Protein 4L6R (pdb70)

Organism: Homo sapiens (NCBI:txid9606)

GO terms:
  GO:0004967 glucagon receptor activity (F, IDA)
  GO:0005886 plasma membrane (C, IDA)
  GO:0071377 cellular response to glucagon stimulus (P, IDA)
  GO:0007189 adenylate cyclase-activating G protein-coupled receptor signaling pathway (P, IDA)
  GO:0005886 plasma membrane (C, EXP)
  GO:0005886 plasma membrane (C, IMP)
  GO:0007188 adenylate cyclase-modulating G protein-coupled receptor signaling pathway (P, IMP)
  GO:0004967 glucagon receptor activity (F, TAS)
  GO:0005886 plasma membrane (C, TAS)
  GO:0016020 membrane (C, TAS)
  GO:0006091 generation of precursor metabolites and energy (P, TAS)
  GO:0007188 adenylate cyclase-modulating G protein-coupled receptor signaling pathway (P, TAS)
  GO:0007584 response to nutrient (P, TAS)
  GO:0008217 regulation of blood pressure (P, TAS)
  GO:0005085 guanyl-nucleotide exchange factor activity (F, TAS)
  GO:0071377 cellular response to glucagon stimulus (P, TAS)
  GO:0005515 protein binding (F, IPI)

Structure (mmCIF, N/CA/C/O backbone):
data_4L6R
#
_entry.id   4L6R
#
_cell.length_a   56.615
_cell.length_b   66.651
_cell.length_c   163.331
_cell.angle_alpha   90.00
_cell.angle_beta   90.00
_cell.angle_gamma   90.00
#
_symmetry.space_group_name_H-M   'P 21 21 21'
#
loop_
_entity.id
_entity.type
_entity.pdbx_description
1 polymer 'Soluble cytochrome b562 and Glucagon receptor chimera'
2 non-polymer DI(HYDROXYETHYL)ETHER
#
loop_
_atom_site.group_PDB
_atom_site.id
_atom_site.type_symbol
_atom_site.label_atom_id
_atom_site.label_alt_id
_atom_site.label_comp_id
_atom_site.label_asym_id
_atom_site.label_entity_id
_atom_site.label_seq_id
_atom_site.pdbx_PDB_ins_code
_atom_site.Cartn_x
_atom_site.Cartn_y
_atom_site.Cartn_z
_atom_site.occupancy
_atom_site.B_iso_or_equiv
_atom_site.auth_seq_id
_atom_site.auth_comp_id
_atom_site.auth_asym_id
_atom_site.auth_atom_id
_atom_site.pdbx_PDB_model_num
ATOM 1 N N . ALA A 1 1 ? 13.645 14.436 -11.317 1.00 109.57 1001 ALA A N 1
ATOM 2 C CA . ALA A 1 1 ? 12.442 15.173 -10.944 1.00 112.26 1001 ALA A CA 1
ATOM 3 C C . ALA A 1 1 ? 11.253 14.220 -10.760 1.00 112.77 1001 ALA A C 1
ATOM 4 O O . ALA A 1 1 ? 10.802 14.044 -9.624 1.00 110.88 1001 ALA A O 1
ATOM 6 N N . ASP A 1 2 ? 10.761 13.586 -11.872 1.00 108.91 1002 ASP A N 1
ATOM 7 C CA . ASP A 1 2 ? 9.644 12.611 -11.897 1.00 105.21 1002 ASP A CA 1
ATOM 8 C C . ASP A 1 2 ? 9.969 11.431 -10.986 1.00 100.38 1002 ASP A C 1
ATOM 9 O O . ASP A 1 2 ? 11.114 11.002 -11.004 1.00 98.40 1002 ASP A O 1
ATOM 14 N N . LEU A 1 3 ? 9.024 10.934 -10.161 1.00 92.07 1003 LEU A N 1
ATOM 15 C CA . LEU A 1 3 ? 9.284 9.853 -9.180 1.00 85.70 1003 LEU A CA 1
ATOM 16 C C . LEU A 1 3 ? 9.676 8.507 -9.850 1.00 85.52 1003 LEU A C 1
ATOM 17 O O . LEU A 1 3 ? 10.581 7.818 -9.372 1.00 82.39 1003 LEU A O 1
ATOM 22 N N . GLU A 1 4 ? 8.997 8.145 -10.938 1.00 83.10 1004 GLU A N 1
ATOM 23 C CA . GLU A 1 4 ? 9.257 6.896 -11.634 1.00 81.91 1004 GLU A CA 1
ATOM 24 C C . GLU A 1 4 ? 10.668 6.866 -12.181 1.00 85.20 1004 GLU A C 1
ATOM 25 O O . GLU A 1 4 ? 11.259 5.794 -12.246 1.00 84.65 1004 GLU A O 1
ATOM 31 N N . ASP A 1 5 ? 11.199 8.034 -12.592 1.00 82.53 1005 ASP A N 1
ATOM 32 C CA . ASP A 1 5 ? 12.550 8.161 -13.123 1.00 83.57 1005 ASP A CA 1
ATOM 33 C C . ASP A 1 5 ? 13.555 7.881 -12.049 1.00 83.99 1005 ASP A C 1
ATOM 34 O O . ASP A 1 5 ? 14.450 7.080 -12.279 1.00 83.74 1005 ASP A O 1
ATOM 39 N N . ASN A 1 6 ? 13.401 8.509 -10.860 1.00 78.51 1006 ASN A N 1
ATOM 40 C CA . ASN A 1 6 ? 14.264 8.269 -9.696 1.00 74.70 1006 ASN A CA 1
ATOM 41 C C . ASN A 1 6 ? 14.084 6.851 -9.195 1.00 74.37 1006 ASN A C 1
ATOM 42 O O . ASN A 1 6 ? 15.033 6.230 -8.729 1.00 72.51 1006 ASN A O 1
ATOM 47 N N . TRP A 1 7 ? 12.871 6.328 -9.318 1.00 71.52 1007 TRP A N 1
ATOM 48 C CA . TRP A 1 7 ? 12.578 4.972 -8.909 1.00 71.28 1007 TRP A CA 1
ATOM 49 C C . TRP A 1 7 ? 13.318 3.970 -9.815 1.00 77.72 1007 TRP A C 1
ATOM 50 O O . TRP A 1 7 ? 13.744 2.911 -9.340 1.00 78.38 1007 TRP A O 1
ATOM 61 N N . GLU A 1 8 ? 13.488 4.319 -11.108 1.00 75.36 1008 GLU A N 1
ATOM 62 C CA . GLU A 1 8 ? 14.199 3.481 -12.048 1.00 78.21 1008 GLU A CA 1
ATOM 63 C C . GLU A 1 8 ? 15.685 3.547 -11.771 1.00 83.23 1008 GLU A C 1
ATOM 64 O O . GLU A 1 8 ? 16.357 2.525 -11.840 1.00 85.49 1008 GLU A O 1
ATOM 70 N N . THR A 1 9 ? 16.197 4.741 -11.413 1.00 79.25 1009 THR A N 1
ATOM 71 C CA . THR A 1 9 ? 17.598 4.952 -11.040 1.00 80.41 1009 THR A CA 1
ATOM 72 C C . THR A 1 9 ? 17.952 4.047 -9.887 1.00 82.19 1009 THR A C 1
ATOM 73 O O . THR A 1 9 ? 19.000 3.410 -9.912 1.00 84.96 1009 THR A O 1
ATOM 77 N N . LEU A 1 10 ? 17.073 3.980 -8.879 1.00 75.11 1010 LEU A N 1
ATOM 78 C CA . LEU A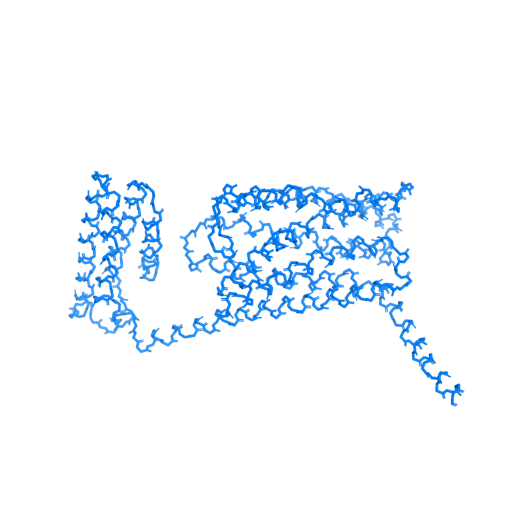 1 10 ? 17.306 3.155 -7.707 1.00 74.60 1010 LEU A CA 1
ATOM 79 C C . LEU A 1 10 ? 17.379 1.677 -8.089 1.00 81.81 1010 LEU A C 1
ATOM 80 O O . LEU A 1 10 ? 18.297 0.988 -7.648 1.00 84.43 1010 LEU A O 1
ATOM 85 N N . ASN A 1 11 ? 16.458 1.201 -8.937 1.00 79.35 1011 ASN A N 1
ATOM 86 C CA . ASN A 1 11 ? 16.453 -0.201 -9.354 1.00 83.97 1011 ASN A CA 1
ATOM 87 C C . ASN A 1 11 ? 17.673 -0.570 -10.185 1.00 95.33 1011 ASN A C 1
ATOM 88 O O . ASN A 1 11 ? 18.310 -1.576 -9.874 1.00 99.52 1011 ASN A O 1
ATOM 93 N N . ASP A 1 12 ? 18.002 0.214 -11.230 1.00 94.13 1012 ASP A N 1
ATOM 94 C CA . ASP A 1 12 ? 19.148 -0.101 -12.078 1.00 101.00 1012 ASP A CA 1
ATOM 95 C C . ASP A 1 12 ? 20.441 -0.074 -11.285 1.00 106.56 1012 ASP A C 1
ATOM 96 O O . ASP A 1 12 ? 21.291 -0.933 -11.494 1.00 113.08 1012 ASP A O 1
ATOM 101 N N . ASN A 1 13 ? 20.589 0.870 -10.354 1.00 97.99 1013 ASN A N 1
ATOM 102 C CA . ASN A 1 13 ? 21.835 0.957 -9.601 1.00 99.59 1013 ASN A CA 1
ATOM 103 C C . ASN A 1 13 ? 21.923 -0.161 -8.562 1.00 105.08 1013 ASN A C 1
ATOM 104 O O . ASN A 1 13 ? 23.035 -0.556 -8.220 1.00 109.04 1013 ASN A O 1
ATOM 109 N N . LEU A 1 14 ? 20.785 -0.731 -8.128 1.00 100.33 1014 LEU A N 1
ATOM 110 C CA . LEU A 1 14 ? 20.836 -1.915 -7.270 1.00 104.26 1014 LEU A CA 1
ATOM 111 C C . LEU A 1 14 ? 21.465 -3.038 -8.039 1.00 116.81 1014 LEU A C 1
ATOM 112 O O . LEU A 1 14 ? 22.282 -3.787 -7.504 1.00 122.21 1014 LEU A O 1
ATOM 117 N N . LYS A 1 15 ? 21.120 -3.111 -9.334 1.00 115.26 1015 LYS A N 1
ATOM 118 C CA . LYS A 1 15 ? 21.644 -4.112 -10.253 1.00 123.89 1015 LYS A CA 1
ATOM 119 C C . LYS A 1 15 ? 23.132 -3.911 -10.444 1.00 132.38 1015 LYS A C 1
ATOM 120 O O . LYS A 1 15 ? 23.879 -4.881 -10.427 1.00 139.56 1015 LYS A O 1
ATOM 126 N N . VAL A 1 16 ? 23.565 -2.650 -10.587 1.00 125.86 1016 VAL A N 1
ATOM 127 C CA . VAL A 1 16 ? 24.979 -2.297 -10.729 1.00 131.28 1016 VAL A CA 1
ATOM 128 C C . VAL A 1 16 ? 25.747 -2.827 -9.529 1.00 138.00 1016 VAL A C 1
ATOM 129 O O . VAL A 1 16 ? 26.786 -3.468 -9.695 1.00 146.43 1016 VAL A O 1
ATOM 133 N N . ILE A 1 17 ? 25.223 -2.566 -8.322 1.00 127.69 1017 ILE A N 1
ATOM 134 C CA . ILE A 1 17 ? 25.833 -2.997 -7.066 1.00 129.65 1017 ILE A CA 1
ATOM 135 C C . ILE A 1 17 ? 25.906 -4.519 -7.003 1.00 141.51 1017 ILE A C 1
ATOM 136 O O . ILE A 1 17 ? 26.965 -5.066 -6.690 1.00 149.67 1017 ILE A O 1
ATOM 141 N N . GLU A 1 18 ? 24.787 -5.193 -7.294 1.00 136.41 1018 GLU A N 1
ATOM 142 C CA . GLU A 1 18 ? 24.697 -6.650 -7.286 1.00 144.58 1018 GLU A CA 1
ATOM 143 C C . GLU A 1 18 ? 25.755 -7.294 -8.187 1.00 158.77 1018 GLU A C 1
ATOM 144 O O . GLU A 1 18 ? 26.344 -8.307 -7.805 1.00 167.93 1018 GLU A O 1
ATOM 150 N N . LYS A 1 19 ? 26.007 -6.705 -9.369 1.00 154.64 1019 LYS A N 1
ATOM 151 C CA . LYS A 1 19 ? 26.950 -7.280 -10.323 1.00 165.42 1019 LYS A CA 1
ATOM 152 C C . LYS A 1 19 ? 28.371 -6.634 -10.234 1.00 172.78 1019 LYS A C 1
ATOM 153 O O . LYS A 1 19 ? 29.274 -7.062 -10.966 1.00 182.47 1019 LYS A O 1
ATOM 159 N N . ALA A 1 20 ? 28.581 -5.670 -9.315 1.00 162.30 1020 ALA A N 1
ATOM 160 C CA . ALA A 1 20 ? 29.879 -4.998 -9.171 1.00 165.70 1020 ALA A CA 1
ATOM 161 C C . ALA A 1 20 ? 30.983 -5.972 -8.749 1.00 181.08 1020 ALA A C 1
ATOM 162 O O . ALA A 1 20 ? 30.723 -6.963 -8.062 1.00 184.19 1020 ALA A O 1
ATOM 164 N N . ASP A 1 21 ? 32.219 -5.675 -9.172 1.00 184.91 1021 ASP A N 1
ATOM 165 C CA . ASP A 1 21 ? 33.392 -6.483 -8.852 1.00 197.40 1021 ASP A CA 1
ATOM 166 C C . ASP A 1 21 ? 34.349 -5.712 -7.948 1.00 200.14 1021 ASP A C 1
ATOM 167 O O . ASP A 1 21 ? 35.269 -6.308 -7.386 1.00 206.46 1021 ASP A O 1
ATOM 172 N N . ASN A 1 22 ? 34.132 -4.393 -7.795 1.00 185.87 1022 ASN A N 1
ATOM 173 C CA . ASN A 1 22 ? 35.001 -3.568 -6.959 1.00 185.89 1022 ASN A CA 1
ATOM 174 C C . ASN A 1 22 ? 34.206 -2.491 -6.205 1.00 175.26 1022 ASN A C 1
ATOM 175 O O . ASN A 1 22 ? 33.084 -2.146 -6.583 1.00 165.60 1022 ASN A O 1
ATOM 180 N N . ALA A 1 23 ? 34.829 -1.937 -5.158 1.00 171.31 1023 ALA A N 1
ATOM 181 C CA . ALA A 1 23 ? 34.232 -0.936 -4.279 1.00 161.07 1023 ALA A CA 1
ATOM 182 C C . ALA A 1 23 ? 33.888 0.362 -5.020 1.00 157.64 1023 ALA A C 1
ATOM 183 O O . ALA A 1 23 ? 32.872 0.981 -4.695 1.00 147.81 1023 ALA A O 1
ATOM 185 N N . ALA A 1 24 ? 34.712 0.775 -6.005 1.00 159.56 1024 ALA A N 1
ATOM 186 C CA . ALA A 1 24 ? 34.478 2.013 -6.761 1.00 154.95 1024 ALA A CA 1
ATOM 187 C C . ALA A 1 24 ? 33.152 1.957 -7.510 1.00 148.47 1024 ALA A C 1
ATOM 188 O O . ALA A 1 24 ? 32.415 2.945 -7.515 1.00 140.36 1024 ALA A O 1
ATOM 190 N N . GLN A 1 25 ? 32.839 0.798 -8.117 1.00 146.04 1025 GLN A N 1
ATOM 191 C CA . GLN A 1 25 ? 31.584 0.590 -8.841 1.00 138.88 1025 GLN A CA 1
ATOM 192 C C . GLN A 1 25 ? 30.401 0.687 -7.880 1.00 131.32 1025 GLN A C 1
ATOM 193 O O . GLN A 1 25 ? 29.390 1.326 -8.198 1.00 123.34 1025 GLN A O 1
ATOM 199 N N . VAL A 1 26 ? 30.543 0.069 -6.697 1.00 127.35 1026 VAL A N 1
ATOM 200 C CA . VAL A 1 26 ? 29.517 0.094 -5.668 1.00 119.00 1026 VAL A CA 1
ATOM 201 C C . VAL A 1 26 ? 29.309 1.534 -5.199 1.00 117.91 1026 VAL A C 1
ATOM 202 O O . VAL A 1 26 ? 28.166 1.986 -5.089 1.00 109.60 1026 VAL A O 1
ATOM 206 N N . LYS A 1 27 ? 30.413 2.248 -4.928 1.00 120.23 1027 LYS A N 1
ATOM 207 C CA . LYS A 1 27 ? 30.370 3.633 -4.473 1.00 117.41 1027 LYS A CA 1
ATOM 208 C C . LYS A 1 27 ? 29.643 4.533 -5.443 1.00 118.54 1027 LYS A C 1
ATOM 209 O O . LYS A 1 27 ? 28.790 5.322 -5.031 1.00 112.29 1027 LYS A O 1
ATOM 215 N N . ASP A 1 28 ? 29.986 4.434 -6.728 1.00 120.30 1028 ASP A N 1
ATOM 216 C CA . ASP A 1 28 ? 29.387 5.281 -7.742 1.00 118.34 1028 ASP A CA 1
ATOM 217 C C . ASP A 1 28 ? 27.882 5.022 -7.837 1.00 114.07 1028 ASP A C 1
ATOM 218 O O . ASP A 1 28 ? 27.115 5.982 -7.912 1.00 109.66 1028 ASP A O 1
ATOM 223 N N . ALA A 1 29 ? 27.458 3.734 -7.791 1.00 109.09 1029 ALA A N 1
ATOM 224 C CA . ALA A 1 29 ? 26.041 3.359 -7.861 1.00 102.14 1029 ALA A CA 1
ATOM 225 C C . ALA A 1 29 ? 25.291 3.894 -6.651 1.00 99.15 1029 ALA A C 1
ATOM 226 O O . ALA A 1 29 ? 24.223 4.486 -6.813 1.00 94.23 1029 ALA A O 1
ATOM 228 N N . LEU A 1 30 ? 25.863 3.722 -5.446 1.00 95.77 1030 LEU A N 1
ATOM 229 C CA . LEU A 1 30 ? 25.254 4.219 -4.217 1.00 90.91 1030 LEU A CA 1
ATOM 230 C C . LEU A 1 30 ? 25.108 5.736 -4.260 1.00 92.61 1030 LEU A C 1
ATOM 231 O O . LEU A 1 30 ? 24.113 6.271 -3.767 1.00 87.82 1030 LEU A O 1
ATOM 236 N N . THR A 1 31 ? 26.087 6.428 -4.868 1.00 93.80 1031 THR A N 1
ATOM 237 C CA . THR A 1 31 ? 26.027 7.881 -5.013 1.00 94.79 1031 THR A CA 1
ATOM 238 C C . THR A 1 31 ? 24.785 8.276 -5.812 1.00 95.38 1031 THR A C 1
ATOM 239 O O . THR A 1 31 ? 24.059 9.185 -5.411 1.00 93.55 1031 THR A O 1
ATOM 243 N N . LYS A 1 32 ? 24.542 7.586 -6.938 1.00 91.54 1032 LYS A N 1
ATOM 244 C CA . LYS A 1 32 ? 23.392 7.837 -7.806 1.00 88.70 1032 LYS A CA 1
ATOM 245 C C . LYS A 1 32 ? 22.093 7.501 -7.075 1.00 88.00 1032 LYS A C 1
ATOM 246 O O . LYS A 1 32 ? 21.096 8.204 -7.248 1.00 86.16 1032 LYS A O 1
ATOM 252 N N . MET A 1 33 ? 22.112 6.462 -6.235 1.00 83.24 1033 MET A N 1
ATOM 253 C CA . MET A 1 33 ? 20.941 6.092 -5.457 1.00 78.94 1033 MET A CA 1
ATOM 254 C C . MET A 1 33 ? 20.634 7.158 -4.424 1.00 83.08 1033 MET A C 1
ATOM 255 O O . MET A 1 33 ? 19.468 7.475 -4.213 1.00 81.38 1033 MET A O 1
ATOM 260 N N . ARG A 1 34 ? 21.667 7.724 -3.787 1.00 82.39 1034 ARG A N 1
ATOM 261 C CA . ARG A 1 34 ? 21.459 8.764 -2.776 1.00 82.69 1034 ARG A CA 1
ATOM 262 C C . ARG A 1 34 ? 20.800 9.986 -3.406 1.00 86.50 1034 ARG A C 1
ATOM 263 O O . ARG A 1 34 ? 19.818 10.495 -2.872 1.00 85.31 1034 ARG A O 1
ATOM 271 N N . ALA A 1 35 ? 21.328 10.434 -4.555 1.00 84.64 1035 ALA A N 1
ATOM 272 C CA . ALA A 1 35 ? 20.792 11.584 -5.262 1.00 85.76 1035 ALA A CA 1
ATOM 273 C C . ALA A 1 35 ? 19.354 11.327 -5.683 1.00 84.22 1035 ALA A C 1
ATOM 274 O O . ALA A 1 35 ? 18.518 12.219 -5.536 1.00 84.42 1035 ALA A O 1
ATOM 276 N N . ALA A 1 36 ? 19.057 10.093 -6.171 1.00 76.55 1036 ALA A N 1
ATOM 277 C CA . ALA A 1 36 ? 17.716 9.703 -6.605 1.00 73.17 1036 ALA A CA 1
ATOM 278 C C . ALA A 1 36 ? 16.752 9.717 -5.449 1.00 75.88 1036 ALA A C 1
ATOM 279 O O . ALA A 1 36 ? 15.645 10.218 -5.597 1.00 75.12 1036 ALA A O 1
ATOM 281 N N . ALA A 1 37 ? 17.169 9.173 -4.283 1.00 73.68 1037 ALA A N 1
ATOM 282 C CA . ALA A 1 37 ? 16.337 9.134 -3.075 1.00 73.14 1037 ALA A CA 1
ATOM 283 C C . ALA A 1 37 ? 16.012 10.539 -2.607 1.00 82.06 1037 ALA A C 1
ATOM 284 O O . ALA A 1 37 ? 14.875 10.806 -2.241 1.00 81.11 1037 ALA A O 1
ATOM 286 N N . LEU A 1 38 ? 16.993 11.449 -2.670 1.00 84.96 1038 LEU A N 1
ATOM 287 C CA . LEU A 1 38 ? 16.806 12.838 -2.263 1.00 90.76 1038 LEU A CA 1
ATOM 288 C C . LEU A 1 38 ? 15.764 13.534 -3.147 1.00 96.74 1038 LEU A C 1
ATOM 289 O O . LEU A 1 38 ? 14.980 14.337 -2.641 1.00 99.73 1038 LEU A O 1
ATOM 294 N N . ASP A 1 39 ? 15.743 13.218 -4.453 1.00 92.17 1039 ASP A N 1
ATOM 295 C CA . ASP A 1 39 ? 14.776 13.801 -5.379 1.00 94.48 1039 ASP A CA 1
ATOM 296 C C . ASP A 1 39 ? 13.401 13.208 -5.178 1.00 95.62 1039 ASP A C 1
ATOM 297 O O . ASP A 1 39 ? 12.414 13.942 -5.158 1.00 99.95 1039 ASP A O 1
ATOM 302 N N . ALA A 1 40 ? 13.328 11.877 -5.045 1.00 85.46 1040 ALA A N 1
ATOM 303 C CA . ALA A 1 40 ? 12.069 11.151 -4.845 1.00 82.24 1040 ALA A CA 1
ATOM 304 C C . ALA A 1 40 ? 11.372 11.594 -3.578 1.00 85.37 1040 ALA A C 1
ATOM 305 O O . ALA A 1 40 ? 10.140 11.663 -3.541 1.00 86.45 1040 ALA A O 1
ATOM 307 N N . GLN A 1 41 ? 12.165 11.922 -2.547 1.00 80.76 1041 GLN A N 1
ATOM 308 C CA . GLN A 1 41 ? 11.675 12.381 -1.258 1.00 82.85 1041 GLN A CA 1
ATOM 309 C C . GLN A 1 41 ? 10.869 13.680 -1.405 1.00 90.95 1041 GLN A C 1
ATOM 310 O O . GLN A 1 41 ? 10.017 13.949 -0.572 1.00 94.21 1041 GLN A O 1
ATOM 316 N N . LYS A 1 42 ? 11.112 14.462 -2.462 1.00 88.02 1042 LYS A N 1
ATOM 317 C CA . LYS A 1 42 ? 10.429 15.741 -2.655 1.00 94.38 1042 LYS A CA 1
ATOM 318 C C . LYS A 1 42 ? 9.190 15.599 -3.551 1.00 98.18 1042 LYS A C 1
ATOM 319 O O . LYS A 1 42 ? 8.425 16.556 -3.691 1.00 103.54 1042 LYS A O 1
ATOM 325 N N . ALA A 1 43 ? 8.978 14.408 -4.126 1.00 90.07 1043 ALA A N 1
ATOM 326 C CA . ALA A 1 43 ? 7.850 14.150 -5.015 1.00 91.15 1043 ALA A CA 1
ATOM 327 C C . ALA A 1 43 ? 6.603 13.751 -4.236 1.00 97.70 1043 ALA A C 1
ATOM 328 O O . ALA A 1 43 ? 6.670 13.521 -3.029 1.00 97.22 1043 ALA A O 1
ATOM 330 N N . THR A 1 44 ? 5.460 13.688 -4.940 1.00 97.35 1044 THR A N 1
ATOM 331 C CA . THR A 1 44 ? 4.176 13.279 -4.392 1.00 99.50 1044 THR A CA 1
ATOM 332 C C . THR A 1 44 ? 3.730 12.005 -5.079 1.00 99.03 1044 THR A C 1
ATOM 333 O O . THR A 1 44 ? 3.385 12.036 -6.271 1.00 99.51 1044 THR A O 1
ATOM 337 N N . PRO A 1 45 ? 3.717 10.869 -4.350 1.00 91.29 1045 PRO A N 1
ATOM 338 C CA . PRO A 1 45 ? 3.269 9.618 -4.965 1.00 88.67 1045 PRO A CA 1
ATOM 339 C C . PRO A 1 45 ? 1.806 9.721 -5.417 1.00 98.02 1045 PRO A C 1
ATOM 340 O O . PRO A 1 45 ? 1.048 10.547 -4.901 1.00 103.81 1045 PRO A O 1
ATOM 344 N N . PRO A 1 46 ? 1.408 8.889 -6.394 1.00 93.28 1046 PRO A N 1
ATOM 345 C CA . PRO A 1 46 ? 0.045 8.952 -6.940 1.00 98.78 1046 PRO A CA 1
ATOM 346 C C . PRO A 1 46 ? -1.078 8.819 -5.897 1.00 104.53 1046 PRO A C 1
ATOM 347 O O . PRO A 1 46 ? -2.098 9.506 -6.007 1.00 110.34 1046 PRO A O 1
ATOM 351 N N . LYS A 1 47 ? -0.896 7.968 -4.895 1.00 97.52 1047 LYS A N 1
ATOM 352 C CA . LYS A 1 47 ? -1.900 7.723 -3.856 1.00 102.27 1047 LYS A CA 1
ATOM 353 C C . LYS A 1 47 ? -2.034 8.912 -2.891 1.00 109.45 1047 LYS A C 1
ATOM 354 O O . LYS A 1 47 ? -2.996 8.964 -2.128 1.00 114.61 1047 LYS A O 1
ATOM 360 N N . LEU A 1 48 ? -1.115 9.877 -2.948 1.00 104.99 1048 LEU A N 1
ATOM 361 C CA . LEU A 1 48 ? -1.163 10.988 -2.008 1.00 110.97 1048 LEU A CA 1
ATOM 362 C C . LEU A 1 48 ? -1.311 12.349 -2.719 1.00 121.89 1048 LEU A C 1
ATOM 363 O O . LEU A 1 48 ? -1.187 13.388 -2.063 1.00 126.55 1048 LEU A O 1
ATOM 368 N N . GLU A 1 49 ? -1.654 12.347 -4.021 1.00 119.95 1049 GLU A N 1
ATOM 369 C CA . GLU A 1 49 ? -1.843 13.579 -4.800 1.00 126.01 1049 GLU A CA 1
ATOM 370 C C . GLU A 1 49 ? -2.983 14.438 -4.253 1.00 140.93 1049 GLU A C 1
ATOM 371 O O . GLU A 1 49 ? -2.899 15.666 -4.292 1.00 146.67 1049 GLU A O 1
ATOM 377 N N . ASP A 1 50 ? -4.042 13.793 -3.757 1.00 141.42 1050 ASP A N 1
ATOM 378 C CA . ASP A 1 50 ? -5.203 14.476 -3.190 1.00 153.11 1050 ASP A CA 1
ATOM 379 C C . ASP A 1 50 ? -4.934 14.914 -1.745 1.00 157.49 1050 ASP A C 1
ATOM 380 O O . ASP A 1 50 ? -5.676 15.730 -1.193 1.00 167.90 1050 ASP A O 1
ATOM 385 N N . LYS A 1 51 ? -3.896 14.339 -1.130 1.00 143.29 1051 LYS A N 1
ATOM 386 C CA . LYS A 1 51 ? -3.539 14.630 0.246 1.00 144.81 1051 LYS A CA 1
ATOM 387 C C . LYS A 1 51 ? -2.761 15.928 0.358 1.00 149.84 1051 LYS A C 1
ATOM 388 O O . LYS A 1 51 ? -2.179 16.415 -0.619 1.00 146.51 1051 LYS A O 1
ATOM 394 N N . SER A 1 52 ? -2.762 16.487 1.569 1.00 151.82 1052 SER A N 1
ATOM 395 C CA . SER A 1 52 ? -2.024 17.691 1.894 1.00 155.22 1052 SER A CA 1
ATOM 396 C C . SER A 1 52 ? -0.537 17.392 1.904 1.00 145.64 1052 SER A C 1
ATOM 397 O O . SER A 1 52 ? -0.139 16.313 2.350 1.00 137.40 1052 SER A O 1
ATOM 400 N N . PRO A 1 53 ? 0.306 18.338 1.449 1.00 140.78 1053 PRO A N 1
ATOM 401 C CA . PRO A 1 53 ? 1.756 18.105 1.484 1.00 131.61 1053 PRO A CA 1
ATOM 402 C C . PRO A 1 53 ? 2.278 17.918 2.912 1.00 135.76 1053 PRO A C 1
ATOM 403 O O . PRO A 1 53 ? 3.384 17.410 3.102 1.00 127.26 1053 PRO A O 1
ATOM 407 N N . ASP A 1 54 ? 1.466 18.302 3.912 1.00 142.87 1054 ASP A N 1
ATOM 408 C CA . ASP A 1 54 ? 1.822 18.196 5.320 1.00 146.04 1054 ASP A CA 1
ATOM 409 C C . ASP A 1 54 ? 1.054 17.060 5.995 1.00 150.28 1054 ASP A C 1
ATOM 410 O O . ASP A 1 54 ? 1.148 16.896 7.211 1.00 154.51 1054 ASP A O 1
ATOM 415 N N . SER A 1 55 ? 0.326 16.258 5.207 1.00 142.99 1055 SER A N 1
ATOM 416 C CA . SER A 1 55 ? -0.422 15.128 5.734 1.00 143.25 1055 SER A CA 1
ATOM 417 C C . SER A 1 55 ? 0.486 14.111 6.437 1.00 141.78 1055 SER A C 1
ATOM 418 O O . SER A 1 55 ? 1.671 14.017 6.109 1.00 132.95 1055 SER A O 1
ATOM 421 N N . PRO A 1 56 ? -0.066 13.317 7.387 1.00 144.03 1056 PRO A N 1
ATOM 422 C CA . PRO A 1 56 ? 0.745 12.282 8.053 1.00 139.48 1056 PRO A CA 1
ATOM 423 C C . PRO A 1 56 ? 1.296 11.257 7.063 1.00 135.23 1056 PRO A C 1
ATOM 424 O O . PRO A 1 56 ? 2.382 10.714 7.278 1.00 130.18 1056 PRO A O 1
ATOM 428 N N . GLU A 1 57 ? 0.561 11.015 5.964 1.00 130.45 1057 GLU A N 1
ATOM 429 C CA . GLU A 1 57 ? 0.989 10.095 4.918 1.00 121.34 1057 GLU A CA 1
ATOM 430 C C . GLU A 1 57 ? 2.228 10.638 4.223 1.00 121.29 1057 GLU A C 1
ATOM 431 O O . GLU A 1 57 ? 3.198 9.901 4.063 1.00 115.30 1057 GLU A O 1
ATOM 437 N N . MET A 1 58 ? 2.211 11.938 3.834 1.00 121.55 1058 MET A N 1
ATOM 438 C CA . MET A 1 58 ? 3.358 12.577 3.179 1.00 116.97 1058 MET A CA 1
ATOM 439 C C . MET A 1 58 ? 4.563 12.620 4.112 1.00 117.81 1058 MET A C 1
ATOM 440 O O . MET A 1 58 ? 5.697 12.485 3.650 1.00 111.09 1058 MET A O 1
ATOM 445 N N . LYS A 1 59 ? 4.325 12.801 5.416 1.00 119.69 1059 LYS A N 1
ATOM 446 C CA . LYS A 1 59 ? 5.408 12.812 6.392 1.00 119.54 1059 LYS A CA 1
ATOM 447 C C . LYS A 1 59 ? 5.996 11.400 6.533 1.00 116.02 1059 LYS A C 1
ATOM 448 O O . LYS A 1 59 ? 7.218 11.236 6.695 1.00 111.57 1059 LYS A O 1
ATOM 454 N N . ASP A 1 60 ? 5.119 10.382 6.449 1.00 111.80 1060 ASP A N 1
ATOM 455 C CA . ASP A 1 60 ? 5.521 8.982 6.479 1.00 106.94 1060 ASP A CA 1
ATOM 456 C C . ASP A 1 60 ? 6.319 8.665 5.225 1.00 101.23 1060 ASP A C 1
ATOM 457 O O . ASP A 1 60 ? 7.373 8.028 5.293 1.00 97.13 1060 ASP A O 1
ATOM 462 N N . PHE A 1 61 ? 5.812 9.127 4.071 1.00 94.83 1061 PHE A N 1
ATOM 463 C CA . PHE A 1 61 ? 6.467 8.956 2.784 1.00 87.63 1061 PHE A CA 1
ATOM 464 C C . PHE A 1 61 ? 7.888 9.502 2.841 1.00 92.42 1061 PHE A C 1
ATOM 465 O O . PHE A 1 61 ? 8.836 8.809 2.453 1.00 88.41 1061 PHE A O 1
ATOM 473 N N . ARG A 1 62 ? 8.035 10.735 3.350 1.00 94.24 1062 ARG A N 1
ATOM 474 C CA . ARG A 1 62 ? 9.329 11.388 3.435 1.00 94.40 1062 ARG A CA 1
ATOM 475 C C . ARG A 1 62 ? 10.240 10.700 4.477 1.00 102.39 1062 ARG A C 1
ATOM 476 O O . ARG A 1 62 ? 11.447 10.610 4.249 1.00 99.76 1062 ARG A O 1
ATOM 484 N N . HIS A 1 63 ? 9.680 10.184 5.578 1.00 105.30 1063 HIS A N 1
ATOM 485 C CA . HIS A 1 63 ? 10.510 9.521 6.580 1.00 107.36 1063 HIS A CA 1
ATOM 486 C C . HIS A 1 63 ? 11.109 8.220 6.016 1.00 104.94 1063 HIS A C 1
ATOM 487 O O . HIS A 1 63 ? 12.240 7.862 6.367 1.00 106.46 1063 HIS A O 1
ATOM 494 N N . GLY A 1 64 ? 10.367 7.537 5.153 1.00 94.47 1064 GLY A N 1
ATOM 495 C CA . GLY A 1 64 ? 10.871 6.311 4.557 1.00 89.79 1064 GLY A CA 1
ATOM 496 C C . GLY A 1 64 ? 12.149 6.578 3.799 1.00 91.70 1064 GLY A C 1
ATOM 497 O O . GLY A 1 64 ? 13.099 5.786 3.861 1.00 91.49 1064 GLY A O 1
ATOM 498 N N . PHE A 1 65 ? 12.194 7.741 3.115 1.00 87.23 1065 PHE A N 1
ATOM 499 C CA . PHE A 1 65 ? 13.358 8.142 2.346 1.00 84.28 1065 PHE A CA 1
ATOM 500 C C . PHE A 1 65 ? 14.493 8.573 3.282 1.00 90.12 1065 PHE A C 1
ATOM 501 O O . PHE A 1 65 ? 15.651 8.348 2.952 1.00 89.00 1065 PHE A O 1
ATOM 509 N N . ASP A 1 66 ? 14.176 9.121 4.461 1.00 90.18 1066 ASP A N 1
ATOM 510 C CA . ASP A 1 66 ? 15.212 9.448 5.436 1.00 93.97 1066 ASP A CA 1
ATOM 511 C C . ASP A 1 66 ? 15.882 8.171 5.886 1.00 97.57 1066 ASP A C 1
ATOM 512 O O . ASP A 1 66 ? 17.110 8.121 6.007 1.00 98.87 1066 ASP A O 1
ATOM 517 N N . ILE A 1 67 ? 15.079 7.114 6.086 1.00 93.07 1067 ILE A N 1
ATOM 518 C CA . ILE A 1 67 ? 15.605 5.806 6.485 1.00 93.48 1067 ILE A CA 1
ATOM 519 C C . ILE A 1 67 ? 16.479 5.240 5.373 1.00 94.83 1067 ILE A C 1
ATOM 520 O O . ILE A 1 67 ? 17.579 4.735 5.639 1.00 96.48 1067 ILE A O 1
ATOM 525 N N . LEU A 1 68 ? 15.982 5.322 4.134 1.00 88.24 1068 LEU A N 1
ATOM 526 C CA . LEU A 1 68 ? 16.699 4.833 2.963 1.00 86.35 1068 LEU A CA 1
ATOM 527 C C . LEU A 1 68 ? 18.034 5.535 2.809 1.00 91.01 1068 LEU A C 1
ATOM 528 O O . LEU A 1 68 ? 19.062 4.866 2.665 1.00 92.80 1068 LEU A O 1
ATOM 533 N N . VAL A 1 69 ? 18.033 6.874 2.883 1.00 86.18 1069 VAL A N 1
ATOM 534 C CA . VAL A 1 69 ? 19.256 7.661 2.768 1.00 86.78 1069 VAL A CA 1
ATOM 535 C C . VAL A 1 69 ? 20.236 7.223 3.869 1.00 93.73 1069 VAL A C 1
ATOM 536 O O . VAL A 1 69 ? 21.439 7.091 3.609 1.00 95.21 1069 VAL A O 1
ATOM 540 N N . GLY A 1 70 ? 19.705 6.953 5.058 1.00 92.01 1070 GLY A N 1
ATOM 541 C CA . GLY A 1 70 ? 20.514 6.483 6.172 1.00 96.72 1070 GLY A CA 1
ATOM 542 C C . GLY A 1 70 ? 21.211 5.174 5.862 1.00 100.47 1070 GLY A C 1
ATOM 543 O O . GLY A 1 70 ? 22.409 5.016 6.122 1.00 103.37 1070 GLY A O 1
ATOM 544 N N . GLN A 1 71 ? 20.467 4.236 5.276 1.00 94.39 1071 GLN A N 1
ATOM 545 C CA . GLN A 1 71 ? 21.002 2.923 4.922 1.00 96.07 1071 GLN A CA 1
ATOM 546 C C . GLN A 1 71 ? 22.012 3.041 3.788 1.00 99.23 1071 GLN A C 1
ATOM 547 O O . GLN A 1 71 ? 23.008 2.310 3.758 1.00 102.80 1071 GLN A O 1
ATOM 553 N N . ILE A 1 72 ? 21.749 3.956 2.850 1.00 92.18 1072 ILE A N 1
ATOM 554 C CA . ILE A 1 72 ? 22.641 4.204 1.720 1.00 92.30 1072 ILE A CA 1
ATOM 555 C C . ILE A 1 72 ? 23.964 4.712 2.254 1.00 101.62 1072 ILE A C 1
ATOM 556 O O . ILE A 1 72 ? 25.010 4.224 1.837 1.00 105.18 1072 ILE A O 1
ATOM 561 N N . ASP A 1 73 ? 23.920 5.645 3.212 1.00 99.72 1073 ASP A N 1
ATOM 562 C CA . ASP A 1 73 ? 25.127 6.215 3.807 1.00 104.96 1073 ASP A CA 1
ATOM 563 C C . ASP A 1 73 ? 25.929 5.136 4.548 1.00 113.33 1073 ASP A C 1
ATOM 564 O O . ASP A 1 73 ? 27.162 5.143 4.490 1.00 117.03 1073 ASP A O 1
ATOM 569 N N . ASP A 1 74 ? 25.232 4.188 5.192 1.00 110.51 1074 ASP A N 1
ATOM 570 C CA . ASP A 1 74 ? 25.871 3.071 5.885 1.00 116.90 1074 ASP A CA 1
ATOM 571 C C . ASP A 1 74 ? 26.600 2.177 4.895 1.00 120.22 1074 ASP A C 1
ATOM 572 O O . ASP A 1 74 ? 27.713 1.720 5.175 1.00 126.31 1074 ASP A O 1
ATOM 577 N N . ALA A 1 75 ? 25.978 1.941 3.731 1.00 110.34 1075 ALA A N 1
ATOM 578 C CA . ALA A 1 75 ? 26.575 1.140 2.671 1.00 111.65 1075 ALA A CA 1
ATOM 579 C C . ALA A 1 75 ? 27.756 1.879 2.052 1.00 116.97 1075 ALA A C 1
ATOM 580 O O . ALA A 1 75 ? 28.751 1.249 1.691 1.00 122.78 1075 ALA A O 1
ATOM 582 N N . LEU A 1 76 ? 27.655 3.217 1.946 1.00 109.21 1076 LEU A N 1
ATOM 583 C CA . LEU A 1 76 ? 28.731 4.046 1.415 1.00 111.94 1076 LEU A CA 1
ATOM 584 C C . LEU A 1 76 ? 29.967 3.969 2.288 1.00 124.43 1076 LEU A C 1
ATOM 585 O O . LEU A 1 76 ? 31.086 3.902 1.768 1.00 129.60 1076 LEU A O 1
ATOM 590 N N . LYS A 1 77 ? 29.770 3.981 3.619 1.00 122.95 1077 LYS A N 1
ATOM 591 C CA . LYS A 1 77 ? 30.875 3.884 4.563 1.00 131.37 1077 LYS A CA 1
ATOM 592 C C . LYS A 1 77 ? 31.629 2.584 4.336 1.00 142.23 1077 LYS A C 1
ATOM 593 O O . LYS A 1 77 ? 32.855 2.579 4.293 1.00 149.16 1077 LYS A O 1
ATOM 599 N N . LEU A 1 78 ? 30.884 1.490 4.155 1.00 137.45 1078 LEU A N 1
ATOM 600 C CA . LEU A 1 78 ? 31.453 0.171 3.905 1.00 144.22 1078 LEU A CA 1
ATOM 601 C C . LEU A 1 78 ? 32.248 0.156 2.605 1.00 151.59 1078 LEU A C 1
ATOM 602 O O . LEU A 1 78 ? 33.391 -0.302 2.592 1.00 160.19 1078 LEU A O 1
ATOM 607 N N . ALA A 1 79 ? 31.658 0.681 1.522 1.00 142.31 1079 ALA A N 1
ATOM 608 C CA . ALA A 1 79 ? 32.311 0.746 0.215 1.00 145.25 1079 ALA A CA 1
ATOM 609 C C . ALA A 1 79 ? 33.575 1.598 0.278 1.00 157.19 1079 ALA A C 1
ATOM 610 O O . ALA A 1 79 ? 34.583 1.252 -0.342 1.00 164.38 1079 ALA A O 1
ATOM 612 N N . ASN A 1 80 ? 33.538 2.690 1.058 1.00 153.29 1080 ASN A N 1
ATOM 613 C CA . ASN A 1 80 ? 34.690 3.573 1.207 1.00 160.48 1080 ASN A CA 1
ATOM 614 C C . ASN A 1 80 ? 35.819 2.910 1.997 1.00 176.17 1080 ASN A C 1
ATOM 615 O O . ASN A 1 80 ? 36.963 3.366 1.923 1.00 183.54 1080 ASN A O 1
ATOM 620 N N . GLU A 1 81 ? 35.506 1.836 2.732 1.00 174.66 1081 GLU A N 1
ATOM 621 C CA . GLU A 1 81 ? 36.493 1.080 3.496 1.00 185.41 1081 GLU A CA 1
ATOM 622 C C . GLU A 1 81 ? 37.006 -0.109 2.671 1.00 196.71 1081 GLU A C 1
ATOM 623 O O . GLU A 1 81 ? 37.867 -0.859 3.137 1.00 206.86 1081 GLU A O 1
ATOM 629 N N . GLY A 1 82 ? 36.478 -0.254 1.453 1.00 188.70 1082 GLY A N 1
ATOM 630 C CA . GLY A 1 82 ? 36.853 -1.319 0.529 1.00 195.16 1082 GLY A CA 1
ATOM 631 C C . GLY A 1 82 ? 36.105 -2.618 0.748 1.00 199.85 1082 GLY A C 1
ATOM 632 O O . GLY A 1 82 ? 36.434 -3.635 0.130 1.00 206.75 1082 GLY A O 1
ATOM 633 N N . LYS A 1 83 ? 35.080 -2.591 1.610 1.00 189.96 1083 LYS A N 1
ATOM 634 C CA . LYS A 1 83 ? 34.291 -3.773 1.951 1.00 190.78 1083 LYS A CA 1
ATOM 635 C C . LYS A 1 83 ? 33.175 -3.987 0.930 1.00 187.29 1083 LYS A C 1
ATOM 636 O O . LYS A 1 83 ? 32.001 -3.773 1.239 1.00 178.26 1083 LYS A O 1
ATOM 642 N N . VAL A 1 84 ? 33.546 -4.437 -0.279 1.00 188.41 1084 VAL A N 1
ATOM 643 C CA . VAL A 1 84 ? 32.615 -4.679 -1.389 1.00 182.93 1084 VAL A CA 1
ATOM 644 C C . VAL A 1 84 ? 31.471 -5.612 -0.965 1.00 185.91 1084 VAL A C 1
ATOM 645 O O . VAL A 1 84 ? 30.307 -5.241 -1.092 1.00 176.04 1084 VAL A O 1
ATOM 649 N N . LYS A 1 85 ? 31.803 -6.822 -0.500 1.00 193.32 1085 LYS A N 1
ATOM 650 C CA . LYS A 1 85 ? 30.816 -7.823 -0.109 1.00 194.34 1085 LYS A CA 1
ATOM 651 C C . LYS A 1 85 ? 29.848 -7.276 0.949 1.00 190.75 1085 LYS A C 1
ATOM 652 O O . LYS A 1 85 ? 28.641 -7.483 0.814 1.00 184.32 1085 LYS A O 1
ATOM 658 N N . GLU A 1 86 ? 30.365 -6.602 1.994 1.00 188.93 1086 GLU A N 1
ATOM 659 C CA . GLU A 1 86 ? 29.507 -6.053 3.043 1.00 182.90 1086 GLU A CA 1
ATOM 660 C C . GLU A 1 86 ? 28.603 -4.967 2.505 1.00 176.14 1086 GLU A C 1
ATOM 661 O O . GLU A 1 86 ? 27.439 -4.909 2.897 1.00 170.60 1086 GLU A O 1
ATOM 667 N N . ALA A 1 87 ? 29.129 -4.105 1.615 1.00 170.17 1087 ALA A N 1
ATOM 668 C CA . ALA A 1 87 ? 28.346 -3.026 1.019 1.00 159.81 1087 ALA A CA 1
ATOM 669 C C . ALA A 1 87 ? 27.249 -3.601 0.138 1.00 160.70 1087 ALA A C 1
ATOM 670 O O . ALA A 1 87 ? 26.122 -3.112 0.173 1.00 152.69 1087 ALA A O 1
ATOM 672 N N . GLN A 1 88 ? 27.560 -4.671 -0.616 1.00 164.20 1088 GLN A N 1
ATOM 673 C CA . GLN A 1 88 ? 26.579 -5.329 -1.473 1.00 162.42 1088 GLN A CA 1
ATOM 674 C C . GLN A 1 88 ? 25.472 -5.936 -0.633 1.00 166.76 1088 GLN A C 1
ATOM 675 O O . GLN A 1 88 ? 24.301 -5.820 -0.993 1.00 160.50 1088 GLN A O 1
ATOM 681 N N . ALA A 1 89 ? 25.839 -6.561 0.499 1.00 171.10 1089 ALA A N 1
ATOM 682 C CA . ALA A 1 89 ? 24.876 -7.155 1.420 1.00 172.52 1089 ALA A CA 1
ATOM 683 C C . ALA A 1 89 ? 23.977 -6.085 2.003 1.00 168.13 1089 ALA A C 1
ATOM 684 O O . ALA A 1 89 ? 22.767 -6.280 2.085 1.00 164.28 1089 ALA A O 1
ATOM 686 N N . ALA A 1 90 ? 24.569 -4.931 2.368 1.00 162.64 1090 ALA A N 1
ATOM 687 C CA . ALA A 1 90 ? 23.839 -3.790 2.914 1.00 155.56 1090 ALA A CA 1
ATOM 688 C C . ALA A 1 90 ? 22.831 -3.270 1.913 1.00 151.83 1090 ALA A C 1
ATOM 689 O O . ALA A 1 90 ? 21.706 -2.983 2.302 1.00 147.48 1090 ALA A O 1
ATOM 691 N N . ALA A 1 91 ? 23.209 -3.190 0.621 1.00 147.42 1091 ALA A N 1
ATOM 692 C CA . ALA A 1 91 ? 22.327 -2.692 -0.436 1.00 140.78 1091 ALA A CA 1
ATOM 693 C C . ALA A 1 91 ? 21.103 -3.590 -0.630 1.00 145.54 1091 ALA A C 1
ATOM 694 O O . ALA A 1 91 ? 20.045 -3.091 -0.996 1.00 139.01 1091 ALA A O 1
ATOM 696 N N . GLU A 1 92 ? 21.234 -4.897 -0.353 1.00 150.85 1092 GLU A N 1
ATOM 697 C CA . GLU A 1 92 ? 20.139 -5.862 -0.484 1.00 153.55 1092 GLU A CA 1
ATOM 698 C C . GLU A 1 92 ? 19.020 -5.560 0.526 1.00 154.73 1092 GLU A C 1
ATOM 699 O O . GLU A 1 92 ? 17.888 -5.983 0.301 1.00 153.96 1092 GLU A O 1
ATOM 705 N N . GLN A 1 93 ? 19.321 -4.815 1.606 1.00 150.23 1093 GLN A N 1
ATOM 706 C CA . GLN A 1 93 ? 18.361 -4.514 2.672 1.00 149.22 1093 GLN A CA 1
ATOM 707 C C . GLN A 1 93 ? 17.557 -3.224 2.367 1.00 144.44 1093 GLN A C 1
ATOM 708 O O . GLN A 1 93 ? 16.602 -2.934 3.089 1.00 143.32 1093 GLN A O 1
ATOM 714 N N . LEU A 1 94 ? 17.906 -2.482 1.304 1.00 135.86 1094 LEU A N 1
ATOM 715 C CA . LEU A 1 94 ? 17.180 -1.262 0.934 1.00 129.42 1094 LEU A CA 1
ATOM 716 C C . LEU A 1 94 ? 15.760 -1.570 0.492 1.00 133.80 1094 LEU A C 1
ATOM 717 O O . LEU A 1 94 ? 14.834 -0.847 0.845 1.00 131.49 1094 LEU A O 1
ATOM 722 N N . LYS A 1 95 ? 15.595 -2.654 -0.273 1.00 133.45 1095 LYS A N 1
ATOM 723 C CA . LYS A 1 95 ? 14.315 -3.122 -0.803 1.00 133.53 1095 LYS A CA 1
ATOM 724 C C . LYS A 1 95 ? 13.309 -3.330 0.337 1.00 140.14 1095 LYS A C 1
ATOM 725 O O . LYS A 1 95 ? 12.121 -3.066 0.163 1.00 139.37 1095 LYS A O 1
ATOM 731 N N . THR A 1 96 ? 13.793 -3.779 1.505 1.00 139.83 1096 THR A N 1
ATOM 732 C CA . THR A 1 96 ? 12.954 -4.026 2.669 1.00 143.27 1096 THR A CA 1
ATOM 733 C C . THR A 1 96 ? 12.305 -2.722 3.129 1.00 141.03 1096 THR A C 1
ATOM 734 O O . THR A 1 96 ? 11.109 -2.706 3.409 1.00 141.26 1096 THR A O 1
ATOM 738 N N . THR A 1 97 ? 13.087 -1.633 3.199 1.00 133.49 1097 THR A N 1
ATOM 739 C CA . THR A 1 97 ? 12.573 -0.331 3.628 1.00 130.67 1097 THR A CA 1
ATOM 740 C C . THR A 1 97 ? 11.608 0.242 2.606 1.00 129.05 1097 THR A C 1
ATOM 741 O O . THR A 1 97 ? 10.550 0.760 2.983 1.00 129.50 1097 THR A O 1
ATOM 745 N N . ARG A 1 98 ? 11.972 0.157 1.320 1.00 120.82 1098 ARG A N 1
ATOM 746 C CA . ARG A 1 98 ? 11.153 0.686 0.242 1.00 116.56 1098 ARG A CA 1
ATOM 747 C C . ARG A 1 98 ? 9.780 0.042 0.232 1.00 121.84 1098 ARG A C 1
ATOM 748 O O . ARG A 1 98 ? 8.792 0.760 0.155 1.00 120.95 1098 ARG A O 1
ATOM 756 N N . ASN A 1 99 ? 9.718 -1.300 0.347 1.00 121.57 1099 ASN A N 1
ATOM 757 C CA . ASN A 1 99 ? 8.480 -2.088 0.336 1.00 125.19 1099 ASN A CA 1
ATOM 758 C C . ASN A 1 99 ? 7.558 -1.696 1.513 1.00 131.18 1099 ASN A C 1
ATOM 759 O O . ASN A 1 99 ? 6.357 -1.513 1.300 1.00 132.51 1099 ASN A O 1
ATOM 764 N N . ALA A 1 100 ? 8.114 -1.542 2.729 1.00 127.74 1100 ALA A N 1
ATOM 765 C CA . ALA A 1 100 ? 7.317 -1.248 3.918 1.00 131.23 1100 ALA A CA 1
ATOM 766 C C . ALA A 1 100 ? 6.890 0.231 4.014 1.00 130.22 1100 ALA A C 1
ATOM 767 O O . ALA A 1 100 ? 5.788 0.510 4.507 1.00 133.56 1100 ALA A O 1
ATOM 769 N N . TYR A 1 101 ? 7.746 1.169 3.587 1.00 120.22 1101 TYR A N 1
ATOM 770 C CA . TYR A 1 101 ? 7.414 2.580 3.764 1.00 119.00 1101 TYR A CA 1
ATOM 771 C C . TYR A 1 101 ? 6.820 3.245 2.501 1.00 119.84 1101 TYR A C 1
ATOM 772 O O . TYR A 1 101 ? 5.818 3.970 2.610 1.00 122.46 1101 TYR A O 1
ATOM 774 N N . ILE A 1 102 ? 7.438 3.038 1.326 1.00 111.14 1102 ILE A N 1
ATOM 775 C CA . ILE A 1 102 ? 7.038 3.773 0.127 1.00 107.74 1102 ILE A CA 1
ATOM 776 C C . ILE A 1 102 ? 6.123 2.962 -0.790 1.00 111.76 1102 ILE A C 1
ATOM 777 O O . ILE A 1 102 ? 5.229 3.562 -1.376 1.00 112.45 1102 ILE A O 1
ATOM 782 N N . GLN A 1 103 ? 6.350 1.654 -0.963 1.00 108.19 1103 GLN A N 1
ATOM 783 C CA . GLN A 1 103 ? 5.593 0.833 -1.919 1.00 108.79 1103 GLN A CA 1
ATOM 784 C C . GLN A 1 103 ? 4.068 0.965 -1.753 1.00 112.65 1103 GLN A C 1
ATOM 785 O O . GLN A 1 103 ? 3.374 1.030 -2.759 1.00 111.81 1103 GLN A O 1
ATOM 791 N N . LYS A 1 104 ? 3.556 1.039 -0.516 1.00 110.85 1104 LYS A N 1
ATOM 792 C CA . LYS A 1 104 ? 2.119 1.155 -0.267 1.00 114.90 1104 LYS A CA 1
ATOM 793 C C . LYS A 1 104 ? 1.522 2.438 -0.891 1.00 114.09 1104 LYS A C 1
ATOM 794 O O . LYS A 1 104 ? 0.306 2.495 -1.069 1.00 117.88 1104 LYS A O 1
ATOM 800 N N . TYR A 1 105 ? 2.374 3.431 -1.255 1.00 103.45 1105 TYR A N 1
ATOM 801 C CA . TYR A 1 105 ? 1.922 4.702 -1.820 1.00 102.79 1105 TYR A CA 1
ATOM 802 C C . TYR A 1 105 ? 2.057 4.787 -3.342 1.00 102.87 1105 TYR A C 1
ATOM 803 O O . TYR A 1 105 ? 1.814 5.855 -3.894 1.00 103.78 1105 TYR A O 1
ATOM 812 N N . LEU A 1 106 ? 2.382 3.692 -4.021 1.00 96.42 1106 LEU A N 1
ATOM 813 C CA . LEU A 1 106 ? 2.477 3.698 -5.476 1.00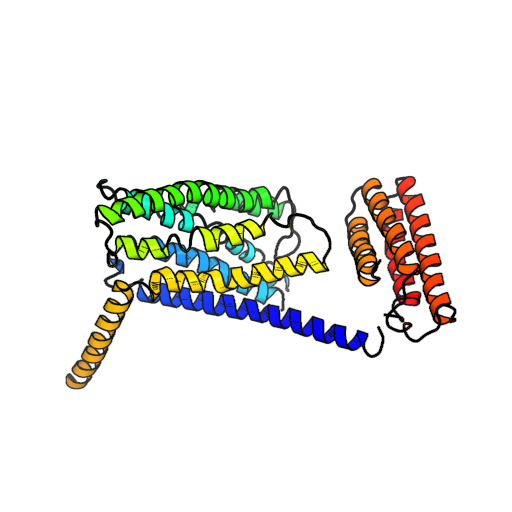 94.05 1106 LEU A CA 1
ATOM 814 C C . LEU A 1 106 ? 1.371 2.814 -6.044 1.00 102.78 1106 LEU A C 1
ATOM 815 O O . LEU A 1 106 ? 0.684 3.225 -6.964 1.00 105.47 1106 LEU A O 1
ATOM 820 N N . MET A 1 107 ? 1.102 1.692 -5.365 1.00 116.00 123 MET A N 1
ATOM 821 C CA . MET A 1 107 ? 0.047 0.762 -5.717 1.00 117.33 123 MET A CA 1
ATOM 822 C C . MET A 1 107 ? -1.287 1.209 -5.091 1.00 124.91 123 MET A C 1
ATOM 823 O O . MET A 1 107 ? -1.616 0.810 -3.966 1.00 127.91 123 MET A O 1
ATOM 828 N N . ASP A 1 108 ? -2.033 2.073 -5.803 1.00 120.72 124 ASP A N 1
ATOM 829 C CA . ASP A 1 108 ? -3.361 2.495 -5.366 1.00 123.40 124 ASP A CA 1
ATOM 830 C C . ASP A 1 108 ? -4.385 2.017 -6.415 1.00 126.72 124 ASP A C 1
ATOM 831 O O . ASP A 1 108 ? -3.988 1.454 -7.441 1.00 123.36 124 ASP A O 1
ATOM 836 N N . GLY A 1 109 ? -5.676 2.188 -6.113 1.00 126.63 125 GLY A N 1
ATOM 837 C CA . GLY A 1 109 ? -6.787 1.774 -6.965 1.00 127.53 125 GLY A CA 1
ATOM 838 C C . GLY A 1 109 ? -6.539 1.909 -8.455 1.00 128.52 125 GLY A C 1
ATOM 839 O O . GLY A 1 109 ? -6.732 0.948 -9.202 1.00 126.78 125 GLY A O 1
ATOM 840 N N . GLU A 1 110 ? -6.061 3.089 -8.891 1.00 123.65 126 GLU A N 1
ATOM 841 C CA . GLU A 1 110 ? -5.815 3.390 -10.302 1.00 120.83 126 GLU A CA 1
ATOM 842 C C . GLU A 1 110 ? -4.480 2.799 -10.785 1.00 121.54 126 GLU A C 1
ATOM 843 O O . GLU A 1 110 ? -4.430 2.283 -11.906 1.00 119.53 126 GLU A O 1
ATOM 849 N N . GLU A 1 111 ? -3.399 2.899 -9.966 1.00 117.13 127 GLU A N 1
ATOM 850 C CA . GLU A 1 111 ? -2.052 2.479 -10.378 1.00 113.49 127 GLU A CA 1
ATOM 851 C C . GLU A 1 111 ? -1.901 0.935 -10.389 1.00 117.81 127 GLU A C 1
ATOM 852 O O . GLU A 1 111 ? -1.066 0.420 -11.139 1.00 115.01 127 GLU A O 1
ATOM 858 N N . ILE A 1 112 ? -2.721 0.207 -9.622 1.00 117.33 128 ILE A N 1
ATOM 859 C CA . ILE A 1 112 ? -2.650 -1.255 -9.597 1.00 116.94 128 ILE A CA 1
ATOM 860 C C . ILE A 1 112 ? -3.292 -1.825 -10.918 1.00 118.56 128 ILE A C 1
ATOM 861 O O . ILE A 1 112 ? -2.979 -2.954 -11.308 1.00 115.41 128 ILE A O 1
ATOM 866 N N . GLU A 1 113 ? -4.130 -1.007 -11.618 1.00 116.78 129 GLU A N 1
ATOM 867 C CA . GLU A 1 113 ? -4.822 -1.358 -12.878 1.00 116.42 129 GLU A CA 1
ATOM 868 C C . GLU A 1 113 ? -3.898 -1.176 -14.095 1.00 115.83 129 GLU A C 1
ATOM 869 O O . GLU A 1 113 ? -3.885 -2.032 -14.985 1.00 112.78 129 GLU A O 1
ATOM 875 N N . VAL A 1 114 ? -3.122 -0.057 -14.113 1.00 111.45 130 VAL A N 1
ATOM 876 C CA . VAL A 1 114 ? -2.121 0.312 -15.134 1.00 107.87 130 VAL A CA 1
ATOM 877 C C . VAL A 1 114 ? -1.125 -0.849 -15.290 1.00 108.85 130 VAL A C 1
ATOM 878 O O . VAL A 1 114 ? -0.807 -1.236 -16.415 1.00 106.03 130 VAL A O 1
ATOM 882 N N . GLN A 1 115 ? -0.696 -1.434 -14.147 1.00 106.38 131 GLN A N 1
ATOM 883 C CA . GLN A 1 115 ? 0.198 -2.593 -14.038 1.00 104.84 131 GLN A CA 1
ATOM 884 C C . GLN A 1 115 ? -0.211 -3.731 -14.980 1.00 109.10 131 GLN A C 1
ATOM 885 O O . GLN A 1 115 ? 0.658 -4.366 -15.571 1.00 106.88 131 GLN A O 1
ATOM 891 N N . LYS A 1 116 ? -1.531 -3.984 -15.110 1.00 108.13 132 LYS A N 1
ATOM 892 C CA . LYS A 1 116 ? -2.090 -5.041 -15.955 1.00 108.03 132 LYS A CA 1
ATOM 893 C C . LYS A 1 116 ? -2.212 -4.575 -17.418 1.00 111.47 132 LYS A C 1
ATOM 894 O O . LYS A 1 116 ? -2.049 -5.389 -18.332 1.00 109.28 132 LYS A O 1
ATOM 900 N N . GLU A 1 117 ? -2.498 -3.266 -17.632 1.00 109.22 133 GLU A N 1
ATOM 901 C CA . GLU A 1 117 ? -2.670 -2.665 -18.968 1.00 107.62 133 GLU A CA 1
ATOM 902 C C . GLU A 1 117 ? -1.340 -2.669 -19.717 1.00 105.61 133 GLU A C 1
ATOM 903 O O . GLU A 1 117 ? -1.292 -3.015 -20.898 1.00 103.74 133 GLU A O 1
ATOM 909 N N . VAL A 1 118 ? -0.261 -2.282 -19.013 1.00 99.17 134 VAL A N 1
ATOM 910 C CA . VAL A 1 118 ? 1.115 -2.292 -19.505 1.00 95.49 134 VAL A CA 1
ATOM 911 C C . VAL A 1 118 ? 1.530 -3.760 -19.766 1.00 99.18 134 VAL A C 1
ATOM 912 O O . VAL A 1 118 ? 2.148 -4.045 -20.783 1.00 96.62 134 VAL A O 1
ATOM 916 N N . ALA A 1 119 ? 1.117 -4.689 -18.872 1.00 98.14 135 ALA A N 1
ATOM 917 C CA . ALA A 1 119 ? 1.430 -6.123 -18.937 1.00 97.53 135 ALA A CA 1
ATOM 918 C C . ALA A 1 119 ? 0.846 -6.788 -20.177 1.00 100.27 135 ALA A C 1
ATOM 919 O O . ALA A 1 119 ? 1.526 -7.615 -20.790 1.00 98.15 135 ALA A O 1
ATOM 921 N N . LYS A 1 120 ? -0.416 -6.454 -20.537 1.00 97.89 136 LYS A N 1
ATOM 922 C CA . LYS A 1 120 ? -1.085 -7.075 -21.682 1.00 97.03 136 LYS A CA 1
ATOM 923 C C . LYS A 1 120 ? -0.570 -6.452 -23.003 1.00 97.52 136 LYS A C 1
ATOM 924 O O . LYS A 1 120 ? -0.854 -6.979 -24.076 1.00 95.50 136 LYS A O 1
ATOM 930 N N . MET A 1 121 ? 0.204 -5.360 -22.909 1.00 93.43 137 MET A N 1
ATOM 931 C CA . MET A 1 121 ? 0.803 -4.684 -24.051 1.00 91.68 137 MET A CA 1
ATOM 932 C C . MET A 1 121 ? 2.116 -5.363 -24.447 1.00 95.15 137 MET A C 1
ATOM 933 O O . MET A 1 121 ? 2.368 -5.531 -25.638 1.00 93.29 137 MET A O 1
ATOM 938 N N . TYR A 1 122 ? 2.946 -5.752 -23.465 1.00 93.23 138 TYR A N 1
ATOM 939 C CA . TYR A 1 122 ? 4.193 -6.459 -23.740 1.00 92.54 138 TYR A CA 1
ATOM 940 C C . TYR A 1 122 ? 3.913 -7.880 -24.233 1.00 97.34 138 TYR A C 1
ATOM 941 O O . TYR A 1 122 ? 4.644 -8.359 -25.099 1.00 96.35 138 TYR A O 1
ATOM 950 N N . SER A 1 123 ? 2.841 -8.535 -23.731 1.00 95.79 139 SER A N 1
ATOM 951 C CA . SER A 1 123 ? 2.462 -9.868 -24.201 1.00 96.48 139 SER A CA 1
ATOM 952 C C . SER A 1 123 ? 1.811 -9.781 -25.591 1.00 102.63 139 SER A C 1
ATOM 953 O O . SER A 1 123 ? 1.822 -10.772 -26.326 1.00 103.14 139 SER A O 1
ATOM 956 N N . SER A 1 124 ? 1.223 -8.603 -25.949 1.00 99.35 140 SER A N 1
ATOM 957 C CA . SER A 1 124 ? 0.652 -8.388 -27.287 1.00 97.84 140 SER A CA 1
ATOM 958 C C . SER A 1 124 ? 1.789 -8.167 -28.268 1.00 99.68 140 SER A C 1
ATOM 959 O O . SER A 1 124 ? 1.774 -8.760 -29.341 1.00 98.38 140 SER A O 1
ATOM 962 N N . PHE A 1 125 ? 2.830 -7.398 -27.860 1.00 96.37 141 PHE A N 1
ATOM 963 C CA . PHE A 1 125 ? 4.031 -7.196 -28.674 1.00 95.09 141 PHE A CA 1
ATOM 964 C C . PHE A 1 125 ? 4.754 -8.520 -28.881 1.00 98.39 141 PHE A C 1
ATOM 965 O O . PHE A 1 125 ? 5.402 -8.702 -29.905 1.00 95.43 141 PHE A O 1
ATOM 973 N N . GLN A 1 126 ? 4.615 -9.450 -27.905 1.00 97.91 142 GLN A N 1
ATOM 974 C CA . GLN A 1 126 ? 5.169 -10.809 -27.910 1.00 98.77 142 GLN A CA 1
ATOM 975 C C . GLN A 1 126 ? 4.553 -11.644 -29.033 1.00 102.91 142 GLN A C 1
ATOM 976 O O . GLN A 1 126 ? 5.258 -12.449 -29.626 1.00 102.71 142 GLN A O 1
ATOM 982 N N . VAL A 1 127 ? 3.255 -11.489 -29.315 1.00 99.81 143 VAL A N 1
ATOM 983 C CA . VAL A 1 127 ? 2.692 -12.255 -30.422 1.00 99.52 143 VAL A CA 1
ATOM 984 C C . VAL A 1 127 ? 2.832 -11.420 -31.693 1.00 102.81 143 VAL A C 1
ATOM 985 O O . VAL A 1 127 ? 3.004 -11.982 -32.770 1.00 101.41 143 VAL A O 1
ATOM 989 N N . MET A 1 128 ? 2.845 -10.078 -31.546 1.00 100.49 144 MET A N 1
ATOM 990 C CA . MET A 1 128 ? 2.926 -9.115 -32.647 1.00 100.19 144 MET A CA 1
ATOM 991 C C . MET A 1 128 ? 4.204 -9.339 -33.470 1.00 100.24 144 MET A C 1
ATOM 992 O O . MET A 1 128 ? 4.175 -9.098 -34.672 1.00 98.35 144 MET A O 1
ATOM 997 N N . TYR A 1 129 ? 5.292 -9.859 -32.846 1.00 96.16 145 TYR A N 1
ATOM 998 C CA . TYR A 1 129 ? 6.524 -10.182 -33.574 1.00 94.83 145 TYR A CA 1
ATOM 999 C C . TYR A 1 129 ? 6.539 -11.690 -33.902 1.00 96.33 145 TYR A C 1
ATOM 1000 O O . TYR A 1 129 ? 7.190 -12.093 -34.867 1.00 95.30 145 TYR A O 1
ATOM 1009 N N . THR A 1 130 ? 5.823 -12.518 -33.102 1.00 91.61 146 THR A N 1
ATOM 1010 C CA . THR A 1 130 ? 5.719 -13.960 -33.348 1.00 90.60 146 THR A CA 1
ATOM 1011 C C . THR A 1 130 ? 4.916 -14.162 -34.633 1.00 90.96 146 THR A C 1
ATOM 1012 O O . THR A 1 130 ? 5.286 -15.005 -35.450 1.00 90.16 146 THR A O 1
ATOM 1016 N N . VAL A 1 131 ? 3.844 -13.362 -34.822 1.00 85.37 147 VAL A N 1
ATOM 1017 C CA . VAL A 1 131 ? 3.007 -13.390 -36.022 1.00 84.00 147 VAL A CA 1
ATOM 1018 C C . VAL A 1 131 ? 3.880 -12.946 -37.227 1.00 87.50 147 VAL A C 1
ATOM 1019 O O . VAL A 1 131 ? 3.983 -13.681 -38.217 1.00 86.45 147 VAL A O 1
ATOM 1023 N N . GLY A 1 132 ? 4.546 -11.798 -37.081 1.00 83.85 148 GLY A N 1
ATOM 1024 C CA . GLY A 1 132 ? 5.433 -11.228 -38.088 1.00 82.57 148 GLY A CA 1
ATOM 1025 C C . GLY A 1 132 ? 6.413 -12.225 -38.648 1.00 86.30 148 GLY A C 1
ATOM 1026 O O . GLY A 1 132 ? 6.467 -12.406 -39.861 1.00 84.67 148 GLY A O 1
ATOM 1027 N N . TYR A 1 133 ? 7.149 -12.922 -37.756 1.00 84.85 149 TYR A N 1
ATOM 1028 C CA . TYR A 1 133 ? 8.121 -13.955 -38.122 1.00 85.05 149 TYR A CA 1
ATOM 1029 C C . TYR A 1 133 ? 7.469 -15.213 -38.692 1.00 84.76 149 TYR A C 1
ATOM 1030 O O . TYR A 1 133 ? 8.078 -15.821 -39.558 1.00 84.55 149 TYR A O 1
ATOM 1039 N N . SER A 1 134 ? 6.290 -15.648 -38.183 1.00 78.34 150 SER A N 1
ATOM 1040 C CA . SER A 1 134 ? 5.627 -16.860 -38.688 1.00 76.86 150 SER A CA 1
ATOM 1041 C C . SER A 1 134 ? 5.185 -16.651 -40.135 1.00 78.51 150 SER A C 1
ATOM 1042 O O . SER A 1 134 ? 5.404 -17.536 -40.964 1.00 77.97 150 SER A O 1
ATOM 1045 N N . LEU A 1 135 ? 4.623 -15.455 -40.449 1.00 73.72 151 LEU A N 1
ATOM 1046 C CA . LEU A 1 135 ? 4.225 -15.048 -41.810 1.00 72.38 151 LEU A CA 1
ATOM 1047 C C . LEU A 1 135 ? 5.476 -14.844 -42.698 1.00 74.99 151 LEU A C 1
ATOM 1048 O O . LEU A 1 135 ? 5.486 -15.243 -43.861 1.00 72.47 151 LEU A O 1
ATOM 1053 N N . SER A 1 136 ? 6.527 -14.244 -42.119 1.00 73.67 152 SER A N 1
ATOM 1054 C CA . SER A 1 136 ? 7.827 -14.000 -42.736 1.00 73.90 152 SER A CA 1
ATOM 1055 C C . SER A 1 136 ? 8.483 -15.360 -43.120 1.00 79.51 152 SER A C 1
ATOM 1056 O O . SER A 1 136 ? 9.009 -15.501 -44.225 1.00 79.71 152 SER A O 1
ATOM 1059 N N . LEU A 1 137 ? 8.370 -16.370 -42.217 1.00 75.99 153 LEU A N 1
ATOM 1060 C CA . LEU A 1 137 ? 8.801 -17.768 -42.377 1.00 75.86 153 LEU A CA 1
ATOM 1061 C C . LEU A 1 137 ? 8.046 -18.440 -43.512 1.00 81.26 153 LEU A C 1
ATOM 1062 O O . LEU A 1 137 ? 8.665 -18.926 -44.458 1.00 80.79 153 LEU A O 1
ATOM 1067 N N . GLY A 1 138 ? 6.712 -18.467 -43.382 1.00 78.97 154 GLY A N 1
ATOM 1068 C CA . GLY A 1 138 ? 5.787 -19.051 -44.344 1.00 79.14 154 GLY A CA 1
ATOM 1069 C C . GLY A 1 138 ? 5.933 -18.478 -45.736 1.00 84.14 154 GLY A C 1
ATOM 1070 O O . GLY A 1 138 ? 5.867 -19.224 -46.717 1.00 83.67 154 GLY A O 1
ATOM 1071 N N . ALA A 1 139 ? 6.159 -17.141 -45.830 1.00 81.72 155 ALA A N 1
ATOM 1072 C CA . ALA A 1 139 ? 6.373 -16.449 -47.107 1.00 81.40 155 ALA A CA 1
ATOM 1073 C C . ALA A 1 139 ? 7.556 -17.071 -47.837 1.00 86.75 155 ALA A C 1
ATOM 1074 O O . ALA A 1 139 ? 7.381 -17.580 -48.946 1.00 87.12 155 ALA A O 1
ATOM 1076 N N . LEU A 1 140 ? 8.724 -17.135 -47.155 1.00 82.80 156 LEU A N 1
ATOM 1077 C CA . LEU A 1 140 ? 9.972 -17.699 -47.665 1.00 82.62 156 LEU A CA 1
ATOM 1078 C C . LEU A 1 140 ? 9.843 -19.191 -47.964 1.00 86.55 156 LEU A C 1
ATOM 1079 O O . LEU A 1 140 ? 10.403 -19.638 -48.955 1.00 86.59 156 LEU A O 1
ATOM 1084 N N . LEU A 1 141 ? 9.092 -19.956 -47.139 1.00 83.12 157 LEU A N 1
ATOM 1085 C CA . LEU A 1 141 ? 8.872 -21.394 -47.384 1.00 83.57 157 LEU A CA 1
ATOM 1086 C C . LEU A 1 141 ? 8.093 -21.597 -48.680 1.00 85.71 157 LEU A C 1
ATOM 1087 O O . LEU A 1 141 ? 8.384 -22.527 -49.427 1.00 85.46 157 LEU A O 1
ATOM 1092 N N . LEU A 1 142 ? 7.141 -20.696 -48.960 1.00 80.84 158 LEU A N 1
ATOM 1093 C CA . LEU A 1 142 ? 6.345 -20.709 -50.175 1.00 79.88 158 LEU A CA 1
ATOM 1094 C C . LEU A 1 142 ? 7.157 -20.166 -51.368 1.00 84.31 158 LEU A C 1
ATOM 1095 O O . LEU A 1 142 ? 7.082 -20.730 -52.464 1.00 85.26 158 LEU A O 1
ATOM 1100 N N . ALA A 1 143 ? 7.914 -19.061 -51.156 1.00 79.11 159 ALA A N 1
ATOM 1101 C CA . ALA A 1 143 ? 8.717 -18.405 -52.188 1.00 78.39 159 ALA A CA 1
ATOM 1102 C C . ALA A 1 143 ? 9.766 -19.351 -52.755 1.00 83.66 159 ALA A C 1
ATOM 1103 O O . ALA A 1 143 ? 10.025 -19.333 -53.959 1.00 83.49 159 ALA A O 1
ATOM 1105 N N . LEU A 1 144 ? 10.349 -20.193 -51.889 1.00 81.21 160 LEU A N 1
ATOM 1106 C CA . LEU A 1 144 ? 11.366 -21.171 -52.266 1.00 82.11 160 LEU A CA 1
ATOM 1107 C C . LEU A 1 144 ? 10.740 -22.382 -52.908 1.00 85.49 160 LEU A C 1
ATOM 1108 O O . LEU A 1 144 ? 11.315 -22.934 -53.839 1.00 85.26 160 LEU A O 1
ATOM 1113 N N . ALA A 1 145 ? 9.567 -22.801 -52.414 1.00 81.91 161 ALA A N 1
ATOM 1114 C CA . ALA A 1 145 ? 8.852 -23.966 -52.930 1.00 82.35 161 ALA A CA 1
ATOM 1115 C C . ALA A 1 145 ? 8.437 -23.783 -54.380 1.00 85.22 161 ALA A C 1
ATOM 1116 O O . ALA A 1 145 ? 8.288 -24.779 -55.092 1.00 85.23 161 ALA A O 1
ATOM 1118 N N . ILE A 1 146 ? 8.230 -22.526 -54.818 1.00 81.10 162 ILE A N 1
ATOM 1119 C CA . ILE A 1 146 ? 7.788 -22.278 -56.184 1.00 80.55 162 ILE A CA 1
ATOM 1120 C C . ILE A 1 146 ? 9.077 -22.139 -57.076 1.00 84.94 162 ILE A C 1
ATOM 1121 O O . ILE A 1 146 ? 9.120 -22.754 -58.141 1.00 83.48 162 ILE A O 1
ATOM 1126 N N . LEU A 1 147 ? 10.140 -21.460 -56.592 1.00 83.65 163 LEU A N 1
ATOM 1127 C CA . LEU A 1 147 ? 11.388 -21.309 -57.359 1.00 85.53 163 LEU A CA 1
ATOM 1128 C C . LEU A 1 147 ? 12.152 -22.644 -57.466 1.00 93.45 163 LEU A C 1
ATOM 1129 O O . LEU A 1 147 ? 12.700 -22.959 -58.524 1.00 94.64 163 LEU A O 1
ATOM 1134 N N . GLY A 1 148 ? 12.163 -23.409 -56.385 1.00 91.96 164 GLY A N 1
ATOM 1135 C CA . GLY A 1 148 ? 12.795 -24.719 -56.353 1.00 94.21 164 GLY A CA 1
ATOM 1136 C C . GLY A 1 148 ? 11.944 -25.743 -57.070 1.00 98.91 164 GLY A C 1
ATOM 1137 O O . GLY A 1 148 ? 10.762 -25.910 -56.747 1.00 96.53 164 GLY A O 1
ATOM 1138 N N . GLY A 1 149 ? 12.541 -26.403 -58.057 1.00 98.87 165 GLY A N 1
ATOM 1139 C CA . GLY A 1 149 ? 11.847 -27.385 -58.877 1.00 99.54 165 GLY A CA 1
ATOM 1140 C C . GLY A 1 149 ? 10.890 -26.694 -59.825 1.00 102.77 165 GLY A C 1
ATOM 1141 O O . GLY A 1 149 ? 9.690 -26.578 -59.531 1.00 100.63 165 GLY A O 1
ATOM 1142 N N . LEU A 1 150 ? 11.443 -26.170 -60.945 1.00 100.12 166 LEU A N 1
ATOM 1143 C CA . LEU A 1 150 ? 10.698 -25.431 -61.971 1.00 98.36 166 LEU A CA 1
ATOM 1144 C C . LEU A 1 150 ? 11.560 -25.307 -63.274 1.00 104.89 166 LEU A C 1
ATOM 1145 O O . LEU A 1 150 ? 12.475 -26.115 -63.513 1.00 105.09 166 LEU A O 1
ATOM 1150 N N . SER A 1 151 ? 11.226 -24.315 -64.118 1.00 102.32 167 SER A N 1
ATOM 1151 C CA . SER A 1 151 ? 12.007 -23.896 -65.273 1.00 103.86 167 SER A CA 1
ATOM 1152 C C . SER A 1 151 ? 12.862 -22.700 -64.825 1.00 110.16 167 SER A C 1
ATOM 1153 O O . SER A 1 151 ? 13.764 -22.265 -65.539 1.00 110.58 167 SER A O 1
ATOM 1156 N N . LYS A 1 152 ? 12.563 -22.197 -63.593 1.00 108.48 168 LYS A N 1
ATOM 1157 C CA . LYS A 1 152 ? 13.289 -21.155 -62.854 1.00 109.82 168 LYS A CA 1
ATOM 1158 C C . LYS A 1 152 ? 14.564 -21.749 -62.256 1.00 117.98 168 LYS A C 1
ATOM 1159 O O . LYS A 1 152 ? 15.558 -21.047 -62.077 1.00 118.66 168 LYS A O 1
ATOM 1165 N N . LEU A 1 153 ? 14.515 -23.068 -61.965 1.00 116.94 169 LEU A N 1
ATOM 1166 C CA . LEU A 1 153 ? 15.597 -23.922 -61.470 1.00 119.98 169 LEU A CA 1
ATOM 1167 C C . LEU A 1 153 ? 16.839 -23.789 -62.384 1.00 128.90 169 LEU A C 1
ATOM 1168 O O . LEU A 1 153 ? 17.975 -23.853 -61.904 1.00 131.05 169 LEU A O 1
ATOM 1173 N N . HIS A 1 154 ? 16.607 -23.546 -63.686 1.00 126.76 170 HIS A N 1
ATOM 1174 C CA . HIS A 1 154 ? 17.649 -23.379 -64.699 1.00 129.88 170 HIS A CA 1
ATOM 1175 C C . HIS A 1 154 ? 18.267 -21.957 -64.650 1.00 131.24 170 HIS A C 1
ATOM 1176 O O . HIS A 1 154 ? 19.129 -21.646 -65.486 1.00 133.84 170 HIS A O 1
ATOM 1183 N N . CYS A 1 155 ? 17.840 -21.108 -63.675 1.00 122.04 171 CYS A N 1
ATOM 1184 C CA . CYS A 1 155 ? 18.361 -19.747 -63.508 1.00 120.85 171 CYS A CA 1
ATOM 1185 C C . CYS A 1 155 ? 19.405 -19.733 -62.378 1.00 123.57 171 CYS A C 1
ATOM 1186 O O . CYS A 1 155 ? 19.267 -20.486 -61.412 1.00 121.94 171 CYS A O 1
ATOM 1189 N N . THR A 1 156 ? 20.468 -18.902 -62.523 1.00 121.32 172 THR A N 1
ATOM 1190 C CA . THR A 1 156 ? 21.537 -18.770 -61.517 1.00 122.77 172 THR A CA 1
ATOM 1191 C C . THR A 1 156 ? 21.180 -17.630 -60.537 1.00 123.01 172 THR A C 1
ATOM 1192 O O . THR A 1 156 ? 21.567 -17.695 -59.368 1.00 123.13 172 THR A O 1
ATOM 1196 N N . ARG A 1 157 ? 20.429 -16.600 -61.011 1.00 115.71 173 ARG A N 1
ATOM 1197 C CA . ARG A 1 157 ? 19.929 -15.502 -60.172 1.00 112.74 173 ARG A CA 1
ATOM 1198 C C . ARG A 1 157 ? 18.992 -16.071 -59.115 1.00 112.57 173 ARG A C 1
ATOM 1199 O O . ARG A 1 157 ? 19.123 -15.763 -57.939 1.00 111.51 173 ARG A O 1
ATOM 1207 N N . ASN A 1 158 ? 18.110 -16.989 -59.543 1.00 107.09 174 ASN A N 1
ATOM 1208 C CA . ASN A 1 158 ? 17.127 -17.688 -58.717 1.00 104.24 174 ASN A CA 1
ATOM 1209 C C . ASN A 1 158 ? 17.816 -18.853 -57.936 1.00 107.00 174 ASN A C 1
ATOM 1210 O O . ASN A 1 158 ? 17.304 -19.975 -57.854 1.00 105.33 174 ASN A O 1
ATOM 1215 N N . ALA A 1 159 ? 18.991 -18.544 -57.368 1.00 104.70 175 ALA A N 1
ATOM 1216 C CA . ALA A 1 159 ? 19.838 -19.411 -56.540 1.00 106.03 175 ALA A CA 1
ATOM 1217 C C . ALA A 1 159 ? 20.570 -18.559 -55.500 1.00 109.55 175 ALA A C 1
ATOM 1218 O O . ALA A 1 159 ? 20.655 -18.945 -54.329 1.00 108.47 175 ALA A O 1
ATOM 1220 N N . ILE A 1 160 ? 21.025 -17.347 -55.924 1.00 106.08 176 ILE A N 1
ATOM 1221 C CA . ILE A 1 160 ? 21.670 -16.354 -55.055 1.00 105.84 176 ILE A CA 1
ATOM 1222 C C . ILE A 1 160 ? 20.549 -15.673 -54.212 1.00 103.13 176 ILE A C 1
ATOM 1223 O O . ILE A 1 160 ? 20.853 -14.909 -53.299 1.00 103.19 176 ILE A O 1
ATOM 1228 N N . HIS A 1 161 ? 19.259 -15.974 -54.552 1.00 94.50 177 HIS A N 1
ATOM 1229 C CA . HIS A 1 161 ? 18.017 -15.619 -53.851 1.00 90.48 177 HIS A CA 1
ATOM 1230 C C . HIS A 1 161 ? 17.579 -16.733 -52.946 1.00 90.39 177 HIS A C 1
ATOM 1231 O O . HIS A 1 161 ? 17.179 -16.495 -51.814 1.00 88.24 177 HIS A O 1
ATOM 1238 N N . ALA A 1 162 ? 17.589 -17.970 -53.498 1.00 87.24 178 ALA A N 1
ATOM 1239 C CA . ALA A 1 162 ? 17.189 -19.224 -52.858 1.00 87.25 178 ALA A CA 1
ATOM 1240 C C . ALA A 1 162 ? 17.989 -19.487 -51.595 1.00 94.58 178 ALA A C 1
ATOM 1241 O O . ALA A 1 162 ? 17.562 -20.270 -50.744 1.00 93.92 178 ALA A O 1
ATOM 1243 N N . ASN A 1 163 ? 19.162 -18.841 -51.487 1.00 94.45 179 ASN A N 1
ATOM 1244 C CA . ASN A 1 163 ? 20.042 -18.909 -50.327 1.00 96.15 179 ASN A CA 1
ATOM 1245 C C . ASN A 1 163 ? 19.820 -17.674 -49.449 1.00 98.18 179 ASN A C 1
ATOM 1246 O O . ASN A 1 163 ? 19.807 -17.811 -48.228 1.00 97.46 179 ASN A O 1
ATOM 1251 N N . LEU A 1 164 ? 19.593 -16.479 -50.068 1.00 93.59 180 LEU A N 1
ATOM 1252 C CA . LEU A 1 164 ? 19.220 -15.255 -49.347 1.00 92.22 180 LEU A CA 1
ATOM 1253 C C . LEU A 1 164 ? 17.950 -15.518 -48.564 1.00 96.40 180 LEU A C 1
ATOM 1254 O O . LEU A 1 164 ? 17.859 -15.135 -47.404 1.00 95.89 180 LEU A O 1
ATOM 1259 N N . PHE A 1 165 ? 17.000 -16.254 -49.173 1.00 94.08 181 PHE A N 1
ATOM 1260 C CA . PHE A 1 165 ? 15.762 -16.635 -48.502 1.00 93.66 181 PHE A CA 1
ATOM 1261 C C . PHE A 1 165 ? 16.048 -17.728 -47.461 1.00 99.29 181 PHE A C 1
ATOM 1262 O O . PHE A 1 165 ? 15.359 -17.790 -46.442 1.00 97.70 181 PHE A O 1
ATOM 1270 N N . ALA A 1 166 ? 17.091 -18.556 -47.699 1.00 98.38 182 ALA A N 1
ATOM 1271 C CA . ALA A 1 166 ? 17.478 -19.616 -46.775 1.00 99.93 182 ALA A CA 1
ATOM 1272 C C . ALA A 1 166 ? 18.153 -19.039 -45.516 1.00 106.46 182 ALA A C 1
ATOM 1273 O O . ALA A 1 166 ? 18.128 -19.692 -44.468 1.00 106.92 182 ALA A O 1
ATOM 1275 N N . SER A 1 167 ? 18.735 -17.816 -45.604 1.00 104.24 183 SER A N 1
ATOM 1276 C CA . SER A 1 167 ? 19.389 -17.175 -44.453 1.00 105.48 183 SER A CA 1
ATOM 1277 C C . SER A 1 167 ? 18.354 -16.546 -43.521 1.00 107.81 183 SER A C 1
ATOM 1278 O O . SER A 1 167 ? 18.554 -16.534 -42.300 1.00 108.80 183 SER A O 1
ATOM 1281 N N . PHE A 1 168 ? 17.260 -16.007 -44.096 1.00 101.12 184 PHE A N 1
ATOM 1282 C CA . PHE A 1 168 ? 16.177 -15.407 -43.322 1.00 98.67 184 PHE A CA 1
ATOM 1283 C C . PHE A 1 168 ? 15.247 -16.478 -42.719 1.00 101.03 184 PHE A C 1
ATOM 1284 O O . PHE A 1 168 ? 14.661 -16.225 -41.663 1.00 99.79 184 PHE A O 1
ATOM 1292 N N . VAL A 1 169 ? 15.110 -17.664 -43.376 1.00 97.67 185 VAL A N 1
ATOM 1293 C CA . VAL A 1 169 ? 14.236 -18.748 -42.891 1.00 97.24 185 VAL A CA 1
ATOM 1294 C C . VAL A 1 169 ? 14.933 -19.442 -41.701 1.00 101.24 185 VAL A C 1
ATOM 1295 O O . VAL A 1 169 ? 14.245 -19.852 -40.761 1.00 101.27 185 VAL A O 1
ATOM 1299 N N . LEU A 1 170 ? 16.289 -19.525 -41.726 1.00 97.42 186 LEU A N 1
ATOM 1300 C CA . LEU A 1 170 ? 17.084 -20.123 -40.653 1.00 98.28 186 LEU A CA 1
ATOM 1301 C C . LEU A 1 170 ? 17.000 -19.266 -39.380 1.00 100.01 186 LEU A C 1
ATOM 1302 O O . LEU A 1 170 ? 16.888 -19.812 -38.285 1.00 99.65 186 LEU A O 1
ATOM 1307 N N . LYS A 1 171 ? 17.019 -17.921 -39.548 1.00 95.34 187 LYS A N 1
ATOM 1308 C CA . LYS A 1 171 ? 16.891 -16.918 -38.485 1.00 94.69 187 LYS A CA 1
ATOM 1309 C C . LYS A 1 171 ? 15.492 -16.953 -37.838 1.00 98.51 187 LYS A C 1
ATOM 1310 O O . LYS A 1 171 ? 15.391 -17.128 -36.622 1.00 99.16 187 LYS A O 1
ATOM 1316 N N . ALA A 1 172 ? 14.427 -16.732 -38.647 1.00 94.13 188 ALA A N 1
ATOM 1317 C CA . ALA A 1 172 ? 13.025 -16.671 -38.208 1.00 93.38 188 ALA A CA 1
ATOM 1318 C C . ALA A 1 172 ? 12.620 -17.923 -37.421 1.00 99.09 188 ALA A C 1
ATOM 1319 O O . ALA A 1 172 ? 11.924 -17.805 -36.413 1.00 98.45 188 ALA A O 1
ATOM 1321 N N . SER A 1 173 ? 13.069 -19.112 -37.877 1.00 97.05 189 SER A N 1
ATOM 1322 C CA . SER A 1 173 ? 12.798 -20.392 -37.215 1.00 98.04 189 SER A CA 1
ATOM 1323 C C . SER A 1 173 ? 13.574 -20.499 -35.894 1.00 101.16 189 SER A C 1
ATOM 1324 O O . SER A 1 173 ? 13.065 -21.080 -34.937 1.00 100.87 189 SER A O 1
ATOM 1327 N N . SER A 1 174 ? 14.795 -19.931 -35.840 1.00 97.41 190 SER A N 1
ATOM 1328 C CA . SER A 1 174 ? 15.599 -19.933 -34.623 1.00 98.58 190 SER A CA 1
ATOM 1329 C C . SER A 1 174 ? 14.931 -19.074 -33.554 1.00 102.57 190 SER A C 1
ATOM 1330 O O . SER A 1 174 ? 14.814 -19.524 -32.416 1.00 104.09 190 SER A O 1
ATOM 1333 N N . VAL A 1 175 ? 14.412 -17.884 -33.938 1.00 96.70 191 VAL A N 1
ATOM 1334 C CA . VAL A 1 175 ? 13.721 -16.961 -33.029 1.00 95.47 191 VAL A CA 1
ATOM 1335 C C . VAL A 1 175 ? 12.445 -17.637 -32.463 1.00 99.00 191 VAL A C 1
ATOM 1336 O O . VAL A 1 175 ? 12.144 -17.434 -31.297 1.00 99.10 191 VAL A O 1
ATOM 1340 N N . LEU A 1 176 ? 11.735 -18.465 -33.259 1.00 96.03 192 LEU A N 1
ATOM 1341 C CA . LEU A 1 176 ? 10.514 -19.146 -32.787 1.00 96.74 192 LEU A CA 1
ATOM 1342 C C . LEU A 1 176 ? 10.836 -20.348 -31.884 1.00 103.06 192 LEU A C 1
ATOM 1343 O O . LEU A 1 176 ? 9.917 -20.914 -31.299 1.00 103.51 192 LEU A O 1
ATOM 1348 N N . VAL A 1 177 ? 12.112 -20.746 -31.781 1.00 101.77 193 VAL A N 1
ATOM 1349 C CA . VAL A 1 177 ? 12.531 -21.835 -30.889 1.00 104.85 193 VAL A CA 1
ATOM 1350 C C . VAL A 1 177 ? 13.005 -21.179 -29.558 1.00 111.20 193 VAL A C 1
ATOM 1351 O O . VAL A 1 177 ? 12.774 -21.736 -28.483 1.00 112.05 193 VAL A O 1
ATOM 1355 N N . ILE A 1 178 ? 13.595 -19.955 -29.644 1.00 108.29 194 ILE A N 1
ATOM 1356 C CA . ILE A 1 178 ? 14.010 -19.155 -28.478 1.00 109.09 194 ILE A CA 1
ATOM 1357 C C . ILE A 1 178 ? 12.735 -18.729 -27.742 1.00 114.49 194 ILE A C 1
ATOM 1358 O O . ILE A 1 178 ? 12.559 -19.101 -26.588 1.00 115.91 194 ILE A O 1
ATOM 1363 N N . ASP A 1 179 ? 11.812 -18.038 -28.456 1.00 110.63 195 ASP A N 1
ATOM 1364 C CA . ASP A 1 179 ? 10.487 -17.605 -27.988 1.00 111.15 195 ASP A CA 1
ATOM 1365 C C . ASP A 1 179 ? 9.693 -18.774 -27.363 1.00 117.60 195 ASP A C 1
ATOM 1366 O O . ASP A 1 179 ? 9.082 -18.608 -26.299 1.00 118.18 195 ASP A O 1
ATOM 1371 N N . GLY A 1 180 ? 9.712 -19.923 -28.046 1.00 114.92 196 GLY A N 1
ATOM 1372 C CA . GLY A 1 180 ? 9.019 -21.137 -27.634 1.00 116.89 196 GLY A CA 1
ATOM 1373 C C . GLY A 1 180 ? 9.541 -21.730 -26.345 1.00 124.36 196 GLY A C 1
ATOM 1374 O O . GLY A 1 180 ? 8.764 -21.939 -25.412 1.00 125.70 196 GLY A O 1
ATOM 1375 N N . LEU A 1 181 ? 10.868 -21.983 -26.275 1.00 122.16 197 LEU A N 1
ATOM 1376 C CA . LEU A 1 181 ? 11.526 -22.571 -25.099 1.00 124.70 197 LEU A CA 1
ATOM 1377 C C . LEU A 1 181 ? 11.547 -21.613 -23.895 1.00 129.18 197 LEU A C 1
ATOM 1378 O O . LEU A 1 181 ? 11.554 -22.097 -22.759 1.00 130.79 197 LEU A O 1
ATOM 1383 N N . LEU A 1 182 ? 11.533 -20.274 -24.126 1.00 123.94 198 LEU A N 1
ATOM 1384 C CA . LEU A 1 182 ? 11.553 -19.293 -23.030 1.00 123.79 198 LEU A CA 1
ATOM 1385 C C . LEU A 1 182 ? 10.181 -19.231 -22.301 1.00 128.61 198 LEU A C 1
ATOM 1386 O O . LEU A 1 182 ? 10.079 -18.561 -21.269 1.00 128.02 198 LEU A O 1
ATOM 1391 N N . ARG A 1 183 ? 9.158 -19.962 -22.800 1.00 126.48 199 ARG A N 1
ATOM 1392 C CA . ARG A 1 183 ? 7.856 -20.041 -22.139 1.00 127.78 199 ARG A CA 1
ATOM 1393 C C . ARG A 1 183 ? 7.360 -21.509 -22.186 1.00 133.78 199 ARG A C 1
ATOM 1394 O O . ARG A 1 183 ? 6.496 -21.866 -22.994 1.00 133.00 199 ARG A O 1
ATOM 1402 N N . THR A 1 184 ? 7.961 -22.354 -21.321 1.00 132.48 200 THR A N 1
ATOM 1403 C CA . THR A 1 184 ? 7.643 -23.778 -21.130 1.00 159.27 200 THR A CA 1
ATOM 1404 C C . THR A 1 184 ? 7.706 -24.141 -19.634 1.00 192.52 200 THR A C 1
ATOM 1405 O O . THR A 1 184 ? 8.201 -23.365 -18.811 1.00 149.93 200 THR A O 1
ATOM 1409 N N . LEU A 1 200 ? 16.851 -33.562 -16.195 1.00 191.21 216 LEU A N 1
ATOM 1410 C CA . LEU A 1 200 ? 15.448 -33.716 -16.571 1.00 190.22 216 LEU A CA 1
ATOM 1411 C C . LEU A 1 200 ? 15.000 -32.542 -17.460 1.00 190.73 216 LEU A C 1
ATOM 1412 O O . LEU A 1 200 ? 14.737 -32.741 -18.650 1.00 188.45 216 LEU A O 1
ATOM 1417 N N . SER A 1 201 ? 14.933 -31.320 -16.880 1.00 186.33 217 SER A N 1
ATOM 1418 C CA . SER A 1 201 ? 14.532 -30.084 -17.565 1.00 182.15 217 SER A CA 1
ATOM 1419 C C . SER A 1 201 ? 15.618 -29.611 -18.535 1.00 184.03 217 SER A C 1
ATOM 1420 O O . SER A 1 201 ? 15.295 -29.083 -19.602 1.00 179.95 217 SER A O 1
ATOM 1423 N N . ASP A 1 202 ? 16.905 -29.833 -18.169 1.00 182.98 218 ASP A N 1
ATOM 1424 C CA . ASP A 1 202 ? 18.102 -29.461 -18.937 1.00 181.67 218 ASP A CA 1
ATOM 1425 C C . ASP A 1 202 ? 18.091 -30.146 -20.330 1.00 184.95 218 ASP A C 1
ATOM 1426 O O . ASP A 1 202 ? 18.804 -29.705 -21.234 1.00 183.18 218 ASP A O 1
ATOM 1431 N N . GLY A 1 203 ? 17.231 -31.161 -20.498 1.00 182.40 219 GLY A N 1
ATOM 1432 C CA . GLY A 1 203 ? 17.021 -31.855 -21.766 1.00 181.73 219 GLY A CA 1
ATOM 1433 C C . GLY A 1 203 ? 16.269 -30.998 -22.771 1.00 180.59 219 GLY A C 1
ATOM 1434 O O . GLY A 1 203 ? 16.069 -31.406 -23.919 1.00 179.15 219 GLY A O 1
ATOM 1435 N N . ALA A 1 204 ? 15.853 -29.790 -22.331 1.00 174.17 220 ALA A N 1
ATOM 1436 C CA . ALA A 1 204 ? 15.150 -28.780 -23.120 1.00 169.66 220 ALA A CA 1
ATOM 1437 C C . ALA A 1 204 ? 15.776 -27.377 -22.914 1.00 170.39 220 ALA A C 1
ATOM 1438 O O . ALA A 1 204 ? 15.807 -26.590 -23.861 1.00 167.06 220 ALA A O 1
ATOM 1440 N N . VAL A 1 205 ? 16.287 -27.080 -21.683 1.00 167.61 221 VAL A N 1
ATOM 1441 C CA . VAL A 1 205 ? 16.913 -25.792 -21.309 1.00 165.08 221 VAL A CA 1
ATOM 1442 C C . VAL A 1 205 ? 18.185 -25.563 -22.174 1.00 167.62 221 VAL A C 1
ATOM 1443 O O . VAL A 1 205 ? 18.410 -24.446 -22.650 1.00 164.08 221 VAL A O 1
ATOM 1447 N N . ALA A 1 206 ? 18.981 -26.626 -22.394 1.00 167.00 222 ALA A N 1
ATOM 1448 C CA . ALA A 1 206 ? 20.181 -26.581 -23.233 1.00 167.02 222 ALA A CA 1
ATOM 1449 C C . ALA A 1 206 ? 19.815 -26.749 -24.721 1.00 168.67 222 ALA A C 1
ATOM 1450 O O . ALA A 1 206 ? 20.666 -26.559 -25.594 1.00 167.71 222 ALA A O 1
ATOM 1452 N N . GLY A 1 207 ? 18.552 -27.084 -24.982 1.00 164.39 223 GLY A N 1
ATOM 1453 C CA . GLY A 1 207 ? 18.017 -27.281 -26.324 1.00 162.89 223 GLY A CA 1
ATOM 1454 C C . GLY A 1 207 ? 17.90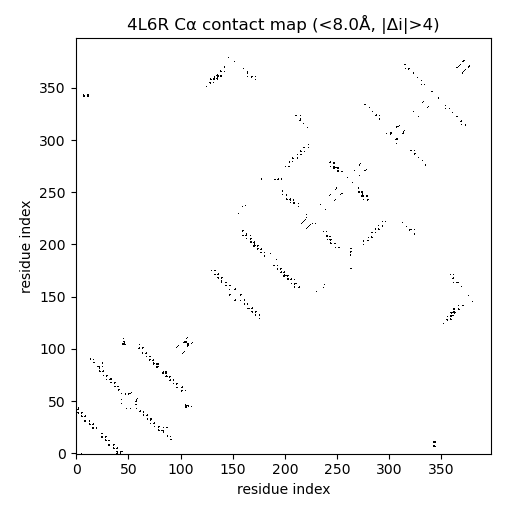4 -26.015 -27.154 1.00 164.23 223 GLY A C 1
ATOM 1455 O O . GLY A 1 207 ? 17.977 -26.081 -28.385 1.00 162.80 223 GLY A O 1
ATOM 1456 N N . CYS A 1 208 ? 17.698 -24.851 -26.496 1.00 159.57 224 CYS A N 1
ATOM 1457 C CA . CYS A 1 208 ? 17.588 -23.567 -27.198 1.00 156.40 224 CYS A CA 1
ATOM 1458 C C . CYS A 1 208 ? 18.965 -22.892 -27.253 1.00 157.60 224 CYS A C 1
ATOM 1459 O O . CYS A 1 208 ? 19.154 -21.953 -28.030 1.00 155.22 224 CYS A O 1
ATOM 1462 N N . ARG A 1 209 ? 19.911 -23.349 -26.400 1.00 154.50 225 ARG A N 1
ATOM 1463 C CA . ARG A 1 209 ? 21.283 -22.838 -26.360 1.00 154.07 225 ARG A CA 1
ATOM 1464 C C . ARG A 1 209 ? 21.972 -23.135 -27.686 1.00 155.32 225 ARG A C 1
ATOM 1465 O O . ARG A 1 209 ? 22.647 -22.261 -28.231 1.00 153.88 225 ARG A O 1
ATOM 1467 N N . VAL A 1 210 ? 21.725 -24.348 -28.243 1.00 151.11 226 VAL A N 1
ATOM 1468 C CA . VAL A 1 210 ? 22.264 -24.791 -29.536 1.00 150.38 226 VAL A CA 1
ATOM 1469 C C . VAL A 1 210 ? 21.457 -24.122 -30.675 1.00 147.58 226 VAL A C 1
ATOM 1470 O O . VAL A 1 210 ? 21.946 -24.031 -31.801 1.00 146.27 226 VAL A O 1
ATOM 1474 N N . ALA A 1 211 ? 20.231 -23.656 -30.368 1.00 140.22 227 ALA A N 1
ATOM 1475 C CA . ALA A 1 211 ? 19.369 -22.971 -31.324 1.00 136.46 227 ALA A CA 1
ATOM 1476 C C . ALA A 1 211 ? 19.764 -21.499 -31.455 1.00 137.54 227 ALA A C 1
ATOM 1477 O O . ALA A 1 211 ? 19.640 -20.940 -32.546 1.00 136.20 227 ALA A O 1
ATOM 1479 N N . ALA A 1 212 ? 20.267 -20.877 -30.358 1.00 133.00 228 ALA A N 1
ATOM 1480 C CA . ALA A 1 212 ? 20.718 -19.478 -30.344 1.00 130.96 228 ALA A CA 1
ATOM 1481 C C . ALA A 1 212 ? 21.949 -19.286 -31.251 1.00 135.12 228 ALA A C 1
ATOM 1482 O O . ALA A 1 212 ? 22.238 -18.164 -31.684 1.00 133.80 228 ALA A O 1
ATOM 1484 N N . VAL A 1 213 ? 22.651 -20.404 -31.550 1.00 132.96 229 VAL A N 1
ATOM 1485 C CA . VAL A 1 213 ? 23.827 -20.476 -32.421 1.00 133.70 229 VAL A CA 1
ATOM 1486 C C . VAL A 1 213 ? 23.410 -20.107 -33.836 1.00 135.12 229 VAL A C 1
ATOM 1487 O O . VAL A 1 213 ? 23.965 -19.172 -34.410 1.00 134.25 229 VAL A O 1
ATOM 1491 N N . PHE A 1 214 ? 22.392 -20.822 -34.370 1.00 130.52 230 PHE A N 1
ATOM 1492 C CA . PHE A 1 214 ? 21.849 -20.641 -35.716 1.00 128.45 230 PHE A CA 1
ATOM 1493 C C . PHE A 1 214 ? 21.279 -19.244 -35.922 1.00 129.20 230 PHE A C 1
ATOM 1494 O O . PHE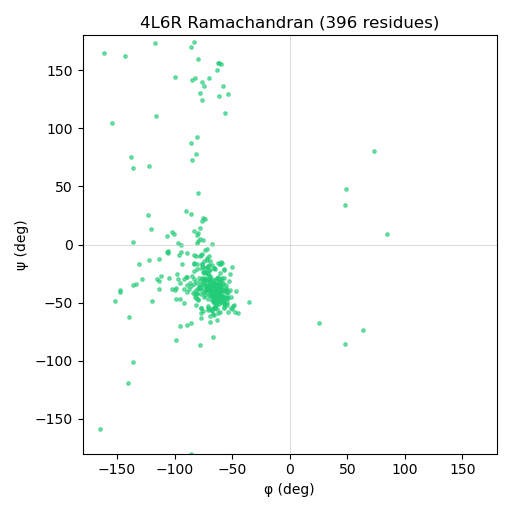 A 1 214 ? 21.300 -18.746 -37.045 1.00 128.29 230 PHE A O 1
ATOM 1502 N N . MET A 1 215 ? 20.747 -18.626 -34.854 1.00 123.85 231 MET A N 1
ATOM 1503 C CA . MET A 1 215 ? 20.132 -17.305 -34.927 1.00 121.01 231 MET A CA 1
ATOM 1504 C C . MET A 1 215 ? 21.189 -16.220 -35.169 1.00 122.01 231 MET A C 1
ATOM 1505 O O . MET A 1 215 ? 20.957 -15.328 -35.981 1.00 119.59 231 MET A O 1
ATOM 1510 N N . GLN A 1 216 ? 22.336 -16.297 -34.475 1.00 118.76 232 GLN A N 1
ATOM 1511 C CA . GLN A 1 216 ? 23.421 -15.324 -34.650 1.00 118.57 232 GLN A CA 1
ATOM 1512 C C . GLN A 1 216 ? 24.160 -15.611 -35.966 1.00 121.78 232 GLN A C 1
ATOM 1513 O O . GLN A 1 216 ? 24.618 -14.682 -36.637 1.00 120.56 232 GLN A O 1
ATOM 1519 N N . TYR A 1 217 ? 24.221 -16.913 -36.336 1.00 118.93 233 TYR A N 1
ATOM 1520 C CA . TYR A 1 217 ? 24.780 -17.475 -37.572 1.00 120.07 233 TYR A CA 1
ATOM 1521 C C . TYR A 1 217 ? 24.010 -16.891 -38.776 1.00 121.16 233 TYR A C 1
ATOM 1522 O O . TYR A 1 217 ? 24.599 -16.193 -39.609 1.00 121.43 233 TYR A O 1
ATOM 1531 N N . GLY A 1 218 ? 22.689 -17.111 -38.781 1.00 114.11 234 GLY A N 1
ATOM 1532 C CA . GLY A 1 218 ? 21.764 -16.646 -39.807 1.00 110.94 234 GLY A CA 1
ATOM 1533 C C . GLY A 1 218 ? 21.328 -15.198 -39.671 1.00 112.66 234 GLY A C 1
ATOM 1534 O O . GLY A 1 218 ? 20.416 -14.769 -40.386 1.00 110.19 234 GLY A O 1
ATOM 1535 N N . ILE A 1 219 ? 21.952 -14.433 -38.737 1.00 109.77 235 ILE A N 1
ATOM 1536 C CA . ILE A 1 219 ? 21.678 -12.996 -38.543 1.00 108.16 235 ILE A CA 1
ATOM 1537 C C . ILE A 1 219 ? 22.736 -12.197 -39.300 1.00 112.33 235 ILE A C 1
ATOM 1538 O O . ILE A 1 219 ? 22.484 -11.079 -39.762 1.00 110.84 235 ILE A O 1
ATOM 1540 N N . VAL A 1 220 ? 23.928 -12.785 -39.417 1.00 110.70 236 VAL A N 1
ATOM 1541 C CA . VAL A 1 220 ? 25.042 -12.188 -40.135 1.00 112.46 236 VAL A CA 1
ATOM 1542 C C . VAL A 1 220 ? 24.963 -12.690 -41.566 1.00 115.89 236 VAL A C 1
ATOM 1543 O O . VAL A 1 220 ? 25.179 -11.914 -42.494 1.00 116.14 236 VAL A O 1
ATOM 1547 N N . ALA A 1 221 ? 24.586 -13.986 -41.743 1.00 111.38 237 ALA A N 1
ATOM 1548 C CA . ALA A 1 221 ? 24.449 -14.640 -43.050 1.00 110.73 237 ALA A CA 1
ATOM 1549 C C . ALA A 1 221 ? 23.507 -13.865 -43.956 1.00 112.10 237 ALA A C 1
ATOM 1550 O O . ALA A 1 221 ? 23.814 -13.713 -45.133 1.00 112.54 237 ALA A O 1
ATOM 1552 N N . ASN A 1 222 ? 22.420 -13.289 -43.401 1.00 106.41 238 ASN A N 1
ATOM 1553 C CA . ASN A 1 222 ? 21.470 -12.498 -44.184 1.00 104.66 238 ASN A CA 1
ATOM 1554 C C . ASN A 1 222 ? 22.080 -11.088 -44.508 1.00 110.56 238 ASN A C 1
ATOM 1555 O O . ASN A 1 222 ? 21.342 -10.154 -44.828 1.00 108.91 238 ASN A O 1
ATOM 1560 N N . TYR A 1 223 ? 23.424 -10.971 -44.488 1.00 110.49 239 TYR A N 1
ATOM 1561 C CA . TYR A 1 223 ? 24.118 -9.734 -44.832 1.00 112.29 239 TYR A CA 1
ATOM 1562 C C . TYR A 1 223 ? 25.248 -10.011 -45.845 1.00 117.64 239 TYR A C 1
ATOM 1563 O O . TYR A 1 223 ? 25.684 -9.068 -46.513 1.00 117.77 239 TYR A O 1
ATOM 1572 N N . CYS A 1 224 ? 25.682 -11.291 -46.003 1.00 115.57 240 CYS A N 1
ATOM 1573 C CA . CYS A 1 224 ? 26.644 -11.657 -47.061 1.00 118.13 240 CYS A CA 1
ATOM 1574 C C . CYS A 1 224 ? 25.854 -11.963 -48.328 1.00 119.30 240 CYS A C 1
ATOM 1575 O O . CYS A 1 224 ? 26.333 -11.736 -49.442 1.00 121.07 240 CYS A O 1
ATOM 1578 N N . TRP A 1 225 ? 24.637 -12.518 -48.141 1.00 110.36 241 TRP A N 1
ATOM 1579 C CA . TRP A 1 225 ? 23.702 -12.771 -49.214 1.00 107.17 241 TRP A CA 1
ATOM 1580 C C . TRP A 1 225 ? 23.131 -11.443 -49.661 1.00 108.54 241 TRP A C 1
ATOM 1581 O O . TRP A 1 225 ? 22.746 -11.312 -50.816 1.00 108.38 241 TRP A O 1
ATOM 1592 N N . LEU A 1 226 ? 23.157 -10.430 -48.773 1.00 103.31 242 LEU A N 1
ATOM 1593 C CA . LEU A 1 226 ? 22.752 -9.070 -49.113 1.00 102.07 242 LEU A CA 1
ATOM 1594 C C . LEU A 1 226 ? 23.948 -8.353 -49.773 1.00 106.52 242 LEU A C 1
ATOM 1595 O O . LEU A 1 226 ? 23.775 -7.332 -50.430 1.00 105.65 242 LEU A O 1
ATOM 1600 N N . LEU A 1 227 ? 25.159 -8.909 -49.610 1.00 105.54 243 LEU A N 1
ATOM 1601 C CA . LEU A 1 227 ? 26.374 -8.403 -50.256 1.00 109.44 243 LEU A CA 1
ATOM 1602 C C . LEU A 1 227 ? 26.436 -8.938 -51.682 1.00 114.34 243 LEU A C 1
ATOM 1603 O O . LEU A 1 227 ? 26.710 -8.180 -52.614 1.00 115.79 243 LEU A O 1
ATOM 1608 N N . VAL A 1 228 ? 26.150 -10.254 -51.840 1.00 109.29 244 VAL A N 1
ATOM 1609 C CA . VAL A 1 228 ? 26.072 -10.977 -53.110 1.00 108.94 244 VAL A CA 1
ATOM 1610 C C . VAL A 1 228 ? 25.060 -10.241 -54.039 1.00 112.04 244 VAL A C 1
ATOM 1611 O O . VAL A 1 228 ? 25.452 -9.859 -55.135 1.00 113.56 244 VAL A O 1
ATOM 1615 N N . GLU A 1 229 ? 23.819 -9.955 -53.560 1.00 106.51 245 GLU A N 1
ATOM 1616 C CA . GLU A 1 229 ? 22.758 -9.265 -54.326 1.00 105.30 245 GLU A CA 1
ATOM 1617 C C . GLU A 1 229 ? 23.183 -7.879 -54.833 1.00 113.01 245 GLU A C 1
ATOM 1618 O O . GLU A 1 229 ? 22.738 -7.467 -55.908 1.00 112.78 245 GLU A O 1
ATOM 1624 N N . GLY A 1 230 ? 24.018 -7.186 -54.067 1.00 112.38 246 GLY A N 1
ATOM 1625 C CA . GLY A 1 230 ? 24.531 -5.873 -54.437 1.00 115.63 246 GLY A CA 1
ATOM 1626 C C . GLY A 1 230 ? 25.666 -5.936 -55.444 1.00 125.78 246 GLY A C 1
ATOM 1627 O O . GLY A 1 230 ? 25.752 -5.090 -56.343 1.00 127.54 246 GLY A O 1
ATOM 1628 N N . LEU A 1 231 ? 26.540 -6.956 -55.310 1.00 124.98 247 LEU A N 1
ATOM 1629 C CA . LEU A 1 231 ? 27.698 -7.138 -56.186 1.00 129.13 247 LEU A CA 1
ATOM 1630 C C . LEU A 1 231 ? 27.318 -7.808 -57.511 1.00 134.09 247 LEU A C 1
ATOM 1631 O O . LEU A 1 231 ? 27.818 -7.388 -58.547 1.00 136.05 247 LEU A O 1
ATOM 1636 N N . TYR A 1 232 ? 26.440 -8.834 -57.489 1.00 129.10 248 TYR A N 1
ATOM 1637 C CA . TYR A 1 232 ? 26.052 -9.576 -58.699 1.00 128.88 248 TYR A CA 1
ATOM 1638 C C . TYR A 1 232 ? 24.876 -8.857 -59.432 1.00 129.93 248 TYR A C 1
ATOM 1639 O O . TYR A 1 232 ? 24.109 -9.475 -60.176 1.00 127.15 248 TYR A O 1
ATOM 1648 N N . LEU A 1 233 ? 24.796 -7.536 -59.228 1.00 127.51 249 LEU A N 1
ATOM 1649 C CA . LEU A 1 233 ? 23.995 -6.565 -59.959 1.00 127.12 249 LEU A CA 1
ATOM 1650 C C . LEU A 1 233 ? 24.961 -5.663 -60.689 1.00 139.06 249 LEU A C 1
ATOM 1651 O O . LEU A 1 233 ? 24.661 -5.155 -61.763 1.00 139.17 249 LEU A O 1
ATOM 1656 N N . HIS A 1 234 ? 26.146 -5.473 -60.069 1.00 141.48 250 HIS A N 1
ATOM 1657 C CA . HIS A 1 234 ? 27.284 -4.685 -60.540 1.00 146.96 250 HIS A CA 1
ATOM 1658 C C . HIS A 1 234 ? 28.209 -5.566 -61.383 1.00 155.93 250 HIS A C 1
ATOM 1659 O O . HIS A 1 234 ? 28.270 -5.413 -62.605 1.00 156.58 250 HIS A O 1
ATOM 1666 N N . ASN A 1 235 ? 28.891 -6.527 -60.719 1.00 155.17 251 ASN A N 1
ATOM 1667 C CA . ASN A 1 235 ? 29.830 -7.481 -61.313 1.00 158.64 251 ASN A CA 1
ATOM 1668 C C . ASN A 1 235 ? 29.166 -8.302 -62.427 1.00 163.39 251 ASN A C 1
ATOM 1669 O O . ASN A 1 235 ? 29.842 -8.702 -63.378 1.00 163.14 251 ASN A O 1
ATOM 1674 N N . LEU A 1 236 ? 27.846 -8.514 -62.328 1.00 158.41 252 LEU A N 1
ATOM 1675 C CA . LEU A 1 236 ? 27.118 -9.282 -63.320 1.00 157.75 252 LEU A CA 1
ATOM 1676 C C . LEU A 1 236 ? 26.415 -8.320 -64.323 1.00 163.71 252 LEU A C 1
ATOM 1677 O O . LEU A 1 236 ? 26.978 -8.064 -65.391 1.00 166.66 252 LEU A O 1
ATOM 1682 N N . LEU A 1 237 ? 25.220 -7.771 -63.970 1.00 157.98 253 LEU A N 1
ATOM 1683 C CA . LEU A 1 237 ? 24.407 -6.915 -64.855 1.00 157.76 253 LEU A CA 1
ATOM 1684 C C . LEU A 1 237 ? 25.004 -5.506 -65.057 1.00 166.52 253 LEU A C 1
ATOM 1685 O O . LEU A 1 237 ? 24.842 -4.945 -66.141 1.00 167.60 253 LEU A O 1
ATOM 1690 N N . GLY A 1 238 ? 25.631 -4.938 -64.032 1.00 165.75 254 GLY A N 1
ATOM 1691 C CA . GLY A 1 238 ? 26.215 -3.604 -64.124 1.00 170.06 254 GLY A CA 1
ATOM 1692 C C . GLY A 1 238 ? 27.228 -3.526 -65.239 1.00 174.77 254 GLY A C 1
ATOM 1693 O O . GLY A 1 238 ? 27.087 -2.702 -66.147 1.00 174.78 254 GLY A O 1
ATOM 1694 N N . LEU A 1 239 ? 28.214 -4.449 -65.211 1.00 174.15 255 LEU A N 1
ATOM 1695 C CA . LEU A 1 239 ? 29.276 -4.569 -66.217 1.00 175.06 255 LEU A CA 1
ATOM 1696 C C . LEU A 1 239 ? 28.706 -5.099 -67.529 1.00 179.20 255 LEU A C 1
ATOM 1697 O O . LEU A 1 239 ? 28.898 -4.466 -68.567 1.00 179.18 255 LEU A O 1
ATOM 1702 N N . ALA A 1 240 ? 27.984 -6.254 -67.470 1.00 177.79 256 ALA A N 1
ATOM 1703 C CA . ALA A 1 240 ? 27.335 -6.957 -68.593 1.00 178.40 256 ALA A CA 1
ATOM 1704 C C . ALA A 1 240 ? 28.304 -7.112 -69.801 1.00 182.66 256 ALA A C 1
ATOM 1705 O O . ALA A 1 240 ? 27.868 -7.088 -70.958 1.00 182.68 256 ALA A O 1
ATOM 1707 N N . THR A 1 241 ? 29.613 -7.294 -69.513 1.00 181.42 257 THR A N 1
ATOM 1708 C CA . THR A 1 241 ? 30.664 -7.446 -70.527 1.00 182.08 257 THR A CA 1
ATOM 1709 C C . THR A 1 241 ? 31.533 -8.708 -70.259 1.00 185.35 257 THR A C 1
ATOM 1710 O O . THR A 1 241 ? 32.041 -9.300 -71.218 1.00 185.23 257 THR A O 1
ATOM 1714 N N . LEU A 1 242 ? 31.685 -9.117 -68.970 1.00 183.04 258 LEU A N 1
ATOM 1715 C CA . LEU A 1 242 ? 32.513 -10.262 -68.548 1.00 182.70 258 LEU A CA 1
ATOM 1716 C C . LEU A 1 242 ? 31.826 -11.621 -68.845 1.00 184.63 258 LEU A C 1
ATOM 1717 O O . LEU A 1 242 ? 30.616 -11.760 -68.629 1.00 183.87 258 LEU A O 1
ATOM 1722 N N . PRO A 1 243 ? 32.609 -12.640 -69.307 1.00 182.21 259 PRO A N 1
ATOM 1723 C CA . PRO A 1 243 ? 32.005 -13.941 -69.663 1.00 181.84 259 PRO A CA 1
ATOM 1724 C C . PRO A 1 243 ? 31.571 -14.766 -68.443 1.00 183.96 259 PRO A C 1
ATOM 1725 O O . PRO A 1 243 ? 30.526 -15.419 -68.513 1.00 183.23 259 PRO A O 1
ATOM 1729 N N . GLU A 1 244 ? 32.368 -14.756 -67.346 1.00 181.63 260 GLU A N 1
ATOM 1730 C CA . GLU A 1 244 ? 32.073 -15.508 -66.118 1.00 181.18 260 GLU A CA 1
ATOM 1731 C C . GLU A 1 244 ? 30.748 -15.040 -65.500 1.00 182.68 260 GLU A C 1
ATOM 1732 O O . GLU A 1 244 ? 30.545 -13.835 -65.328 1.00 182.40 260 GLU A O 1
ATOM 1734 N N . ARG A 1 245 ? 29.831 -16.001 -65.217 1.00 179.34 261 ARG A N 1
ATOM 1735 C CA . ARG A 1 245 ? 28.499 -15.745 -64.646 1.00 178.53 261 ARG A CA 1
ATOM 1736 C C . ARG A 1 245 ? 27.993 -16.946 -63.817 1.00 179.39 261 ARG A C 1
ATOM 1737 O O . ARG A 1 245 ? 27.528 -16.757 -62.695 1.00 178.39 261 ARG A O 1
ATOM 1739 N N . SER A 1 246 ? 28.080 -18.171 -64.383 1.00 176.69 262 SER A N 1
ATOM 1740 C CA . SER A 1 246 ? 27.596 -19.422 -63.784 1.00 176.24 262 SER A CA 1
ATOM 1741 C C . SER A 1 246 ? 28.664 -20.111 -62.898 1.00 178.05 262 SER A C 1
ATOM 1742 O O . SER A 1 246 ? 28.302 -20.833 -61.966 1.00 177.58 262 SER A O 1
ATOM 1745 N N . PHE A 1 247 ? 29.963 -19.896 -63.196 1.00 175.28 263 PHE A N 1
ATOM 1746 C CA . PHE A 1 247 ? 31.079 -20.513 -62.473 1.00 175.09 263 PHE A CA 1
ATOM 1747 C C . PHE A 1 247 ? 31.438 -19.734 -61.179 1.00 176.50 263 PHE A C 1
ATOM 1748 O O . PHE A 1 247 ? 32.466 -20.032 -60.559 1.00 176.12 263 PHE A O 1
ATOM 1750 N N . PHE A 1 248 ? 30.576 -18.780 -60.747 1.00 173.84 264 PHE A N 1
ATOM 1751 C CA . PHE A 1 248 ? 30.795 -18.008 -59.518 1.00 173.51 264 PHE A CA 1
ATOM 1752 C C . PHE A 1 248 ? 30.393 -18.792 -58.246 1.00 174.28 264 PHE A C 1
ATOM 1753 O O . PHE A 1 248 ? 30.394 -18.198 -57.166 1.00 173.46 264 PHE A O 1
ATOM 1761 N N . SER A 1 249 ? 30.090 -20.117 -58.359 1.00 171.06 265 SER A N 1
ATOM 1762 C CA . SER A 1 249 ? 29.749 -20.987 -57.217 1.00 169.50 265 SER A CA 1
ATOM 1763 C C . SER A 1 249 ? 30.920 -21.055 -56.217 1.00 172.20 265 SER A C 1
ATOM 1764 O O . SER A 1 249 ? 30.737 -21.445 -55.061 1.00 172.17 265 SER A O 1
ATOM 1767 N N . LEU A 1 250 ? 32.114 -20.637 -56.684 1.00 169.15 266 LEU A N 1
ATOM 1768 C CA . LEU A 1 250 ? 33.369 -20.540 -55.943 1.00 168.92 266 LEU A CA 1
ATOM 1769 C C . LEU A 1 250 ? 33.317 -19.309 -54.997 1.00 170.87 266 LEU A C 1
ATOM 1770 O O . LEU A 1 250 ? 34.141 -19.194 -54.090 1.00 171.52 266 LEU A O 1
ATOM 1775 N N . TYR A 1 251 ? 32.330 -18.403 -55.212 1.00 166.56 267 TYR A N 1
ATOM 1776 C CA . TYR A 1 251 ? 32.086 -17.204 -54.399 1.00 165.66 267 TYR A CA 1
ATOM 1777 C C . TYR A 1 251 ? 30.563 -17.039 -54.127 1.00 162.38 267 TYR A C 1
ATOM 1778 O O . TYR A 1 251 ? 30.156 -16.081 -53.463 1.00 161.10 267 TYR A O 1
ATOM 1787 N N . LEU A 1 252 ? 29.738 -17.991 -54.615 1.00 154.12 268 LEU A N 1
ATOM 1788 C CA . LEU A 1 252 ? 28.288 -17.999 -54.396 1.00 148.31 268 LEU A CA 1
ATOM 1789 C C . LEU A 1 252 ? 27.994 -18.502 -52.974 1.00 148.40 268 LEU A C 1
ATOM 1790 O O . LEU A 1 252 ? 27.942 -17.700 -52.035 1.00 146.23 268 LEU A O 1
ATOM 1795 N N . GLY A 1 253 ? 27.898 -19.827 -52.823 1.00 144.57 269 GLY A N 1
ATOM 1796 C CA . GLY A 1 253 ? 27.682 -20.486 -51.541 1.00 143.91 269 GLY A CA 1
ATOM 1797 C C . GLY A 1 253 ? 28.947 -20.527 -50.708 1.00 152.06 269 GLY A C 1
ATOM 1798 O O . GLY A 1 253 ? 29.072 -21.354 -49.802 1.00 152.36 269 GLY A O 1
ATOM 1799 N N . ILE A 1 254 ? 29.908 -19.638 -51.039 1.00 151.84 270 ILE A N 1
ATOM 1800 C CA . ILE A 1 254 ? 31.205 -19.472 -50.380 1.00 155.60 270 ILE A CA 1
ATOM 1801 C C . ILE A 1 254 ? 31.236 -18.125 -49.662 1.00 158.14 270 ILE A C 1
ATOM 1802 O O . ILE A 1 254 ? 31.933 -17.983 -48.654 1.00 158.43 270 ILE A O 1
ATOM 1804 N N . GLY A 1 255 ? 30.454 -17.163 -50.178 1.00 152.93 271 GLY A N 1
ATOM 1805 C CA . GLY A 1 255 ? 30.236 -15.862 -49.552 1.00 151.63 271 GLY A CA 1
ATOM 1806 C C . GLY A 1 255 ? 29.550 -16.106 -48.222 1.00 153.29 271 GLY A C 1
ATOM 1807 O O . GLY A 1 255 ? 29.770 -15.375 -47.256 1.00 153.31 271 GLY A O 1
ATOM 1808 N N . TRP A 1 256 ? 28.763 -17.217 -48.176 1.00 147.27 272 TRP A N 1
ATOM 1809 C CA . TRP A 1 256 ? 28.093 -17.875 -47.048 1.00 144.78 272 TRP A CA 1
ATOM 1810 C C . TRP A 1 256 ? 29.087 -18.159 -45.898 1.00 151.05 272 TRP A C 1
ATOM 1811 O O . TRP A 1 256 ? 28.670 -18.274 -44.742 1.00 149.87 272 TRP A O 1
ATOM 1822 N N . GLY A 1 257 ? 30.380 -18.279 -46.247 1.00 150.52 273 GLY A N 1
ATOM 1823 C CA . GLY A 1 257 ? 31.483 -18.593 -45.340 1.00 153.02 273 GLY A CA 1
ATOM 1824 C C . GLY A 1 257 ? 31.959 -17.493 -44.406 1.00 156.20 273 GLY A C 1
ATOM 1825 O O . GLY A 1 257 ? 32.381 -17.800 -43.287 1.00 157.20 273 GLY A O 1
ATOM 1826 N N . ALA A 1 258 ? 31.935 -16.207 -44.860 1.00 151.20 274 ALA A N 1
ATOM 1827 C CA . ALA A 1 258 ? 32.366 -15.041 -44.055 1.00 151.28 274 ALA A CA 1
ATOM 1828 C C . ALA A 1 258 ? 31.488 -14.878 -42.769 1.00 152.87 274 ALA A C 1
ATOM 1829 O O . ALA A 1 258 ? 32.070 -14.742 -41.686 1.00 153.67 274 ALA A O 1
ATOM 1831 N N . PRO A 1 259 ? 30.123 -14.997 -42.820 1.00 145.96 275 PRO A N 1
ATOM 1832 C CA . PRO A 1 259 ? 29.326 -14.886 -41.581 1.00 143.72 275 PRO A CA 1
ATOM 1833 C C . PRO A 1 259 ? 29.348 -16.160 -40.714 1.00 148.52 275 PRO A C 1
ATOM 1834 O O . PRO A 1 259 ? 28.510 -16.308 -39.812 1.00 146.19 275 PRO A O 1
ATOM 1838 N N . MET A 1 260 ? 30.288 -17.082 -41.004 1.00 147.61 276 MET A N 1
ATOM 1839 C CA . MET A 1 260 ? 30.499 -18.333 -40.284 1.00 148.56 276 MET A CA 1
ATOM 1840 C C . MET A 1 260 ? 31.919 -18.318 -39.711 1.00 156.02 276 MET A C 1
ATOM 1841 O O . MET A 1 260 ? 32.101 -18.568 -38.520 1.00 156.59 276 MET A O 1
ATOM 1846 N N . LEU A 1 261 ? 32.916 -17.971 -40.550 1.00 154.68 277 LEU A N 1
ATOM 1847 C CA . LEU A 1 261 ? 34.324 -17.907 -40.156 1.00 158.51 277 LEU A CA 1
ATOM 1848 C C . LEU A 1 261 ? 34.565 -16.792 -39.118 1.00 161.50 277 LEU A C 1
ATOM 1849 O O . LEU A 1 261 ? 35.077 -17.082 -38.041 1.00 162.47 277 LEU A O 1
ATOM 1851 N N . PHE A 1 262 ? 34.166 -15.540 -39.419 1.00 155.96 278 PHE A N 1
ATOM 1852 C CA . PHE A 1 262 ? 34.385 -14.404 -38.521 1.00 155.71 278 PHE A CA 1
ATOM 1853 C C . PHE A 1 262 ? 33.189 -14.212 -37.540 1.00 156.65 278 PHE A C 1
ATOM 1854 O O . PHE A 1 262 ? 32.947 -13.092 -37.075 1.00 154.34 278 PHE A O 1
ATOM 1856 N N . VAL A 1 263 ? 32.478 -15.314 -37.193 1.00 153.29 279 VAL A N 1
ATOM 1857 C CA . VAL A 1 263 ? 31.349 -15.282 -36.250 1.00 150.79 279 VAL A CA 1
ATOM 1858 C C . VAL A 1 263 ? 31.397 -16.515 -35.324 1.00 155.86 279 VAL A C 1
ATOM 1859 O O . VAL A 1 263 ? 31.479 -16.340 -34.106 1.00 155.65 279 VAL A O 1
ATOM 1863 N N . VAL A 1 264 ? 31.288 -17.750 -35.908 1.00 152.87 280 VAL A N 1
ATOM 1864 C CA . VAL A 1 264 ? 31.177 -19.038 -35.203 1.00 153.69 280 VAL A CA 1
ATOM 1865 C C . VAL A 1 264 ? 32.192 -19.130 -34.040 1.00 160.45 280 VAL A C 1
ATOM 1866 O O . VAL A 1 264 ? 31.719 -19.260 -32.917 1.00 159.56 280 VAL A O 1
ATOM 1868 N N . PRO A 1 265 ? 33.540 -19.026 -34.217 1.00 160.02 281 PRO A N 1
ATOM 1869 C CA . PRO A 1 265 ? 34.427 -19.141 -33.041 1.00 162.47 281 PRO A CA 1
ATOM 1870 C C . PRO A 1 265 ? 34.250 -17.975 -32.061 1.00 163.66 281 PRO A C 1
ATOM 1871 O O . PRO A 1 265 ? 34.267 -18.195 -30.849 1.00 163.36 281 PRO A O 1
ATOM 1875 N N . TRP A 1 266 ? 34.001 -16.754 -32.592 1.00 157.59 282 TRP A N 1
ATOM 1876 C CA . TRP A 1 266 ? 33.832 -15.514 -31.829 1.00 155.53 282 TRP A CA 1
ATOM 1877 C C . TRP A 1 266 ? 32.542 -15.526 -30.971 1.00 155.06 282 TRP A C 1
ATOM 1878 O O . TRP A 1 266 ? 32.280 -14.559 -30.252 1.00 152.93 282 TRP A O 1
ATOM 1880 N N . ALA A 1 267 ? 31.770 -16.626 -31.016 1.00 150.16 283 ALA A N 1
ATOM 1881 C CA . ALA A 1 267 ? 30.554 -16.771 -30.226 1.00 147.01 283 ALA A CA 1
ATOM 1882 C C . ALA A 1 267 ? 30.458 -18.170 -29.593 1.00 152.26 283 ALA A C 1
ATOM 1883 O O . ALA A 1 267 ? 29.944 -18.259 -28.486 1.00 151.31 283 ALA A O 1
ATOM 1885 N N . VAL A 1 268 ? 30.939 -19.255 -30.273 1.00 150.82 284 VAL A N 1
ATOM 1886 C CA . VAL A 1 268 ? 30.848 -20.623 -29.714 1.00 152.28 284 VAL A CA 1
ATOM 1887 C C . VAL A 1 268 ? 31.948 -20.808 -28.662 1.00 158.56 284 VAL A C 1
ATOM 1888 O O . VAL A 1 268 ? 31.706 -21.456 -27.641 1.00 159.30 284 VAL A O 1
ATOM 1892 N N . VAL A 1 269 ? 33.148 -20.256 -28.913 1.00 156.45 285 VAL A N 1
ATOM 1893 C CA . VAL A 1 269 ? 34.259 -20.369 -27.975 1.00 159.57 285 VAL A CA 1
ATOM 1894 C C . VAL A 1 269 ? 34.087 -19.337 -26.850 1.00 160.27 285 VAL A C 1
ATOM 1895 O O . VAL A 1 269 ? 34.358 -19.654 -25.695 1.00 160.96 285 VAL A O 1
ATOM 1897 N N . LYS A 1 270 ? 33.596 -18.122 -27.183 1.00 153.13 286 LYS A N 1
ATOM 1898 C CA . LYS A 1 270 ? 33.355 -17.054 -26.210 1.00 150.85 286 LYS A CA 1
ATOM 1899 C C . LYS A 1 270 ? 32.139 -17.377 -25.316 1.00 151.54 286 LYS A C 1
ATOM 1900 O O . LYS A 1 270 ? 32.018 -16.791 -24.240 1.00 149.74 286 LYS A O 1
ATOM 1902 N N . CYS A 1 271 ? 31.251 -18.310 -25.754 1.00 147.46 287 CYS A N 1
ATOM 1903 C CA . CYS A 1 271 ? 30.067 -18.725 -24.987 1.00 145.63 287 CYS A CA 1
ATOM 1904 C C . CYS A 1 271 ? 30.488 -19.670 -23.858 1.00 153.34 287 CYS A C 1
ATOM 1905 O O . CYS A 1 271 ? 30.191 -19.381 -22.706 1.00 152.08 287 CYS A O 1
ATOM 1907 N N . LEU A 1 272 ? 31.213 -20.775 -24.179 1.00 154.03 288 LEU A N 1
ATOM 1908 C CA . LEU A 1 272 ? 31.687 -21.773 -23.202 1.00 157.57 288 LEU A CA 1
ATOM 1909 C C . LEU A 1 272 ? 32.606 -21.134 -22.124 1.00 163.54 288 LEU A C 1
ATOM 1910 O O . LEU A 1 272 ? 32.829 -21.728 -21.068 1.00 165.07 288 LEU A O 1
ATOM 1912 N N . PHE A 1 273 ? 33.101 -19.912 -22.404 1.00 159.96 289 PHE A N 1
ATOM 1913 C CA . PHE A 1 273 ? 33.956 -19.084 -21.554 1.00 161.45 289 PHE A CA 1
ATOM 1914 C C . PHE A 1 273 ? 33.106 -18.339 -20.513 1.00 163.46 289 PHE A C 1
ATOM 1915 O O . PHE A 1 273 ? 33.393 -18.430 -19.324 1.00 164.50 289 PHE A O 1
ATOM 1923 N N . GLU A 1 274 ? 32.051 -17.625 -20.960 1.00 157.62 290 GLU A N 1
ATOM 1924 C CA . GLU A 1 274 ? 31.162 -16.864 -20.081 1.00 155.71 290 GLU A CA 1
ATOM 1925 C C . GLU A 1 274 ? 29.678 -17.083 -20.483 1.00 158.57 290 GLU A C 1
ATOM 1926 O O . GLU A 1 274 ? 28.994 -16.146 -20.915 1.00 154.82 290 GLU A O 1
ATOM 1928 N N . ASN A 1 275 ? 29.190 -18.336 -20.323 1.00 157.98 291 ASN A N 1
ATOM 1929 C CA . ASN A 1 275 ? 27.808 -18.730 -20.628 1.00 156.08 291 ASN A CA 1
ATOM 1930 C C . ASN A 1 275 ? 26.891 -18.440 -19.448 1.00 160.97 291 ASN A C 1
ATOM 1931 O O . ASN A 1 275 ? 27.285 -18.631 -18.291 1.00 162.69 291 ASN A O 1
ATOM 1933 N N . VAL A 1 276 ? 25.663 -17.987 -19.743 1.00 156.00 292 VAL A N 1
ATOM 1934 C CA . VAL A 1 276 ? 24.673 -17.669 -18.723 1.00 155.50 292 VAL A CA 1
ATOM 1935 C C . VAL A 1 276 ? 23.314 -18.237 -19.150 1.00 159.53 292 VAL A C 1
ATOM 1936 O O . VAL A 1 276 ? 23.085 -19.441 -19.011 1.00 160.55 292 VAL A O 1
ATOM 1938 N N . GLN A 1 277 ? 22.430 -17.373 -19.683 1.00 155.03 293 GLN A N 1
ATOM 1939 C CA . GLN A 1 277 ? 21.085 -17.732 -20.121 1.00 154.37 293 GLN A CA 1
ATOM 1940 C C . GLN A 1 277 ? 21.099 -18.267 -21.558 1.00 160.22 293 GLN A C 1
ATOM 1941 O O . GLN A 1 277 ? 22.166 -18.361 -22.173 1.00 160.93 293 GLN A O 1
ATOM 1943 N N . CYS A 1 278 ? 19.906 -18.634 -22.080 1.00 157.19 294 CYS A N 1
ATOM 1944 C CA . CYS A 1 278 ? 19.709 -19.142 -23.437 1.00 157.07 294 CYS A CA 1
ATOM 1945 C C . CYS A 1 278 ? 20.102 -18.050 -24.447 1.00 161.01 294 CYS A C 1
ATOM 1946 O O . CYS A 1 278 ? 21.105 -18.203 -25.148 1.00 161.11 294 CYS A O 1
ATOM 1949 N N . TRP A 1 279 ? 19.352 -16.927 -24.464 1.00 157.32 295 TRP A N 1
ATOM 1950 C CA . TRP A 1 279 ? 19.651 -15.772 -25.307 1.00 156.37 295 TRP A CA 1
ATOM 1951 C C . TRP A 1 279 ? 20.747 -14.953 -24.623 1.00 163.62 295 TRP A C 1
ATOM 1952 O O . TRP A 1 279 ? 20.455 -14.137 -23.740 1.00 162.90 295 TRP A O 1
ATOM 1954 N N . THR A 1 280 ? 22.019 -15.243 -24.977 1.00 163.42 296 THR A N 1
ATOM 1955 C CA . THR A 1 280 ? 23.216 -14.636 -24.391 1.00 165.65 296 THR A CA 1
ATOM 1956 C C . THR A 1 280 ? 23.146 -13.101 -24.458 1.00 170.06 296 THR A C 1
ATOM 1957 O O . THR A 1 280 ? 22.852 -12.530 -25.512 1.00 168.00 296 THR A O 1
ATOM 1959 N N . SER A 1 281 ? 23.382 -12.452 -23.300 1.00 168.83 297 SER A N 1
ATOM 1960 C CA . SER A 1 281 ? 23.335 -10.998 -23.120 1.00 168.29 297 SER A CA 1
ATOM 1961 C C . SER A 1 281 ? 24.658 -10.326 -23.545 1.00 174.86 297 SER A C 1
ATOM 1962 O O . SER A 1 281 ? 25.632 -11.012 -23.869 1.00 176.03 297 SER A O 1
ATOM 1964 N N . ASN A 1 282 ? 24.676 -8.974 -23.528 1.00 172.02 298 ASN A N 1
ATOM 1965 C CA . ASN A 1 282 ? 25.803 -8.124 -23.914 1.00 173.74 298 ASN A CA 1
ATOM 1966 C C . ASN A 1 282 ? 27.073 -8.453 -23.108 1.00 181.59 298 ASN A C 1
ATOM 1967 O O . ASN A 1 282 ? 27.117 -8.240 -21.893 1.00 181.60 298 ASN A O 1
ATOM 1969 N N . ASP A 1 283 ? 28.099 -8.982 -23.802 1.00 181.21 299 ASP A N 1
ATOM 1970 C CA . ASP A 1 283 ? 29.401 -9.330 -23.222 1.00 184.51 299 ASP A CA 1
ATOM 1971 C C . ASP A 1 283 ? 30.474 -8.300 -23.637 1.00 191.23 299 ASP A C 1
ATOM 1972 O O . ASP A 1 283 ? 31.609 -8.367 -23.150 1.00 193.69 299 ASP A O 1
ATOM 1974 N N . ASN A 1 284 ? 30.088 -7.337 -24.529 1.00 186.84 300 ASN A N 1
ATOM 1975 C CA . ASN A 1 284 ? 30.892 -6.243 -25.112 1.00 188.00 300 ASN A CA 1
ATOM 1976 C C . ASN A 1 284 ? 32.028 -6.833 -25.962 1.00 193.64 300 ASN A C 1
ATOM 1977 O O . ASN A 1 284 ? 31.953 -6.784 -27.190 1.00 192.44 300 ASN A O 1
ATOM 1982 N N . MET A 1 285 ? 33.061 -7.397 -25.302 1.00 192.75 301 MET A N 1
ATOM 1983 C CA . MET A 1 285 ? 34.222 -8.027 -25.932 1.00 194.22 301 MET A CA 1
ATOM 1984 C C . MET A 1 285 ? 33.784 -9.288 -26.712 1.00 196.42 301 MET A C 1
ATOM 1985 O O . MET A 1 285 ? 34.326 -9.568 -27.782 1.00 196.12 301 MET A O 1
ATOM 1990 N N . GLY A 1 286 ? 32.790 -10.001 -26.182 1.00 190.76 302 GLY A N 1
ATOM 1991 C CA . GLY A 1 286 ? 32.270 -11.222 -26.780 1.00 189.29 302 GLY A CA 1
ATOM 1992 C C . GLY A 1 286 ? 31.509 -11.038 -28.079 1.00 189.79 302 GLY A C 1
ATOM 1993 O O . GLY A 1 286 ? 31.909 -11.589 -29.110 1.00 190.42 302 GLY A O 1
ATOM 1994 N N . PHE A 1 287 ? 30.395 -10.275 -28.040 1.00 182.34 303 PHE A N 1
ATOM 1995 C CA . PHE A 1 287 ? 29.516 -10.099 -29.198 1.00 179.13 303 PHE A CA 1
ATOM 1996 C C . PHE A 1 287 ? 30.020 -9.057 -30.220 1.00 180.92 303 PHE A C 1
ATOM 1997 O O . PHE A 1 287 ? 29.583 -9.138 -31.372 1.00 179.82 303 PHE A O 1
ATOM 2005 N N . TRP A 1 288 ? 30.906 -8.100 -29.851 1.00 176.94 304 TRP A N 1
ATOM 2006 C CA . TRP A 1 288 ? 31.361 -7.136 -30.866 1.00 176.63 304 TRP A CA 1
ATOM 2007 C C . TRP A 1 288 ? 32.217 -7.863 -31.912 1.00 178.81 304 TRP A C 1
ATOM 2008 O O . TRP A 1 288 ? 32.154 -7.545 -33.100 1.00 177.87 304 TRP A O 1
ATOM 2019 N N . TRP A 1 289 ? 32.974 -8.874 -31.459 1.00 175.16 305 TRP A N 1
ATOM 2020 C CA . TRP A 1 289 ? 33.769 -9.763 -32.298 1.00 176.53 305 TRP A CA 1
ATOM 2021 C C . TRP A 1 289 ? 32.886 -10.812 -32.964 1.00 177.05 305 TRP A C 1
ATOM 2022 O O . TRP A 1 289 ? 33.192 -11.253 -34.073 1.00 177.89 305 TRP A O 1
ATOM 2033 N N . ILE A 1 290 ? 31.798 -11.224 -32.284 1.00 169.71 306 ILE A N 1
ATOM 2034 C CA . ILE A 1 290 ? 30.894 -12.258 -32.778 1.00 167.08 306 ILE A CA 1
ATOM 2035 C C . ILE A 1 290 ? 30.155 -11.770 -34.036 1.00 166.07 306 ILE A C 1
ATOM 2036 O O . ILE A 1 290 ? 30.568 -12.138 -35.135 1.00 166.45 306 ILE A O 1
ATOM 2038 N N . LEU A 1 291 ? 29.091 -10.944 -33.892 1.00 158.20 307 LEU A N 1
ATOM 2039 C CA . LEU A 1 291 ? 28.294 -10.556 -35.048 1.00 155.52 307 LEU A CA 1
ATOM 2040 C C . LEU A 1 291 ? 28.616 -9.128 -35.545 1.00 157.54 307 LEU A C 1
ATOM 2041 O O . LEU A 1 291 ? 28.612 -8.937 -36.759 1.00 158.11 307 LEU A O 1
ATOM 2046 N N . ARG A 1 292 ? 28.874 -8.141 -34.655 1.00 151.50 308 ARG A N 1
ATOM 2047 C CA . ARG A 1 292 ? 29.100 -6.745 -35.077 1.00 150.81 308 ARG A CA 1
ATOM 2048 C C . ARG A 1 292 ? 30.269 -6.593 -36.081 1.00 155.78 308 ARG A C 1
ATOM 2049 O O . ARG A 1 292 ? 30.281 -5.605 -36.818 1.00 155.64 308 ARG A O 1
ATOM 2057 N N . PHE A 1 293 ? 31.213 -7.562 -36.135 1.00 153.36 309 PHE A N 1
ATOM 2058 C CA . PHE A 1 293 ? 32.367 -7.515 -37.043 1.00 155.70 309 PHE A CA 1
ATOM 2059 C C . PHE A 1 293 ? 31.915 -7.705 -38.530 1.00 156.16 309 PHE A C 1
ATOM 2060 O O . PHE A 1 293 ? 32.038 -6.740 -39.290 1.00 155.91 309 PHE A O 1
ATOM 2068 N N . PRO A 1 294 ? 31.395 -8.879 -38.987 1.00 150.31 310 PRO A N 1
ATOM 2069 C CA . PRO A 1 294 ? 31.104 -9.018 -40.421 1.00 149.56 310 PRO A CA 1
ATOM 2070 C C . PRO A 1 294 ? 29.820 -8.293 -40.882 1.00 149.33 310 PRO A C 1
ATOM 2071 O O . PRO A 1 294 ? 29.700 -8.078 -42.089 1.00 149.87 310 PRO A O 1
ATOM 2075 N N . VAL A 1 295 ? 28.883 -7.900 -39.977 1.00 141.51 311 VAL A N 1
ATOM 2076 C CA . VAL A 1 295 ? 27.673 -7.177 -40.429 1.00 137.92 311 VAL A CA 1
ATOM 2077 C C . VAL A 1 295 ? 28.058 -5.728 -40.805 1.00 141.63 311 VAL A C 1
ATOM 2078 O O . VAL A 1 295 ? 27.433 -5.150 -41.693 1.00 140.28 311 VAL A O 1
ATOM 2082 N N . PHE A 1 296 ? 29.081 -5.159 -40.133 1.00 139.47 312 PHE A N 1
ATOM 2083 C CA . PHE A 1 296 ? 29.575 -3.810 -40.395 1.00 140.76 312 PHE A CA 1
ATOM 2084 C C . PHE A 1 296 ? 30.428 -3.799 -41.660 1.00 145.46 312 PHE A C 1
ATOM 2085 O O . PHE A 1 296 ? 30.367 -2.845 -42.440 1.00 145.47 312 PHE A O 1
ATOM 2087 N N . LEU A 1 297 ? 31.214 -4.876 -41.861 1.00 142.65 313 LEU A N 1
ATOM 2088 C CA . LEU A 1 297 ? 32.089 -5.089 -43.019 1.00 145.07 313 LEU A CA 1
ATOM 2089 C C . LEU A 1 297 ? 31.268 -5.200 -44.316 1.00 147.60 313 LEU A C 1
ATOM 2090 O O . LEU A 1 297 ? 31.723 -4.755 -45.370 1.00 149.30 313 LEU A O 1
ATOM 2095 N N . ALA A 1 298 ? 30.060 -5.785 -44.221 1.00 140.58 314 ALA A N 1
ATOM 2096 C CA . ALA A 1 298 ? 29.157 -5.991 -45.341 1.00 138.66 314 ALA A CA 1
ATOM 2097 C C . ALA A 1 298 ? 28.381 -4.704 -45.693 1.00 142.41 314 ALA A C 1
ATOM 2098 O O . ALA A 1 298 ? 28.334 -4.359 -46.873 1.00 144.26 314 ALA A O 1
ATOM 2100 N N . ILE A 1 299 ? 27.784 -3.995 -44.690 1.00 136.23 315 ILE A N 1
ATOM 2101 C CA . ILE A 1 299 ? 26.965 -2.781 -44.917 1.00 134.77 315 ILE A CA 1
ATOM 2102 C C . ILE A 1 299 ? 27.856 -1.609 -45.437 1.00 140.98 315 ILE A C 1
ATOM 2103 O O . ILE A 1 299 ? 27.357 -0.764 -46.190 1.00 140.74 315 ILE A O 1
ATOM 2108 N N . LEU A 1 300 ? 29.148 -1.578 -45.062 1.00 139.66 316 LEU A N 1
ATOM 2109 C CA . LEU A 1 300 ? 30.069 -0.520 -45.483 1.00 142.93 316 LEU A CA 1
ATOM 2110 C C . LEU A 1 300 ? 30.314 -0.569 -47.015 1.00 147.75 316 LEU A C 1
ATOM 2111 O O . LEU A 1 300 ? 29.977 0.386 -47.718 1.00 148.05 316 LEU A O 1
ATOM 2116 N N . ILE A 1 301 ? 30.856 -1.699 -47.514 1.00 144.30 317 ILE A N 1
ATOM 2117 C CA . ILE A 1 301 ? 31.240 -1.912 -48.913 1.00 146.01 317 ILE A CA 1
ATOM 2118 C C . ILE A 1 301 ? 29.973 -2.038 -49.827 1.00 146.39 317 ILE A C 1
ATOM 2119 O O . ILE A 1 301 ? 30.089 -1.820 -51.034 1.00 147.15 317 ILE A O 1
ATOM 2124 N N . ASN A 1 302 ? 28.783 -2.318 -49.253 1.00 139.13 318 ASN A N 1
ATOM 2125 C CA . ASN A 1 302 ? 27.526 -2.378 -50.011 1.00 136.39 318 ASN A CA 1
ATOM 2126 C C . ASN A 1 302 ? 27.005 -0.970 -50.366 1.00 140.83 318 ASN A C 1
ATOM 2127 O O . ASN A 1 302 ? 26.135 -0.856 -51.233 1.00 139.15 318 ASN A O 1
ATOM 2132 N N . PHE A 1 303 ? 27.509 0.087 -49.688 1.00 138.92 319 PHE A N 1
ATOM 2133 C CA . PHE A 1 303 ? 27.111 1.477 -49.953 1.00 139.33 319 PHE A CA 1
ATOM 2134 C C . PHE A 1 303 ? 27.855 2.050 -51.158 1.00 144.15 319 PHE A C 1
ATOM 2135 O O . PHE A 1 303 ? 27.254 2.732 -51.994 1.00 143.70 319 PHE A O 1
ATOM 2143 N N . PHE A 1 304 ? 29.170 1.833 -51.206 1.00 142.14 320 PHE A N 1
ATOM 2144 C CA . PHE A 1 304 ? 30.011 2.388 -52.249 1.00 145.59 320 PHE A CA 1
ATOM 2145 C C . PHE A 1 304 ? 29.717 1.700 -53.572 1.00 146.78 320 PHE A C 1
ATOM 2146 O O . PHE A 1 304 ? 29.925 2.312 -54.614 1.00 149.06 320 PHE A O 1
ATOM 2154 N N . ILE A 1 305 ? 29.152 0.478 -53.543 1.00 138.62 321 ILE A N 1
ATOM 2155 C CA . ILE A 1 305 ? 28.779 -0.204 -54.781 1.00 137.21 321 ILE A CA 1
ATOM 2156 C C . ILE A 1 305 ? 27.402 0.363 -55.210 1.00 136.64 321 ILE A C 1
ATOM 2157 O O . ILE A 1 305 ? 27.229 0.682 -56.383 1.00 136.66 321 ILE A O 1
ATOM 2162 N N . PHE A 1 306 ? 26.492 0.598 -54.228 1.00 129.64 322 PHE A N 1
ATOM 2163 C CA . PHE A 1 306 ? 25.130 1.125 -54.389 1.00 126.61 322 PHE A CA 1
ATOM 2164 C C . PHE A 1 306 ? 25.132 2.494 -55.082 1.00 132.61 322 PHE A C 1
ATOM 2165 O O . PHE A 1 306 ? 24.299 2.727 -55.961 1.00 131.13 322 PHE A O 1
ATOM 2173 N N . VAL A 1 307 ? 26.035 3.402 -54.668 1.00 132.29 323 VAL A N 1
ATOM 2174 C CA . VAL A 1 307 ? 26.106 4.747 -55.246 1.00 135.38 323 VAL A CA 1
ATOM 2175 C C . VAL A 1 307 ? 26.667 4.660 -56.695 1.00 143.05 323 VAL A C 1
ATOM 2176 O O . VAL A 1 307 ? 26.340 5.528 -57.507 1.00 145.34 323 VAL A O 1
ATOM 2180 N N . ARG A 1 308 ? 27.456 3.611 -57.037 1.00 138.97 324 ARG A N 1
ATOM 2181 C CA . ARG A 1 308 ? 27.920 3.490 -58.416 1.00 140.92 324 ARG A CA 1
ATOM 2182 C C . ARG A 1 308 ? 26.816 2.820 -59.233 1.00 142.37 324 ARG A C 1
ATOM 2183 O O . ARG A 1 308 ? 26.680 3.110 -60.421 1.00 143.68 324 ARG A O 1
ATOM 2191 N N . ILE A 1 309 ? 25.999 1.958 -58.578 1.00 134.79 325 ILE A N 1
ATOM 2192 C CA . ILE A 1 309 ? 24.845 1.286 -59.187 1.00 131.22 325 ILE A CA 1
ATOM 2193 C C . ILE A 1 309 ? 23.897 2.338 -59.759 1.00 134.45 325 ILE A C 1
ATOM 2194 O O . ILE A 1 309 ? 23.525 2.247 -60.927 1.00 133.80 325 ILE A O 1
ATOM 2199 N N . VAL A 1 310 ? 23.530 3.343 -58.944 1.00 131.11 326 VAL A N 1
ATOM 2200 C CA . VAL A 1 310 ? 22.628 4.410 -59.377 1.00 131.48 326 VAL A CA 1
ATOM 2201 C C . VAL A 1 310 ? 23.382 5.320 -60.389 1.00 140.61 326 VAL A C 1
ATOM 2202 O O . VAL A 1 310 ? 22.776 5.720 -61.387 1.00 140.69 326 VAL A O 1
ATOM 2206 N N . GLN A 1 311 ? 24.708 5.569 -60.170 1.00 141.47 327 GLN A N 1
ATOM 2207 C CA . GLN A 1 311 ? 25.555 6.392 -61.054 1.00 146.96 327 GLN A CA 1
ATOM 2208 C C . GLN A 1 311 ? 25.567 5.811 -62.482 1.00 151.52 327 GLN A C 1
ATOM 2209 O O . GLN A 1 311 ? 25.507 6.575 -63.445 1.00 151.69 327 GLN A O 1
ATOM 2215 N N . LEU A 1 312 ? 25.621 4.471 -62.616 1.00 146.07 328 LEU A N 1
ATOM 2216 C CA . LEU A 1 312 ? 25.604 3.855 -63.933 1.00 146.80 328 LEU A CA 1
ATOM 2217 C C . LEU A 1 312 ? 24.156 3.698 -64.406 1.00 148.48 328 LEU A C 1
ATOM 2218 O O . LEU A 1 312 ? 23.924 3.710 -65.609 1.00 149.20 328 LEU A O 1
ATOM 2223 N N . LEU A 1 313 ? 23.187 3.580 -63.468 1.00 141.95 329 LEU A N 1
ATOM 2224 C CA . LEU A 1 313 ? 21.763 3.411 -63.788 1.00 138.81 329 LEU A CA 1
ATOM 2225 C C . LEU A 1 313 ? 21.207 4.647 -64.519 1.00 147.04 329 LEU A C 1
ATOM 2226 O O . LEU A 1 313 ? 20.473 4.490 -65.499 1.00 146.32 329 LEU A O 1
ATOM 2231 N N . VAL A 1 314 ? 21.577 5.864 -64.058 1.00 147.42 330 VAL A N 1
ATOM 2232 C CA . VAL A 1 314 ? 21.119 7.131 -64.649 1.00 150.23 330 VAL A CA 1
ATOM 2233 C C . VAL A 1 314 ? 21.822 7.379 -66.014 1.00 158.37 330 VAL A C 1
ATOM 2234 O O . VAL A 1 314 ? 21.309 8.160 -66.817 1.00 159.74 330 VAL A O 1
ATOM 2238 N N . ALA A 1 315 ? 22.978 6.721 -66.273 1.00 155.52 331 ALA A N 1
ATOM 2239 C CA . ALA A 1 315 ? 23.689 6.840 -67.555 1.00 155.45 331 ALA A CA 1
ATOM 2240 C C . ALA A 1 315 ? 22.911 6.124 -68.653 1.00 158.16 331 ALA A C 1
ATOM 2241 O O . ALA A 1 315 ? 22.929 6.547 -69.812 1.00 158.56 331 ALA A O 1
ATOM 2243 N N . LYS A 1 316 ? 22.186 5.060 -68.256 1.00 152.53 332 LYS A N 1
ATOM 2244 C CA . LYS A 1 316 ? 21.323 4.248 -69.103 1.00 149.53 332 LYS A CA 1
ATOM 2245 C C . LYS A 1 316 ? 19.952 4.925 -69.326 1.00 154.96 332 LYS A C 1
ATOM 2246 O O . LYS A 1 316 ? 19.108 4.343 -70.006 1.00 153.51 332 LYS A O 1
ATOM 2252 N N . LEU A 1 317 ? 19.730 6.143 -68.769 1.00 153.49 333 LEU A N 1
ATOM 2253 C CA . LEU A 1 317 ? 18.476 6.889 -68.956 1.00 153.18 333 LEU A CA 1
ATOM 2254 C C . LEU A 1 317 ? 18.483 7.530 -70.359 1.00 161.48 333 LEU A C 1
ATOM 2255 O O . LEU A 1 317 ? 17.639 7.179 -71.191 1.00 158.79 333 LEU A O 1
ATOM 2260 N N . ARG A 1 318 ? 19.441 8.457 -70.620 1.00 161.66 334 ARG A N 1
ATOM 2261 C CA . ARG A 1 318 ? 19.576 9.130 -71.917 1.00 162.33 334 ARG A CA 1
ATOM 2262 C C . ARG A 1 318 ? 19.980 8.105 -72.996 1.00 165.46 334 ARG A C 1
ATOM 2263 O O . ARG A 1 318 ? 19.410 8.118 -74.094 1.00 165.74 334 ARG A O 1
ATOM 2271 N N . ALA A 1 319 ? 20.915 7.185 -72.655 1.00 162.70 335 ALA A N 1
ATOM 2272 C CA . ALA A 1 319 ? 21.370 6.111 -73.550 1.00 162.28 335 ALA A CA 1
ATOM 2273 C C . ALA A 1 319 ? 20.249 5.088 -73.803 1.00 164.16 335 ALA A C 1
ATOM 2274 O O . ALA A 1 319 ? 20.331 4.319 -74.754 1.00 163.39 335 ALA A O 1
ATOM 2276 N N . ARG A 1 320 ? 19.209 5.095 -72.940 1.00 159.85 336 ARG A N 1
ATOM 2277 C CA . ARG A 1 320 ? 18.023 4.244 -72.989 1.00 155.19 336 ARG A CA 1
ATOM 2278 C C . ARG A 1 320 ? 18.417 2.761 -73.176 1.00 157.18 336 ARG A C 1
ATOM 2279 O O . ARG A 1 320 ? 17.863 2.057 -74.024 1.00 155.22 336 ARG A O 1
ATOM 2281 N N . GLN A 1 321 ? 19.380 2.307 -72.361 1.00 153.83 337 GLN A N 1
ATOM 2282 C CA . GLN A 1 321 ? 19.862 0.927 -72.305 1.00 151.43 337 GLN A CA 1
ATOM 2283 C C . GLN A 1 321 ? 18.941 0.133 -71.356 1.00 149.90 337 GLN A C 1
ATOM 2284 O O . GLN A 1 321 ? 18.162 -0.710 -71.818 1.00 146.84 337 GLN A O 1
ATOM 2290 N N . MET A 1 322 ? 18.985 0.465 -70.035 1.00 144.89 338 MET A N 1
ATOM 2291 C CA . MET A 1 322 ? 18.150 -0.145 -68.994 1.00 139.92 338 MET A CA 1
ATOM 2292 C C . MET A 1 322 ? 16.774 0.535 -69.006 1.00 142.06 338 MET A C 1
ATOM 2293 O O . MET A 1 322 ? 16.491 1.412 -68.182 1.00 141.59 338 MET A O 1
ATOM 2295 N N . HIS A 1 323 ? 15.939 0.137 -69.995 1.00 136.77 339 HIS A N 1
ATOM 2296 C CA . HIS A 1 323 ? 14.588 0.645 -70.265 1.00 134.65 339 HIS A CA 1
ATOM 2297 C C . HIS A 1 323 ? 13.638 0.349 -69.064 1.00 134.85 339 HIS A C 1
ATOM 2298 O O . HIS A 1 323 ? 13.895 -0.565 -68.274 1.00 131.13 339 HIS A O 1
ATOM 2305 N N . HIS A 1 324 ? 12.552 1.153 -68.940 1.00 132.32 340 HIS A N 1
ATOM 2306 C CA . HIS A 1 324 ? 11.525 1.113 -67.883 1.00 129.97 340 HIS A CA 1
ATOM 2307 C C . HIS A 1 324 ? 10.968 -0.295 -67.659 1.00 128.75 340 HIS A C 1
ATOM 2308 O O . HIS A 1 324 ? 10.375 -0.565 -66.606 1.00 125.95 340 HIS A O 1
ATOM 2315 N N . THR A 1 325 ? 11.152 -1.182 -68.654 1.00 123.77 341 THR A N 1
ATOM 2316 C CA . THR A 1 325 ? 10.661 -2.556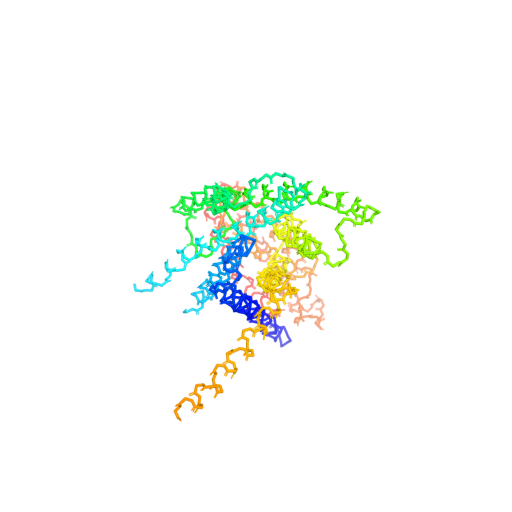 -68.633 1.00 119.90 341 THR A CA 1
ATOM 2317 C C . THR A 1 325 ? 11.818 -3.576 -68.817 1.00 121.39 341 THR A C 1
ATOM 2318 O O . THR A 1 325 ? 11.572 -4.697 -69.264 1.00 119.64 341 THR A O 1
ATOM 2322 N N . ASP A 1 326 ? 13.058 -3.210 -68.451 1.00 117.75 342 ASP A N 1
ATOM 2323 C CA . ASP A 1 326 ? 14.183 -4.144 -68.573 1.00 116.93 342 ASP A CA 1
ATOM 2324 C C . ASP A 1 326 ? 14.200 -5.066 -67.361 1.00 116.90 342 ASP A C 1
ATOM 2325 O O . ASP A 1 326 ? 13.894 -4.608 -66.263 1.00 1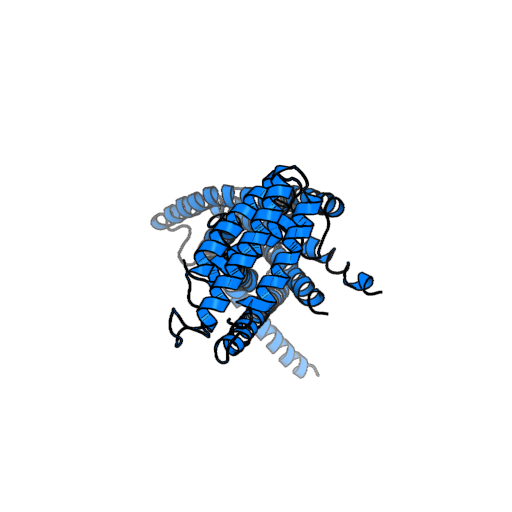15.47 342 ASP A O 1
ATOM 2330 N N . TYR A 1 327 ? 14.562 -6.363 -67.553 1.00 112.03 343 TYR A N 1
ATOM 2331 C CA . TYR A 1 327 ? 14.618 -7.337 -66.451 1.00 109.69 343 TYR A CA 1
ATOM 2332 C C . TYR A 1 327 ? 15.736 -6.934 -65.493 1.00 114.61 343 TYR A C 1
ATOM 2333 O O . TYR A 1 327 ? 15.636 -7.163 -64.284 1.00 113.37 343 TYR A O 1
ATOM 2342 N N . LYS A 1 328 ? 16.791 -6.312 -66.050 1.00 112.84 344 LYS A N 1
ATOM 2343 C CA . LYS A 1 328 ? 17.908 -5.763 -65.306 1.00 114.36 344 LYS A CA 1
ATOM 2344 C C . LYS A 1 328 ? 17.430 -4.565 -64.485 1.00 117.57 344 LYS A C 1
ATOM 2345 O O . LYS A 1 328 ? 17.796 -4.440 -63.319 1.00 117.11 344 LYS A O 1
ATOM 2347 N N . PHE A 1 329 ? 16.556 -3.722 -65.073 1.00 113.65 345 PHE A N 1
ATOM 2348 C CA . PHE A 1 329 ? 16.023 -2.544 -64.397 1.00 113.67 345 PHE A CA 1
ATOM 2349 C C . PHE A 1 329 ? 14.994 -2.931 -63.327 1.00 114.40 345 PHE A C 1
ATOM 2350 O O . PHE A 1 329 ? 14.868 -2.193 -62.349 1.00 114.99 345 PHE A O 1
ATOM 2358 N N . ARG A 1 330 ? 14.260 -4.064 -63.494 1.00 107.46 346 ARG A N 1
ATOM 2359 C CA . ARG A 1 330 ? 13.293 -4.510 -62.473 1.00 104.22 346 ARG A CA 1
ATOM 2360 C C . ARG A 1 330 ? 14.008 -4.914 -61.180 1.00 106.42 346 ARG A C 1
ATOM 2361 O O . ARG A 1 330 ? 13.609 -4.494 -60.083 1.00 104.16 346 ARG A O 1
ATOM 2369 N N . LEU A 1 331 ? 15.069 -5.747 -61.327 1.00 103.00 347 LEU A N 1
ATOM 2370 C CA . LEU A 1 331 ? 15.911 -6.239 -60.238 1.00 102.09 347 LEU A CA 1
ATOM 2371 C C . LEU A 1 331 ? 16.576 -5.066 -59.526 1.00 106.52 347 LEU A C 1
ATOM 2372 O O . LEU A 1 331 ? 16.687 -5.075 -58.301 1.00 104.39 347 LEU A O 1
ATOM 2377 N N . ALA A 1 332 ? 16.961 -4.034 -60.315 1.00 105.33 348 ALA A N 1
ATOM 2378 C CA . ALA A 1 332 ? 17.589 -2.798 -59.867 1.00 107.26 348 ALA A CA 1
ATOM 2379 C C . ALA A 1 332 ? 16.672 -2.024 -58.930 1.00 109.43 348 ALA A C 1
ATOM 2380 O O . ALA A 1 332 ? 17.097 -1.735 -57.825 1.00 109.43 348 ALA A O 1
ATOM 2382 N N . LYS A 1 333 ? 15.399 -1.768 -59.310 1.00 104.55 349 LYS A N 1
ATOM 2383 C CA . LYS A 1 333 ? 14.474 -1.025 -58.433 1.00 103.67 349 LYS A CA 1
ATOM 2384 C C . LYS A 1 333 ? 13.951 -1.924 -57.248 1.00 103.90 349 LYS A C 1
ATOM 2385 O O . LYS A 1 333 ? 13.137 -1.459 -56.439 1.0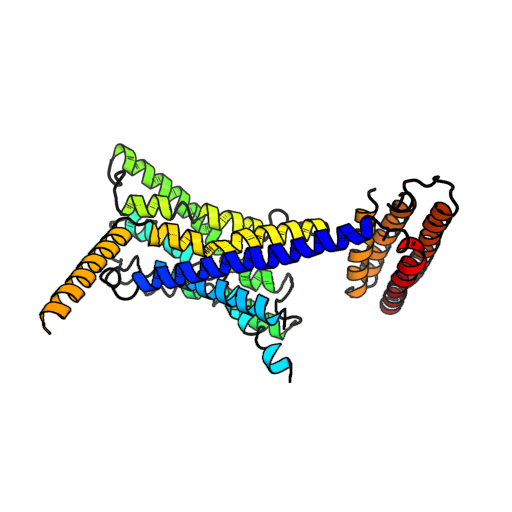0 101.92 349 LYS A O 1
ATOM 2391 N N . SER A 1 334 ? 14.452 -3.180 -57.145 1.00 99.27 350 SER A N 1
ATOM 2392 C CA . SER A 1 334 ? 14.087 -4.130 -56.096 1.00 96.87 350 SER A CA 1
ATOM 2393 C C . SER A 1 334 ? 15.291 -4.459 -55.189 1.00 103.35 350 SER A C 1
ATOM 2394 O O . SER A 1 334 ? 15.087 -4.750 -54.012 1.00 101.74 350 SER A O 1
ATOM 2397 N N . THR A 1 335 ? 16.535 -4.414 -55.714 1.00 103.09 351 THR A N 1
ATOM 2398 C CA . THR A 1 335 ? 17.706 -4.716 -54.875 1.00 103.91 351 THR A CA 1
ATOM 2399 C C . THR A 1 335 ? 18.212 -3.407 -54.189 1.00 108.17 351 THR A C 1
ATOM 2400 O O . THR A 1 335 ? 18.628 -3.481 -53.034 1.00 107.11 351 THR A O 1
ATOM 2404 N N . LEU A 1 336 ? 18.120 -2.218 -54.868 1.00 105.75 352 LEU A N 1
ATOM 2405 C CA . LEU A 1 336 ? 18.524 -0.925 -54.281 1.00 107.16 352 LEU A CA 1
ATOM 2406 C C . LEU A 1 336 ? 17.422 -0.414 -53.320 1.00 109.09 352 LEU A C 1
ATOM 2407 O O . LEU A 1 336 ? 17.515 0.704 -52.803 1.00 109.76 352 LEU A O 1
ATOM 2412 N N . THR A 1 337 ? 16.382 -1.236 -53.111 1.00 103.15 353 THR A N 1
ATOM 2413 C CA . THR A 1 337 ? 15.245 -0.964 -52.233 1.00 101.47 353 THR A CA 1
ATOM 2414 C C . THR A 1 337 ? 15.408 -1.852 -50.975 1.00 104.37 353 THR A C 1
ATOM 2415 O O . THR A 1 337 ? 14.663 -1.708 -50.011 1.00 102.38 353 THR A O 1
ATOM 2419 N N . LEU A 1 338 ? 16.415 -2.741 -50.984 1.00 101.86 354 LEU A N 1
ATOM 2420 C CA . LEU A 1 338 ? 16.667 -3.701 -49.911 1.00 100.39 354 LEU A CA 1
ATOM 2421 C C . LEU A 1 338 ? 18.066 -3.553 -49.323 1.00 106.16 354 LEU A C 1
ATOM 2422 O O . LEU A 1 338 ? 18.368 -4.155 -48.299 1.00 104.22 354 LEU A O 1
ATOM 2427 N N . ILE A 1 339 ? 18.940 -2.811 -49.998 1.00 106.88 355 ILE A N 1
ATOM 2428 C CA . ILE A 1 339 ? 20.302 -2.628 -49.527 1.00 109.57 355 ILE A CA 1
ATOM 2429 C C . ILE A 1 339 ? 20.317 -1.446 -48.522 1.00 115.23 355 ILE A C 1
ATOM 2430 O O . ILE A 1 339 ? 21.025 -1.567 -47.520 1.00 114.99 355 ILE A O 1
ATOM 2435 N N . PRO A 1 340 ? 19.507 -0.353 -48.684 1.00 113.23 356 PRO A N 1
ATOM 2436 C CA . PRO A 1 340 ? 19.538 0.720 -47.679 1.00 114.44 356 PRO A CA 1
ATOM 2437 C C . PRO A 1 340 ? 18.479 0.504 -46.578 1.00 116.40 356 PRO A C 1
ATOM 2438 O O . PRO A 1 340 ? 18.831 0.547 -45.402 1.00 116.14 356 PRO A O 1
ATOM 2442 N N . LEU A 1 341 ? 17.196 0.258 -46.959 1.00 111.32 357 LEU A N 1
ATOM 2443 C CA . LEU A 1 341 ? 16.072 0.010 -46.047 1.00 109.33 357 LEU A CA 1
AT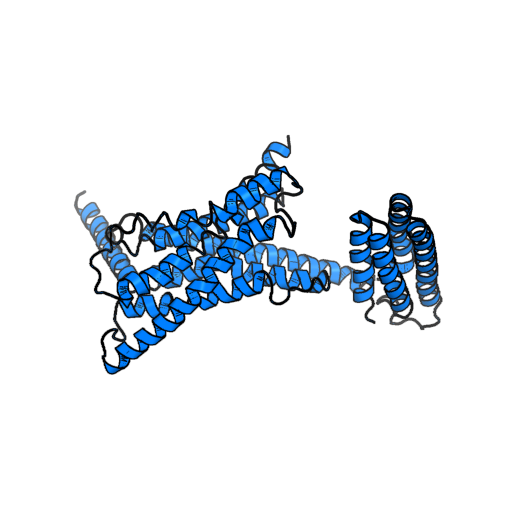OM 2444 C C . LEU A 1 341 ? 16.458 -1.022 -44.984 1.00 112.70 357 LEU A C 1
ATOM 2445 O O . LEU A 1 341 ? 16.453 -0.690 -43.800 1.00 112.37 357 LEU A O 1
ATOM 2450 N N . LEU A 1 342 ? 16.872 -2.236 -45.418 1.00 108.83 358 LEU A N 1
ATOM 2451 C CA . LEU A 1 342 ? 17.276 -3.339 -44.541 1.00 108.12 358 LEU A CA 1
ATOM 2452 C C . LEU A 1 342 ? 18.630 -3.027 -43.884 1.00 114.78 358 LEU A C 1
ATOM 2453 O O . LEU A 1 342 ? 18.818 -3.339 -42.708 1.00 114.23 358 LEU A O 1
ATOM 2458 N N . GLY A 1 343 ? 19.530 -2.394 -44.633 1.00 114.22 359 GLY A N 1
ATOM 2459 C CA . GLY A 1 343 ? 20.868 -2.041 -44.170 1.00 116.87 359 GLY A CA 1
ATOM 2460 C C . GLY A 1 343 ? 20.954 -1.002 -43.066 1.00 122.78 359 GLY A C 1
ATOM 2461 O O . GLY A 1 343 ? 21.581 -1.255 -42.035 1.00 122.31 359 GLY A O 1
ATOM 2462 N N . VAL A 1 344 ? 20.337 0.176 -43.277 1.00 121.28 360 VAL A N 1
ATOM 2463 C CA . VAL A 1 344 ? 20.358 1.312 -42.348 1.00 123.17 360 VAL A CA 1
ATOM 2464 C C . VAL A 1 344 ? 19.578 0.991 -41.049 1.00 130.50 360 VAL A C 1
ATOM 2465 O O . VAL A 1 344 ? 20.103 1.266 -39.968 1.00 130.28 360 VAL A O 1
ATOM 2469 N N . HIS A 1 345 ? 18.334 0.437 -41.145 1.00 129.91 361 HIS A N 1
ATOM 2470 C CA . HIS A 1 345 ? 17.502 0.208 -39.949 1.00 130.55 361 HIS A CA 1
ATOM 2471 C C . HIS A 1 345 ? 18.095 -0.919 -39.061 1.00 136.08 361 HIS A C 1
ATOM 2472 O O . HIS A 1 345 ? 17.787 -0.951 -37.867 1.00 136.18 361 HIS A O 1
ATOM 2479 N N . GLU A 1 346 ? 18.932 -1.820 -39.618 1.00 133.28 362 GLU A N 1
ATOM 2480 C CA . GLU A 1 346 ? 19.525 -2.869 -38.791 1.00 133.03 362 GLU A CA 1
ATOM 2481 C C . GLU A 1 346 ? 20.989 -2.476 -38.471 1.00 138.56 362 GLU A C 1
ATOM 2482 O O . GLU A 1 346 ? 21.752 -3.266 -37.907 1.00 137.50 362 GLU A O 1
ATOM 2488 N N . VAL A 1 347 ? 21.336 -1.210 -38.798 1.00 137.98 363 VAL A N 1
ATOM 2489 C CA . VAL A 1 347 ? 22.596 -0.537 -38.480 1.00 141.14 363 VAL A CA 1
ATOM 2490 C C . VAL A 1 347 ? 22.332 0.447 -37.336 1.00 147.01 363 VAL A C 1
ATOM 2491 O O . VAL A 1 347 ? 23.227 0.719 -36.536 1.00 148.57 363 VAL A O 1
ATOM 2493 N N . VAL A 1 348 ? 21.082 0.962 -37.252 1.00 142.91 364 VAL A N 1
ATOM 2494 C CA . VAL A 1 348 ? 20.585 1.820 -36.165 1.00 143.15 364 VAL A CA 1
ATOM 2495 C C . VAL A 1 348 ? 20.465 0.939 -34.904 1.00 147.79 364 VAL A C 1
ATOM 2496 O O . VAL A 1 348 ? 20.651 1.409 -33.781 1.00 147.39 364 VAL A O 1
ATOM 2500 N N . PHE A 1 349 ? 20.232 -0.367 -35.142 1.00 145.42 365 PHE A N 1
ATOM 2501 C CA . PHE A 1 349 ? 20.083 -1.470 -34.200 1.00 145.39 365 PHE A CA 1
ATOM 2502 C C . PHE A 1 349 ? 21.219 -1.529 -33.167 1.00 151.90 365 PHE A C 1
ATOM 2503 O O . PHE A 1 349 ? 20.935 -1.568 -31.970 1.00 151.01 365 PHE A O 1
ATOM 2511 N N . ALA A 1 350 ? 22.485 -1.585 -33.625 1.00 151.75 366 ALA A N 1
ATOM 2512 C CA . ALA A 1 350 ? 23.655 -1.742 -32.754 1.00 154.21 366 ALA A CA 1
ATOM 2513 C C . ALA A 1 350 ? 24.048 -0.412 -32.025 1.00 161.10 366 ALA A C 1
ATOM 2514 O O . ALA A 1 350 ? 24.174 -0.420 -30.792 1.00 160.52 366 ALA A O 1
ATOM 2516 N N . PHE A 1 351 ? 24.271 0.704 -32.775 1.00 159.87 367 PHE A N 1
ATOM 2517 C CA . PHE A 1 351 ? 24.675 1.983 -32.173 1.00 161.43 367 PHE A CA 1
ATOM 2518 C C . PHE A 1 351 ? 24.255 3.201 -33.050 1.00 165.77 367 PHE A C 1
ATOM 2519 O O . PHE A 1 351 ? 24.876 3.501 -34.077 1.00 167.10 367 PHE A O 1
ATOM 2521 N N . VAL A 1 352 ? 23.194 3.893 -32.601 1.00 160.48 368 VAL A N 1
ATOM 2522 C CA . VAL A 1 352 ? 22.613 5.135 -33.140 1.00 160.45 368 VAL A CA 1
ATOM 2523 C C . VAL A 1 352 ? 22.059 5.897 -31.953 1.00 162.71 368 VAL A C 1
ATOM 2524 O O . VAL A 1 352 ? 22.219 7.113 -31.825 1.00 163.72 368 VAL A O 1
ATOM 2526 N N . THR A 1 353 ? 21.432 5.125 -31.060 1.00 156.76 369 THR A N 1
ATOM 2527 C CA . THR A 1 353 ? 20.951 5.480 -29.735 1.00 156.13 369 THR A CA 1
ATOM 2528 C C . THR A 1 353 ? 21.698 4.471 -28.834 1.00 159.70 369 THR A C 1
ATOM 2529 O O . THR A 1 353 ? 21.116 3.501 -28.335 1.00 157.44 369 THR A O 1
ATOM 2533 N N . ASP A 1 354 ? 23.044 4.655 -28.761 1.00 157.97 370 ASP A N 1
ATOM 2534 C CA . ASP A 1 354 ? 24.035 3.786 -28.107 1.00 157.51 370 ASP A CA 1
ATOM 2535 C C . ASP A 1 354 ? 24.132 4.017 -26.558 1.00 160.74 370 ASP A C 1
ATOM 2536 O O . ASP A 1 354 ? 24.759 3.192 -25.879 1.00 161.03 370 ASP A O 1
ATOM 2541 N N . GLU A 1 355 ? 23.498 5.084 -25.999 1.00 155.80 371 GLU A N 1
ATOM 2542 C CA . GLU A 1 355 ? 23.532 5.349 -24.546 1.00 154.91 371 GLU A CA 1
ATOM 2543 C C . GLU A 1 355 ? 22.610 4.361 -23.803 1.00 154.98 371 GLU A C 1
ATOM 2544 O O . GLU A 1 355 ? 21.492 4.112 -24.254 1.00 152.46 371 GLU A O 1
ATOM 2550 N N . HIS A 1 356 ? 23.090 3.802 -22.669 1.00 151.53 372 HIS A N 1
ATOM 2551 C CA . HIS A 1 356 ? 22.335 2.859 -21.816 1.00 149.70 372 HIS A CA 1
ATOM 2552 C C . HIS A 1 356 ? 21.053 3.530 -21.255 1.00 151.37 372 HIS A C 1
ATOM 2553 O O . HIS A 1 356 ? 20.010 2.878 -21.159 1.00 149.93 372 HIS A O 1
ATOM 2560 N N . ALA A 1 357 ? 21.159 4.843 -20.897 1.00 146.94 373 ALA A N 1
ATOM 2561 C CA . ALA A 1 357 ? 20.120 5.726 -20.355 1.00 145.65 373 ALA A CA 1
ATOM 2562 C C . ALA A 1 357 ? 19.357 5.058 -19.193 1.00 146.34 373 ALA A C 1
ATOM 2563 O O . ALA A 1 357 ? 19.710 5.273 -18.033 1.00 147.02 373 ALA A O 1
ATOM 2565 N N . GLN A 1 358 ? 18.315 4.260 -19.511 1.00 139.47 374 GLN A N 1
ATOM 2566 C CA . GLN A 1 358 ? 17.451 3.577 -18.544 1.00 137.74 374 GLN A CA 1
ATOM 2567 C C . GLN A 1 358 ? 16.705 2.426 -19.231 1.00 138.01 374 GLN A C 1
ATOM 2568 O O . GLN A 1 358 ? 16.674 2.365 -20.457 1.00 137.35 374 GLN A O 1
ATOM 2574 N N . GLY A 1 359 ? 16.135 1.527 -18.433 1.00 132.49 375 GLY A N 1
ATOM 2575 C CA . GLY A 1 359 ? 15.390 0.369 -18.914 1.00 130.80 375 GLY A CA 1
ATOM 2576 C C . GLY A 1 359 ? 14.126 0.689 -19.695 1.00 133.89 375 GLY A C 1
ATOM 2577 O O . GLY A 1 359 ? 13.847 0.028 -20.699 1.00 133.27 375 GLY A O 1
ATOM 2578 N N . THR A 1 360 ? 13.347 1.705 -19.243 1.00 130.10 376 THR A N 1
ATOM 2579 C CA . THR A 1 360 ? 12.082 2.145 -19.862 1.00 129.39 376 THR A CA 1
ATOM 2580 C C . THR A 1 360 ? 12.332 2.580 -21.336 1.00 132.16 376 THR A C 1
ATOM 2581 O O . THR A 1 360 ? 11.570 2.182 -22.223 1.00 130.72 376 THR A O 1
ATOM 2585 N N . LEU A 1 361 ? 13.402 3.366 -21.585 1.00 128.96 377 LEU A N 1
ATOM 2586 C CA . LEU A 1 361 ? 13.761 3.852 -22.921 1.00 128.29 377 LEU A CA 1
ATOM 2587 C C . LEU A 1 361 ? 14.565 2.801 -23.703 1.00 129.70 377 LEU A C 1
ATOM 2588 O O . LEU A 1 361 ? 14.559 2.850 -24.935 1.00 129.15 377 LEU A O 1
ATOM 2593 N N . ARG A 1 362 ? 15.234 1.848 -23.007 1.00 124.56 378 ARG A N 1
ATOM 2594 C CA . ARG A 1 362 ? 16.009 0.784 -23.663 1.00 123.33 378 ARG A CA 1
ATOM 2595 C C . ARG A 1 362 ? 15.071 -0.234 -24.339 1.00 124.38 378 ARG A C 1
ATOM 2596 O O . ARG A 1 362 ? 15.304 -0.613 -25.491 1.00 122.98 378 ARG A O 1
ATOM 2604 N N . SER A 1 363 ? 14.024 -0.680 -23.610 1.00 119.80 379 SER A N 1
ATOM 2605 C CA . SER A 1 363 ? 13.036 -1.652 -24.085 1.00 118.29 379 SER A CA 1
ATOM 2606 C C . SER A 1 363 ? 12.305 -1.142 -25.337 1.00 121.00 379 SER A C 1
ATOM 2607 O O . SER A 1 363 ? 12.094 -1.925 -26.260 1.00 120.10 379 SER A O 1
ATOM 2610 N N . ALA A 1 364 ? 11.976 0.179 -25.390 1.00 117.12 380 ALA A N 1
ATOM 2611 C CA . ALA A 1 364 ? 11.303 0.834 -26.528 1.00 116.10 380 ALA A CA 1
ATOM 2612 C C . ALA A 1 364 ? 12.115 0.673 -27.828 1.00 117.48 380 ALA A C 1
ATOM 2613 O O . ALA A 1 364 ? 11.529 0.536 -28.906 1.00 115.83 380 ALA A O 1
ATOM 2615 N N . LYS A 1 365 ? 13.462 0.678 -27.712 1.00 113.18 381 LYS A N 1
ATOM 2616 C CA . LYS A 1 365 ? 14.365 0.469 -28.833 1.00 112.21 381 LYS A CA 1
ATOM 2617 C C . LYS A 1 365 ? 14.273 -0.990 -29.243 1.00 115.23 381 LYS A C 1
ATOM 2618 O O . LYS A 1 365 ? 13.903 -1.267 -30.380 1.00 114.59 381 LYS A O 1
ATOM 2624 N N . LEU A 1 366 ? 14.525 -1.916 -28.286 1.00 111.93 382 LEU A N 1
ATOM 2625 C CA . LEU A 1 366 ? 14.480 -3.374 -28.458 1.00 111.60 382 LEU A CA 1
ATOM 2626 C C . LEU A 1 366 ? 13.182 -3.838 -29.132 1.00 114.49 382 LEU A C 1
ATOM 2627 O O . LEU A 1 366 ? 13.251 -4.567 -30.122 1.00 114.49 382 LEU A O 1
ATOM 2632 N N . PHE A 1 367 ? 12.013 -3.440 -28.587 1.00 109.87 383 PHE A N 1
ATOM 2633 C CA . PHE A 1 367 ? 10.708 -3.821 -29.126 1.00 108.46 383 PHE A CA 1
ATOM 2634 C C . PHE A 1 367 ? 10.486 -3.221 -30.512 1.00 110.66 383 PHE A C 1
ATOM 2635 O O . PHE A 1 367 ? 9.873 -3.890 -31.346 1.00 109.86 383 PHE A O 1
ATOM 2643 N N . PHE A 1 368 ? 11.018 -2.002 -30.785 1.00 106.61 384 PHE A N 1
ATOM 2644 C CA . PHE A 1 368 ? 10.867 -1.371 -32.103 1.00 105.55 384 PHE A CA 1
ATOM 2645 C C . PHE A 1 368 ? 11.734 -2.099 -33.146 1.00 104.47 384 PHE A C 1
ATOM 2646 O O . PHE A 1 368 ? 11.297 -2.255 -34.284 1.00 102.53 384 PHE A O 1
ATOM 2654 N N . ASP A 1 369 ? 12.940 -2.566 -32.749 1.00 99.49 385 ASP A N 1
ATOM 2655 C CA . ASP A 1 369 ? 13.825 -3.323 -33.632 1.00 98.55 385 ASP A CA 1
ATOM 2656 C C . ASP A 1 369 ? 13.272 -4.716 -33.862 1.00 100.18 385 ASP A C 1
ATOM 2657 O O . ASP A 1 369 ? 13.320 -5.172 -34.994 1.00 99.62 385 ASP A O 1
ATOM 2662 N N . LEU A 1 370 ? 12.706 -5.367 -32.830 1.00 95.83 386 LEU A N 1
ATOM 2663 C CA . LEU A 1 370 ? 12.088 -6.695 -32.958 1.00 95.06 386 LEU A CA 1
ATOM 2664 C C . LEU A 1 370 ? 10.894 -6.697 -33.949 1.00 98.34 386 LEU A C 1
ATOM 2665 O O . LEU A 1 370 ? 10.685 -7.707 -34.633 1.00 97.05 386 LEU A O 1
ATOM 2670 N N . PHE A 1 371 ? 10.121 -5.574 -34.018 1.00 94.76 387 PHE A N 1
ATOM 2671 C CA . PHE A 1 371 ? 8.947 -5.431 -34.892 1.00 93.68 387 PHE A CA 1
ATOM 2672 C C . PHE A 1 371 ? 9.352 -5.437 -36.376 1.00 94.89 387 PHE A C 1
ATOM 2673 O O . PHE A 1 371 ? 8.725 -6.123 -37.180 1.00 93.47 387 PHE A O 1
ATOM 2681 N N . LEU A 1 372 ? 10.355 -4.631 -36.734 1.00 90.89 388 LEU A N 1
ATOM 2682 C CA . LEU A 1 372 ? 10.849 -4.512 -38.100 1.00 90.10 388 LEU A CA 1
ATOM 2683 C C . LEU A 1 372 ? 11.650 -5.751 -38.471 1.00 95.95 388 LEU A C 1
ATOM 2684 O O . LEU A 1 372 ? 11.480 -6.283 -39.560 1.00 94.57 388 LEU A O 1
ATOM 2689 N N . SER A 1 373 ? 12.473 -6.247 -37.526 1.00 95.74 389 SER A N 1
ATOM 2690 C CA . SER A 1 373 ? 13.312 -7.444 -37.655 1.00 96.80 389 SER A CA 1
ATOM 2691 C C . SER A 1 373 ? 12.451 -8.718 -37.817 1.00 101.22 389 SER A C 1
ATOM 2692 O O . SER A 1 373 ? 12.958 -9.711 -38.337 1.00 101.18 389 SER A O 1
ATOM 2695 N N . SER A 1 374 ? 11.161 -8.690 -37.393 1.00 97.92 390 SER A N 1
ATOM 2696 C CA . SER A 1 374 ? 10.280 -9.847 -37.552 1.00 97.51 390 SER A CA 1
ATOM 2697 C C . SER A 1 374 ? 9.798 -9.950 -38.998 1.00 103.19 390 SER A C 1
ATOM 2698 O O . SER A 1 374 ? 10.109 -10.941 -39.663 1.00 103.48 390 SER A O 1
ATOM 2701 N N . PHE A 1 375 ? 9.113 -8.899 -39.510 1.00 100.29 391 PHE A N 1
ATOM 2702 C CA . PHE A 1 375 ? 8.572 -8.842 -40.881 1.00 99.97 391 PHE A CA 1
ATOM 2703 C C . PHE A 1 375 ? 9.683 -8.628 -41.950 1.00 103.61 391 PHE A C 1
ATOM 2704 O O . PHE A 1 375 ? 9.379 -8.198 -43.074 1.00 103.09 391 PHE A O 1
ATOM 2712 N N . GLN A 1 376 ? 10.947 -8.966 -41.612 1.00 99.63 392 GLN A N 1
ATOM 2713 C CA . GLN A 1 376 ? 12.125 -8.766 -42.461 1.00 99.46 392 GLN A CA 1
ATOM 2714 C C . GLN A 1 376 ? 12.056 -9.680 -43.716 1.00 100.56 392 GLN A C 1
ATOM 2715 O O . GLN A 1 376 ? 12.041 -9.177 -44.843 1.00 98.98 392 GLN A O 1
ATOM 2721 N N . GLY A 1 377 ? 11.944 -10.994 -43.488 1.00 96.40 393 GLY A N 1
ATOM 2722 C CA . GLY A 1 377 ? 11.869 -12.020 -44.530 1.00 95.28 393 GLY A CA 1
ATOM 2723 C C . GLY A 1 377 ? 10.591 -12.045 -45.358 1.00 96.89 393 GLY A C 1
ATOM 2724 O O . GLY A 1 377 ? 10.542 -12.725 -46.387 1.00 96.84 393 GLY A O 1
ATOM 2725 N N . LEU A 1 378 ? 9.529 -11.340 -44.905 1.00 91.18 394 LEU A N 1
ATOM 2726 C CA . LEU A 1 378 ? 8.292 -11.207 -45.678 1.00 89.30 394 LEU A CA 1
ATOM 2727 C C . LEU A 1 378 ? 8.533 -10.338 -46.908 1.00 91.78 394 LEU A C 1
ATOM 2728 O O . LEU A 1 378 ? 8.281 -10.762 -48.037 1.00 91.36 394 LEU A O 1
ATOM 2733 N N . LEU A 1 379 ? 9.036 -9.117 -46.660 1.00 87.10 395 LEU A N 1
ATOM 2734 C CA . LEU A 1 379 ? 9.295 -8.062 -47.629 1.00 86.26 395 LEU A CA 1
ATOM 2735 C C . LEU A 1 379 ? 10.351 -8.514 -48.677 1.00 90.22 395 LEU A C 1
ATOM 2736 O O . LEU A 1 379 ? 10.195 -8.146 -49.843 1.00 89.99 395 LEU A O 1
ATOM 2741 N N . VAL A 1 380 ? 11.367 -9.348 -48.296 1.00 86.00 396 VAL A N 1
ATOM 2742 C CA . VAL A 1 380 ? 12.356 -9.843 -49.282 1.00 85.76 396 VAL A CA 1
ATOM 2743 C C . VAL A 1 380 ? 11.652 -10.856 -50.223 1.00 86.55 396 VAL A C 1
ATOM 2744 O O . VAL A 1 380 ? 11.819 -10.774 -51.449 1.00 86.13 396 VAL A O 1
ATOM 2748 N N . ALA A 1 381 ? 10.827 -11.770 -49.638 1.00 79.90 397 ALA A N 1
ATOM 2749 C CA . ALA A 1 381 ? 10.061 -12.776 -50.370 1.00 77.66 397 ALA A CA 1
ATOM 2750 C C . ALA A 1 381 ? 9.120 -12.104 -51.358 1.00 79.19 397 ALA A C 1
ATOM 2751 O O . ALA A 1 381 ? 8.950 -12.596 -52.469 1.00 77.94 397 ALA A O 1
ATOM 2753 N N . VAL A 1 382 ? 8.577 -10.931 -50.980 1.00 75.15 398 VAL A N 1
ATOM 2754 C CA . VAL A 1 382 ? 7.667 -10.148 -51.816 1.00 74.66 398 VAL A CA 1
ATOM 2755 C C . VAL A 1 382 ? 8.475 -9.420 -52.944 1.00 78.77 398 VAL A C 1
ATOM 2756 O O . VAL A 1 382 ? 8.185 -9.646 -54.116 1.00 76.31 398 VAL A O 1
ATOM 2760 N N . LEU A 1 383 ? 9.479 -8.580 -52.585 1.00 78.03 399 LEU A N 1
ATOM 2761 C CA . LEU A 1 383 ? 10.270 -7.784 -53.537 1.00 79.74 399 LEU A CA 1
ATOM 2762 C C . LEU A 1 383 ? 10.956 -8.641 -54.641 1.00 86.56 399 LEU A C 1
ATOM 2763 O O . LEU A 1 383 ? 10.848 -8.294 -55.827 1.00 86.54 399 LEU A O 1
ATOM 2768 N N . TYR A 1 384 ? 11.692 -9.708 -54.260 1.00 84.49 400 TYR A N 1
ATOM 2769 C CA . TYR A 1 384 ? 12.418 -10.496 -55.255 1.00 85.22 400 TYR A CA 1
ATOM 2770 C C . TYR A 1 384 ? 11.588 -11.617 -55.882 1.00 89.19 400 TYR A C 1
ATOM 2771 O O . TYR A 1 384 ? 11.784 -11.883 -57.064 1.00 89.51 400 TYR A O 1
ATOM 2780 N N . CYS A 1 385 ? 10.730 -12.310 -55.121 1.00 85.55 401 CYS A N 1
ATOM 2781 C CA . CYS A 1 385 ? 10.026 -13.474 -55.653 1.00 85.04 401 CYS A CA 1
ATOM 2782 C C . CYS A 1 385 ? 8.615 -13.106 -56.181 1.00 89.74 401 CYS A C 1
ATOM 2783 O O . CYS A 1 385 ? 8.382 -13.193 -57.389 1.00 89.25 401 CYS A O 1
ATOM 2786 N N . PHE A 1 386 ? 7.676 -12.773 -55.289 1.00 86.95 402 PHE A N 1
ATOM 2787 C CA . PHE A 1 386 ? 6.282 -12.551 -55.663 1.00 86.82 402 PHE A CA 1
ATOM 2788 C C . PHE A 1 386 ? 6.062 -11.241 -56.495 1.00 92.19 402 PHE A C 1
ATOM 2789 O O . PHE A 1 386 ? 4.967 -11.077 -57.038 1.00 91.46 402 PHE A O 1
ATOM 2797 N N . LEU A 1 387 ? 7.074 -10.347 -56.627 1.00 90.53 403 LEU A N 1
ATOM 2798 C CA . LEU A 1 387 ? 6.894 -9.086 -57.370 1.00 91.33 403 LEU A CA 1
ATOM 2799 C C . LEU A 1 387 ? 7.582 -9.108 -58.742 1.00 96.10 403 LEU A C 1
ATOM 2800 O O . LEU A 1 387 ? 7.364 -8.188 -59.538 1.00 96.84 403 LEU A O 1
ATOM 2805 N N . ASN A 1 388 ? 8.363 -10.160 -59.042 1.00 92.99 404 ASN A N 1
ATOM 2806 C CA . ASN A 1 388 ? 9.038 -10.277 -60.338 1.00 93.98 404 ASN A CA 1
ATOM 2807 C C . ASN A 1 388 ? 8.021 -10.736 -61.387 1.00 96.48 404 ASN A C 1
ATOM 2808 O O . ASN A 1 388 ? 7.280 -11.690 -61.154 1.00 94.75 404 ASN A O 1
ATOM 2813 N N . LYS A 1 389 ? 7.970 -10.029 -62.524 1.00 93.69 405 LYS A N 1
ATOM 2814 C CA . LYS A 1 389 ? 6.976 -10.246 -63.573 1.00 92.61 405 LYS A CA 1
ATOM 2815 C C . LYS A 1 389 ? 7.191 -11.590 -64.329 1.00 92.53 405 LYS A C 1
ATOM 2816 O O . LYS A 1 389 ? 6.195 -12.189 -64.742 1.00 90.67 405 LYS A O 1
ATOM 2822 N N . GLU A 1 390 ? 8.433 -12.080 -64.484 1.00 88.14 406 GLU A N 1
ATOM 2823 C CA . GLU A 1 390 ? 8.617 -13.359 -65.181 1.00 87.11 406 GLU A CA 1
ATOM 2824 C C . GLU A 1 390 ? 8.387 -14.527 -64.195 1.00 88.80 406 GLU A C 1
ATOM 2825 O O . GLU A 1 390 ? 8.140 -15.652 -64.623 1.00 86.68 406 GLU A O 1
ATOM 2831 N N . VAL A 1 391 ? 8.396 -14.244 -62.895 1.00 87.28 407 VAL A N 1
ATOM 2832 C CA . VAL A 1 391 ? 8.131 -15.254 -61.863 1.00 87.44 407 VAL A CA 1
ATOM 2833 C C . VAL A 1 391 ? 6.574 -15.456 -61.778 1.00 91.99 407 VAL A C 1
ATOM 2834 O O . VAL A 1 391 ? 6.101 -16.598 -61.813 1.00 91.77 407 VAL A O 1
ATOM 2838 N N . GLN A 1 392 ? 5.805 -14.340 -61.736 1.00 88.00 408 GLN A N 1
ATOM 2839 C CA . GLN A 1 392 ? 4.332 -14.311 -61.715 1.00 86.48 408 GLN A CA 1
ATOM 2840 C C . GLN A 1 392 ? 3.710 -15.074 -62.911 1.00 87.55 408 GLN A C 1
ATOM 2841 O O . GLN A 1 392 ? 2.715 -15.775 -62.742 1.00 85.18 408 GLN A O 1
ATOM 2847 N N . SER A 1 393 ? 4.307 -14.914 -64.114 1.00 84.69 409 SER A N 1
ATOM 2848 C CA . SER A 1 393 ? 3.843 -15.483 -65.382 1.00 84.13 409 SER A CA 1
ATOM 2849 C C . SER A 1 393 ? 4.032 -17.004 -65.451 1.00 86.06 409 SER A C 1
ATOM 2850 O O . SER A 1 393 ? 3.073 -17.707 -65.757 1.00 84.93 409 SER A O 1
ATOM 2853 N N . GLU A 1 394 ? 5.267 -17.511 -65.223 1.00 82.40 410 GLU A N 1
ATOM 2854 C CA . GLU A 1 394 ? 5.554 -18.951 -65.304 1.00 81.79 410 GLU A CA 1
ATOM 2855 C C . GLU A 1 394 ? 4.683 -19.713 -64.291 1.00 81.27 410 GLU A C 1
ATOM 2856 O O . GLU A 1 394 ? 4.251 -20.843 -64.542 1.00 79.09 410 GLU A O 1
ATOM 2862 N N . LEU A 1 395 ? 4.383 -19.049 -63.182 1.00 77.49 411 LEU A N 1
ATOM 2863 C CA . LEU A 1 395 ? 3.516 -19.558 -62.139 1.00 76.36 411 LEU A CA 1
ATOM 2864 C C . LEU A 1 395 ? 2.081 -19.744 -62.704 1.00 78.90 411 LEU A C 1
ATOM 2865 O O . LEU A 1 395 ? 1.550 -20.850 -62.624 1.00 78.19 411 LEU A O 1
ATOM 2870 N N . ARG A 1 396 ? 1.506 -18.703 -63.365 1.00 74.91 412 ARG A N 1
ATOM 2871 C CA . ARG A 1 396 ? 0.161 -18.814 -63.945 1.00 74.76 412 ARG A CA 1
ATOM 2872 C C . ARG A 1 396 ? 0.190 -19.752 -65.169 1.00 80.57 412 ARG A C 1
ATOM 2873 O O . ARG A 1 396 ? -0.833 -20.368 -65.454 1.00 80.11 412 ARG A O 1
ATOM 2881 N N . ARG A 1 397 ? 1.354 -19.903 -65.854 1.00 78.65 413 ARG A N 1
ATOM 2882 C CA . ARG A 1 397 ? 1.453 -20.810 -67.002 1.00 79.11 413 ARG A CA 1
ATOM 2883 C C . ARG A 1 397 ? 1.221 -22.245 -66.597 1.00 84.58 413 ARG A C 1
ATOM 2884 O O . ARG A 1 397 ? 0.319 -22.882 -67.127 1.00 83.94 413 ARG A O 1
ATOM 2892 N N . ARG A 1 398 ? 1.998 -22.740 -65.626 1.00 83.77 414 ARG A N 1
ATOM 2893 C CA . ARG A 1 398 ? 1.927 -24.125 -65.171 1.00 84.77 414 ARG A CA 1
ATOM 2894 C C . ARG A 1 398 ? 0.631 -24.372 -64.365 1.00 87.78 414 ARG A C 1
ATOM 2895 O O . ARG A 1 398 ? 0.271 -25.531 -64.172 1.00 88.17 414 ARG A O 1
ATOM 2903 N N . TRP A 1 399 ? -0.095 -23.303 -63.953 1.00 83.00 415 TRP A N 1
ATOM 2904 C CA . TRP A 1 399 ? -1.344 -23.467 -63.209 1.00 82.92 415 TRP A CA 1
ATOM 2905 C C . TRP A 1 399 ? -2.436 -23.953 -64.146 1.00 84.81 415 TRP A C 1
ATOM 2906 O O . TRP A 1 399 ? -3.162 -24.882 -63.794 1.00 84.31 415 TRP A O 1
ATOM 2917 N N . HIS A 1 400 ? -2.511 -23.358 -65.359 1.00 80.34 416 HIS A N 1
ATOM 2918 C CA . HIS A 1 400 ? -3.495 -23.693 -66.393 1.00 79.13 416 HIS A CA 1
ATOM 2919 C C . HIS A 1 400 ? -3.147 -24.999 -67.069 1.00 78.17 416 HIS A C 1
ATOM 2920 O O . HIS A 1 400 ? -4.056 -25.708 -67.495 1.00 77.33 416 HIS A O 1
ATOM 2927 N N . ARG A 1 401 ? -1.838 -25.328 -67.148 1.00 72.50 417 ARG A N 1
ATOM 2928 C CA . ARG A 1 401 ? -1.331 -26.569 -67.750 1.00 72.04 417 ARG A CA 1
ATOM 2929 C C . ARG A 1 401 ? -1.674 -27.756 -66.840 1.00 75.17 417 ARG A C 1
ATOM 2930 O O . ARG A 1 401 ? -2.082 -28.811 -67.334 1.00 74.43 417 ARG A O 1
ATOM 2938 N N . TRP A 1 402 ? -1.557 -27.549 -65.508 1.00 71.96 418 TRP A N 1
ATOM 2939 C CA . TRP A 1 402 ? -1.928 -28.517 -64.477 1.00 73.05 418 TRP A CA 1
ATOM 2940 C C . TRP A 1 402 ? -3.417 -28.742 -64.512 1.00 73.56 418 TRP A C 1
ATOM 2941 O O . TRP A 1 402 ? -3.870 -29.887 -64.501 1.00 74.06 418 TRP A O 1
ATOM 2952 N N . ARG A 1 403 ? -4.182 -27.632 -64.565 1.00 66.79 419 ARG A N 1
ATOM 2953 C CA . ARG A 1 403 ? -5.632 -27.637 -64.669 1.00 65.78 419 ARG A CA 1
ATOM 2954 C C . ARG A 1 403 ? -6.063 -28.386 -65.927 1.00 67.11 419 ARG A C 1
ATOM 2955 O O . ARG A 1 403 ? -6.972 -29.216 -65.850 1.00 67.90 419 ARG A O 1
ATOM 2963 N N . LEU A 1 404 ? -5.365 -28.135 -67.072 1.00 60.46 420 LEU A N 1
ATOM 2964 C CA . LEU A 1 404 ? -5.583 -28.837 -68.338 1.00 58.81 420 LEU A CA 1
ATOM 2965 C C . LEU A 1 404 ? -5.203 -30.288 -68.172 1.00 64.98 420 LEU A C 1
ATOM 2966 O O . LEU A 1 404 ? -5.970 -31.153 -68.595 1.00 65.72 420 LEU A O 1
ATOM 2971 N N . GLY A 1 405 ? -4.064 -30.539 -67.505 1.00 61.96 421 GLY A N 1
ATOM 2972 C CA . GLY A 1 405 ? -3.596 -31.881 -67.177 1.00 63.61 421 GLY A CA 1
ATOM 2973 C C . GLY A 1 405 ? -4.683 -32.697 -66.500 1.00 70.71 421 GLY A C 1
ATOM 2974 O O . GLY A 1 405 ? -5.070 -33.756 -67.012 1.00 70.98 421 GLY A O 1
ATOM 2975 N N . LYS A 1 406 ? -5.259 -32.150 -65.388 1.00 69.18 422 LYS A N 1
ATOM 2976 C CA . LYS A 1 406 ? -6.357 -32.777 -64.639 1.00 71.14 422 LYS A CA 1
ATOM 2977 C C . LYS A 1 406 ? -7.536 -33.103 -65.545 1.00 77.98 422 LYS A C 1
ATOM 2978 O O . LYS A 1 406 ? -8.046 -34.216 -65.456 1.00 79.73 422 LYS A O 1
ATOM 2984 N N . VAL A 1 407 ? -7.951 -32.149 -66.429 1.00 74.47 423 VAL A N 1
ATOM 2985 C CA . VAL A 1 407 ? -9.093 -32.291 -67.352 1.00 75.13 423 VAL A CA 1
ATOM 2986 C C . VAL A 1 407 ? -8.883 -33.509 -68.271 1.00 82.84 423 VAL A C 1
ATOM 2987 O O . VAL A 1 407 ? -9.775 -34.354 -68.375 1.00 83.17 423 VAL A O 1
ATOM 2991 N N . LEU A 1 408 ? -7.704 -33.599 -68.910 1.00 82.28 424 LEU A N 1
ATOM 2992 C CA . LEU A 1 408 ? -7.344 -34.681 -69.835 1.00 84.06 424 LEU A CA 1
ATOM 2993 C C . LEU A 1 408 ? -7.203 -36.013 -69.077 1.00 94.95 424 LEU A C 1
ATOM 2994 O O . LEU A 1 408 ? -7.576 -37.059 -69.616 1.00 95.94 424 LEU A O 1
ATOM 2999 N N . TRP A 1 409 ? -6.708 -35.964 -67.816 1.00 95.69 425 TRP A N 1
ATOM 3000 C CA . TRP A 1 409 ? -6.591 -37.137 -66.953 1.00 100.11 425 TRP A CA 1
ATOM 3001 C C . TRP A 1 409 ? -7.975 -37.756 -66.680 1.00 108.49 425 TRP A C 1
ATOM 3002 O O . TRP A 1 409 ? -8.088 -38.985 -66.651 1.00 110.84 425 TRP A O 1
ATOM 3013 N N . GLU A 1 410 ? -9.021 -36.907 -66.481 1.00 105.55 426 GLU A N 1
ATOM 3014 C CA . GLU A 1 410 ? -10.403 -37.360 -66.232 1.00 107.53 426 GLU A CA 1
ATOM 3015 C C . GLU A 1 410 ? -10.998 -37.984 -67.509 1.00 112.04 426 GLU A C 1
ATOM 3016 O O . GLU A 1 410 ? -11.835 -38.887 -67.429 1.00 112.86 426 GLU A O 1
ATOM 3022 N N . GLU A 1 411 ? -10.556 -37.485 -68.683 1.00 108.10 427 GLU A N 1
ATOM 3023 C CA . GLU A 1 411 ? -10.970 -37.953 -70.004 1.00 108.70 427 GLU A CA 1
ATOM 3024 C C . GLU A 1 411 ? -10.363 -39.336 -70.288 1.00 116.72 427 GLU A C 1
ATOM 3025 O O . GLU A 1 411 ? -11.039 -40.184 -70.883 1.00 117.54 427 GLU A O 1
ATOM 3031 N N . ARG A 1 412 ? -9.088 -39.556 -69.856 1.00 115.26 428 ARG A N 1
ATOM 3032 C CA . ARG A 1 412 ? -8.341 -40.817 -70.012 1.00 117.74 428 ARG A CA 1
ATOM 3033 C C . ARG A 1 412 ? -9.133 -42.019 -69.442 1.00 125.64 428 ARG A C 1
ATOM 3034 O O . ARG A 1 412 ? -9.221 -43.071 -70.085 1.00 127.17 428 ARG A O 1
ATOM 3042 N N . ASN A 1 413 ? -9.687 -41.854 -68.234 1.00 123.21 429 ASN A N 1
ATOM 3043 C CA . ASN A 1 413 ? -10.434 -42.894 -67.540 1.00 155.32 429 ASN A CA 1
ATOM 3044 C C . ASN A 1 413 ? -11.941 -42.651 -67.674 1.00 183.05 429 ASN A C 1
ATOM 3045 O O . ASN A 1 413 ? -12.448 -42.483 -68.784 1.00 141.94 429 ASN A O 1
#

Sequence (398 aa):
ADLEDNWETLNDNLKVIEKADNAAQVKDALTKMRAAALDAQKATPPKLEDKSPDSPEMKDFRHGFDILVGQIDDALKLANEGKVKEAQAAAEQLKTTRNAYIQKYLMDGEEIEVQKEVAKMYSSFQVMYTVGYSLSLGALLLALAILGGLSKLHCTRNAIHANLFASFVLKASSVLVIDGLLRTLSDGAVAGCRVAAVFMQYGIVANYCWLLVEGLYLHNLLGLATLPERSFFSLYLGIGWGAPMLFVVPWAVVKCLFENVQCWTSNDNMGFWWILRFPVFLAILINFFIFVRIVQLLVAKLRARQMHHTDYKFRLAKSTLTLIPLLGVHEVVFAFVTDEHAQGTLRSAKLFFDLFLSSFQGLLVAVLYCFLNKEVQSELRRRWHRWRLGKVLWEERN

B-factor: mean 126.83, std 32.81, range [56.99, 246.2]

InterPro domains:
  IPR000832 GPCR, family 2, secretin-like [PF00002] (139-396)
  IPR000832 GPCR, family 2, secretin-like [PR00249] (143-167)
  IPR000832 GPCR, family 2, secretin-like [PR00249] (175-199)
  IPR000832 GPCR, family 2, secretin-like [PR00249] (226-249)
  IPR000832 GPCR, family 2, secretin-like [PR00249] (264-289)
  IPR000832 GPCR, family 2, secretin-like [PR00249] (305-330)
  IPR000832 GPCR, family 2, secretin-like [PR00249] (347-367)
  IPR000832 GPCR, family 2, secretin-like [PR00249] (382-403)
  IPR001879 GPCR, family 2, extracellular hormone receptor domain [PF02793] (56-122)
  IPR001879 GPCR, family 2, extracellular hormone receptor domain [PS50227] (42-125)
  IPR001879 GPCR, family 2, extracellular hormone receptor domain [SM00008] (54-130)
  IPR003290 GPCR, family 2, glucagon-like peptide-1/glucagon receptor [PR01353] (11-24)
  IPR003290 GPCR, family 2, glucagon-like peptide-1/glucagon receptor [PR01353] (34-51)
  IPR003290 GPCR, family 2, glucagon-like peptide-1/glucagon receptor [PR01353] (69-80)
  IPR003290 GPCR, family 2, glucagon-like peptide-1/glucagon receptor [PR01353] (367-383)
  IPR003291 GPCR, family 2, glucagon receptor [PR01354] (17-36)
  IPR003291 GPCR, family 2, glucagon receptor [PR01354] (44-57)
  IPR003291 GPCR, family 2, glucagon receptor [PR01354] (87-99)
  IPR003291 GPCR, family 2, glucagon receptor [PR01354] (101-114)
  IPR003291 GPCR, family 2, glucagon receptor [PR01354] (122-144)

Foldseek 3Di:
DDLVLLVQLLVVLLVQLLPDPWLVSVLVSLVSNLVSLVVNLPDAAPQCPVPDCPDPLNVLQNVLSVVLNVLSVVLNVCSVVGNSVVSNVSSVCSVVSCVVRPVVRHDDPVNVVVVVVVVVVVVVLLVLLVVLLVLLLVLLVVLLVLCPPAPVVVPPVSVLLNVLSVLSNLQSVLVCLVSVLVPDVNCVNQCVNLVSLLSNLLSVLLNLLSLLCLLVCLCVPVVCVPDPDDNVCPVCRCCSSVVSCVQAVCLAVVVCVVPPDGSNDDDPPSRVCSHRVVSNVVRLVVSVVSLVVLVVSVVVCVVVVNCPPPHLSVLSSVLSSVCSCVVSVLVVVVPDPPPDPSGDVVVVVSVSVSSNCSSNSSVSSSCSPRVVRPVNVVSVVVVVVVVVVVVVVVVVVD

Nearest PDB structures (foldseek):
  4l6r-assembly1_A  TM=1.003E+00  e=1.643E-48  Escherichia coli
  4n6h-assembly1_A  TM=5.800E-01  e=3.096E-15  Escherichia coli
  6kux-assembly1_A  TM=8.150E-01  e=2.875E-09  Homo sapiens
  6pt3-assembly1_A  TM=5.141E-01  e=8.937E-15  Homo sapiens
  6me7-assembly1_A  TM=4.813E-01  e=1.648E-14  Escherichia coli

Radius of gyration: 28.62 Å; Cα contacts (8 Å, |Δi|>4): 406; chains: 1; bounding box: 48×61×82 Å

Solvent-accessible surface area: 23244 Å² total; per-residue (Å²): 108,80,18,115,58,10,44,29,48,4,59,56,6,4,106,45,1,96,138,13,129,65,21,69,77,0,66,87,1,0,74,91,1,83,54,4,0,65,65,0,25,169,20,69,0,47,85,3,124,124,93,58,96,107,14,93,58,5,112,53,0,77,103,1,0,79,78,4,16,32,38,2,56,92,0,26,130,38,3,100,93,47,90,35,149,91,0,41,50,28,2,112,93,2,80,75,19,25,104,75,13,0,58,86,12,26,63,32,54,138,58,88,92,60,92,122,84,68,57,119,102,96,54,56,63,76,83,82,37,33,75,0,6,44,100,2,37,32,13,0,98,104,0,39,70,31,6,47,51,34,53,22,108,147,37,65,22,13,34,10,5,30,44,0,0,28,3,4,27,59,18,1,40,6,16,45,61,12,26,34,55,110,190,136,226,80,99,75,47,94,50,34,4,46,94,9,14,66,102,32,40,55,0,25,2,8,7,11,8,2,2,34,6,5,4,47,19,10,29,55,42,38,16,75,78,115,107,132,55,42,83,85,43,77,138,143,32,48,51,23,84,30,54,4,91,67,35,4,24,74,24,27,76,66,38,45,96,185,73,82,102,77,23,50,58,83,104,57,113,140,17,35,136,172,1,24,62,113,8,33,54,96,7,44,103,72,0,108,116,29,46,59,128,7,51,126,34,37,92,60,59,138,211,74,68,126,22,95,143,84,40,107,19,47,41,17,5,126,14,5,39,51,0,11,45,105,6,0,90,36,34,45,70,83,37,54,62,97,113,128,123,48,41,32,89,108,148,24,65,56,98,55,134,13,49,80,60,10,0,63,17,2,60,62,0,0,46,25,12,0,66,97,19,113,68,6,67,44,25,83,144,112,98,146,97,145,171,129,99,34,119,97,92,131,120,133,187,128

CATH classification: 1.20.120.10 (+1 more: 1.20.1070.10)

Secondary structure (P-SEA, 3-state):
ccaaaaaaaaaaaaaaaaacccaaaaaaaaaaaaaaaaaaaacccccccccccccaaaaaaaaaaaaaaaaaaaaaaaaaacaaaaaaaaaaaaaaaaaaccccccccaaaaaaaaaaaaaaaaaaaaaaaaaaaaaaaaaaaaaaaccccccccaaaaaaaaaaaaaaaaaaaaaaaaaaaccccccccccaaaaaaaaaaaaaaaaaaaaaaaaaaccccccccccccccccccccccccccccccccccaaaaaacccccccccaaaaaaaccaaaaaaaaaaaaaaaaaaaaaaaaaccccccccccaaaaaaacccccccccccccccccccccccccaaaaaaaaaaaaaaaaaaaaaaaaacccccaaaaaaaaaaaaaaaaaaaaaaaac